Protein AF-A0A811SPR9-F1 (afdb_monomer_lite)

pLDDT: mean 70.54, std 22.75, range [21.22, 95.69]

Secondary structure (DSSP, 8-state):
---------PPPP-------------STTHHHHHTTTT-HHHHHHHHHHHTTSSHHHHHHHHHHHHHHHHHHHTTS---------TTSHHHHHHHHHHHHHHHHHHHHHHHHHHHHHHHHHHHHHHHHHHHHHHHHHHH----HHHHHHHHHHHHHHHHSGGGGTSPP-PPPHHHHHHH-S--S---SHHHHHHHHHHHHHHHHHHHHHHHHHHHHHHHHHHHTSTT---HHHHHHHHHHHHHHHHHHHHHHHHHHHTT----HHHHHHHHHHHHHHHHHHT-----SSSHHHHTHHHHHHHHHHHHHHHHHHHHHHHHHHHHHHHHHTTSS-TT----S----SHHHHHHHHHHHHHHHHHHHHHHHHHHHHHHTTSS--HHHHHHHHHHHHHHHHHHHHHHHHHHHHHHHHHHHHHHHHHHHHHTS------PPP------

InterPro domains:
  IPR012926 TMEM120A/B [PF07851] (104-412)
  IPR012926 TMEM120A/B [PTHR21433] (94-419)

Sequence (443 aa):
MKMDAVGVLTMPWGSYKRRSSFRSGDAAWREIELGFHGNSRLKKVLGVAFSSNSVELDSVDEVQHDRAAARSTEGGNASRGGEERDGGGGEDGAAEQARDLQDAAAALLTRARAEEEALRRRAAAVQGELRRLCEAAAAHADSDKVEEDLDRATCLIADGDVAALLPSKTQGAFLKMFLGPVNLRATRKEVQLKVKEEYNSYRDRTALLFLGFPVILLFLRKWLWNGCFPALPVQLYQAWLLFLYTSLALRENILRVNGSDIRPWWILHHYCAMLMSLISLTWEIKGQPNCARKQRGVELFLCWAIMQGFVMMLQNRYQRQRLYTRIALGKAKRMDVVWGETAGVEGQLLLLCPLLFLLQGFEGYVGVLLLRTAHIGVVPEWQVVVCGILLIAMAIGNFANTVDTLMAKSRFKAKMKKSKGKRDLDTCPSPTGSSPADSTTKA

Radius of gyration: 31.93 Å; chains: 1; bounding box: 81×111×87 Å

Foldseek 3Di:
DDDDDDDDDDDDDDDDDDDDDDDDPPPPVVVVVVVPPPPPPVVVVVCVVPVPVVVVVVVLVVVVVVVVVVVVVVVPDDDDDDDDDPDPPPVVVVVVVVVVVVVVVVVVVVVVVVVLVVLLVVLVVVVVVLVVQQVVCVVPVPDPPSNVVSVVVVCCCCVNPVVVSYDPDQDDPVVCLLQNRADLPPPDPVSLLVLQVSLLVLLLVVLVVLQPLLVVQVVCCVPPVVQAGDLVSLLVVLVVQLSSLVSNLVSVVSLVVVPADADPLVNVLSVLSNVLSVLVSPDDQDDDDPRNVLCVLVNLVSVLSNLVSVLSNLLSVVQVVVQVVCVSVVNHDSSYDSYLADDDDPPSCVVSLVSLLVSLVSLLVSLVVLCVCCVVVVPVDVSSPSSSVSSNVSSVSSVVSSVVRVVVVVVVVVVVVVVVVVVVVVPDPDPPDDDDDDDDDDD

Structure (mmCIF, N/CA/C/O backbone):
data_AF-A0A811SPR9-F1
#
_entry.id   AF-A0A811SPR9-F1
#
loop_
_atom_site.group_PDB
_atom_site.id
_atom_site.type_symbol
_atom_site.label_atom_id
_atom_site.label_alt_id
_atom_site.label_comp_id
_atom_site.label_asym_id
_atom_site.label_entity_id
_atom_site.label_seq_id
_atom_site.pdbx_PDB_ins_code
_atom_site.Cartn_x
_atom_site.Cartn_y
_atom_site.Cartn_z
_atom_site.occupancy
_atom_site.B_iso_or_equiv
_atom_site.auth_seq_id
_atom_site.auth_comp_id
_atom_site.auth_asym_id
_atom_site.auth_atom_id
_atom_site.pdbx_PDB_model_num
ATOM 1 N N . MET A 1 1 ? -42.507 -13.915 -5.220 1.00 28.02 1 MET A N 1
ATOM 2 C CA . MET A 1 1 ? -42.117 -14.727 -6.393 1.00 28.02 1 MET A CA 1
ATOM 3 C C . MET A 1 1 ? -41.599 -13.797 -7.476 1.00 28.02 1 MET A C 1
ATOM 5 O O . MET A 1 1 ? -42.277 -12.829 -7.772 1.00 28.02 1 MET A O 1
ATOM 9 N N . LYS A 1 2 ? -40.442 -14.176 -8.028 1.00 24.48 2 LYS A N 1
ATOM 10 C CA . LYS A 1 2 ? -39.819 -13.802 -9.309 1.00 24.48 2 LYS A CA 1
ATOM 11 C C . LYS A 1 2 ? -39.222 -12.399 -9.524 1.00 24.48 2 LYS A C 1
ATOM 13 O O . LYS A 1 2 ? -39.892 -11.377 -9.482 1.00 24.48 2 LYS A O 1
ATOM 18 N N . MET A 1 3 ? -37.913 -12.486 -9.773 1.00 21.92 3 MET A N 1
ATOM 19 C CA . MET A 1 3 ? -36.969 -11.559 -10.389 1.00 21.92 3 MET A CA 1
ATOM 20 C C . MET A 1 3 ? -37.255 -11.351 -11.885 1.00 21.92 3 MET A C 1
ATOM 22 O O . MET A 1 3 ? -38.038 -12.107 -12.460 1.00 21.92 3 MET A O 1
ATOM 26 N N . ASP A 1 4 ? -36.539 -10.366 -12.449 1.00 25.59 4 ASP A N 1
ATOM 27 C CA . ASP A 1 4 ? -35.889 -10.302 -13.781 1.00 25.59 4 ASP A CA 1
ATOM 28 C C . ASP A 1 4 ? -36.182 -8.947 -14.460 1.00 25.59 4 ASP A C 1
ATOM 30 O O . ASP A 1 4 ? -37.295 -8.448 -14.376 1.00 25.59 4 ASP A O 1
ATOM 34 N N . ALA A 1 5 ? -35.291 -8.257 -15.176 1.00 26.61 5 ALA A N 1
ATOM 35 C CA . ALA A 1 5 ? -33.853 -8.337 -15.414 1.00 26.61 5 ALA A CA 1
ATOM 36 C C . ALA A 1 5 ? -33.459 -7.085 -16.245 1.00 26.61 5 ALA A C 1
ATOM 38 O O . ALA A 1 5 ? -34.244 -6.615 -17.059 1.00 26.61 5 ALA A O 1
ATOM 39 N N . VAL A 1 6 ? -32.231 -6.592 -16.042 1.00 25.05 6 VAL A N 1
ATOM 40 C CA . VAL A 1 6 ? -31.289 -6.071 -17.061 1.00 25.05 6 VAL A CA 1
ATOM 41 C C . VAL A 1 6 ? -31.783 -5.003 -18.063 1.00 25.05 6 VAL A C 1
ATOM 43 O O . VAL A 1 6 ? -32.402 -5.298 -19.078 1.00 25.05 6 VAL A O 1
ATOM 46 N N . GLY A 1 7 ? -31.332 -3.759 -17.852 1.00 24.67 7 GLY A N 1
ATOM 47 C CA . GLY A 1 7 ? -31.296 -2.692 -18.857 1.00 24.67 7 GLY A CA 1
ATOM 48 C C . GLY A 1 7 ? -29.860 -2.219 -19.087 1.00 24.67 7 GLY A C 1
ATOM 49 O O . GLY A 1 7 ? -29.330 -1.416 -18.324 1.00 24.67 7 GLY A O 1
ATOM 50 N N . VAL A 1 8 ? -29.225 -2.766 -20.122 1.00 24.27 8 VAL A N 1
ATOM 51 C CA . VAL A 1 8 ? -27.919 -2.367 -20.664 1.00 24.27 8 VAL A CA 1
ATOM 52 C C . VAL A 1 8 ? -28.059 -0.987 -21.313 1.00 24.27 8 VAL A C 1
ATOM 54 O O . VAL A 1 8 ? -28.815 -0.847 -22.269 1.00 24.27 8 VAL A O 1
ATOM 57 N N . LEU A 1 9 ? -27.336 0.029 -20.823 1.00 24.81 9 LEU A N 1
ATOM 58 C CA . LEU A 1 9 ? -27.247 1.329 -21.495 1.00 24.81 9 LEU A CA 1
ATOM 59 C C . LEU A 1 9 ? -25.954 1.399 -22.318 1.00 24.81 9 LEU A C 1
ATOM 61 O O . LEU A 1 9 ? -24.850 1.558 -21.799 1.00 24.81 9 LEU A O 1
ATOM 65 N N . THR A 1 10 ? -26.124 1.251 -23.624 1.00 25.75 10 THR A N 1
ATOM 66 C CA . THR A 1 10 ? -25.139 1.489 -24.679 1.00 25.75 10 THR A CA 1
ATOM 67 C C . THR A 1 10 ? -24.767 2.976 -24.753 1.00 25.75 10 THR A C 1
ATOM 69 O O . THR A 1 10 ? -25.653 3.824 -24.845 1.00 25.75 10 THR A O 1
ATOM 72 N N . MET A 1 11 ? -23.470 3.303 -24.752 1.00 21.22 11 MET A N 1
ATOM 73 C CA . MET A 1 11 ? -22.973 4.659 -25.034 1.00 21.22 11 MET A CA 1
ATOM 74 C C . MET A 1 11 ? -22.858 4.909 -26.548 1.00 21.22 11 MET A C 1
ATOM 76 O O . MET A 1 11 ? -22.270 4.073 -27.238 1.00 21.22 11 MET A O 1
ATOM 80 N N . PRO A 1 12 ? -23.320 6.058 -27.078 1.00 24.78 12 PRO A N 1
ATOM 81 C CA . PRO A 1 12 ? -23.004 6.474 -28.435 1.00 24.78 12 PRO A CA 1
ATOM 82 C C . PRO A 1 12 ? -21.716 7.309 -28.465 1.00 24.78 12 PRO A C 1
ATOM 84 O O . PRO A 1 12 ? -21.546 8.277 -27.722 1.00 24.78 12 PRO A O 1
ATOM 87 N N . TRP A 1 13 ? -20.809 6.923 -29.360 1.00 25.23 13 TRP A N 1
ATOM 88 C CA . TRP A 1 13 ? -19.603 7.664 -29.711 1.00 25.23 13 TRP A CA 1
ATOM 89 C C . TRP A 1 13 ? -19.975 8.921 -30.505 1.00 25.23 13 TRP A C 1
ATOM 91 O O . TRP A 1 13 ? -20.530 8.827 -31.597 1.00 25.23 13 TRP A O 1
ATOM 101 N N . GLY A 1 14 ? -19.654 10.096 -29.963 1.00 23.92 14 GLY A N 1
ATOM 102 C CA . GLY A 1 14 ? -19.767 11.382 -30.648 1.00 23.92 14 GLY A CA 1
ATOM 103 C C . GLY A 1 14 ? -18.388 11.990 -30.893 1.00 23.92 14 GLY A C 1
ATOM 104 O O . GLY A 1 14 ? -17.679 12.324 -29.947 1.00 23.92 14 GLY A O 1
ATOM 105 N N . SER A 1 15 ? -18.019 12.145 -32.166 1.00 26.05 15 SER A N 1
ATOM 106 C CA . SER A 1 15 ? -16.875 12.943 -32.623 1.00 26.05 15 SER A CA 1
ATOM 107 C C . SER A 1 15 ? -16.964 14.374 -32.101 1.00 26.05 15 SER A C 1
ATOM 109 O O . SER A 1 15 ? -17.923 15.071 -32.423 1.00 26.05 15 SER A O 1
ATOM 111 N N . TYR A 1 16 ? -15.934 14.856 -31.396 1.00 24.67 16 TYR A N 1
ATOM 112 C CA . TYR A 1 16 ? -15.737 16.293 -31.218 1.00 24.67 16 TYR A CA 1
ATOM 113 C C . TYR A 1 16 ? -14.293 16.738 -31.449 1.00 24.67 16 TYR A C 1
ATOM 115 O O . TYR A 1 16 ? -13.310 16.132 -31.030 1.00 24.67 16 TYR A O 1
ATOM 123 N N . LYS A 1 17 ? -14.244 17.828 -32.206 1.00 23.72 17 LYS A N 1
ATOM 124 C CA . LYS A 1 17 ? -13.133 18.473 -32.891 1.00 23.72 17 LYS A CA 1
ATOM 125 C C . LYS A 1 17 ? -12.197 19.162 -31.894 1.00 23.72 17 LYS A C 1
ATOM 127 O O . LYS A 1 17 ? -12.642 19.850 -30.980 1.00 23.72 17 LYS A O 1
ATOM 132 N N . ARG A 1 18 ? -10.891 19.022 -32.125 1.00 26.14 18 ARG A N 1
ATOM 133 C CA . ARG A 1 18 ? -9.808 19.721 -31.421 1.00 26.14 18 ARG A CA 1
ATOM 134 C C . ARG A 1 18 ? -9.969 21.243 -31.594 1.00 26.14 18 ARG A C 1
ATOM 136 O O . ARG A 1 18 ? -9.984 21.728 -32.724 1.00 26.14 18 ARG A O 1
ATOM 143 N N . ARG A 1 19 ? -10.042 22.001 -30.495 1.00 22.36 19 ARG A N 1
ATOM 144 C CA . ARG A 1 19 ? -9.745 23.443 -30.481 1.00 22.36 19 ARG A CA 1
ATOM 145 C C . ARG A 1 19 ? -9.028 23.802 -29.177 1.00 22.36 19 ARG A C 1
ATOM 147 O O . ARG A 1 19 ? -9.451 23.430 -28.090 1.00 22.36 19 ARG A O 1
ATOM 154 N N . SER A 1 20 ? -7.883 24.444 -29.346 1.00 25.27 20 SER A N 1
ATOM 155 C CA . SER A 1 20 ? -6.917 24.872 -28.339 1.00 25.27 20 SER A CA 1
ATOM 156 C C . SER A 1 20 ? -7.339 26.138 -27.586 1.00 25.27 20 SER A C 1
ATOM 158 O O . SER A 1 20 ? -8.049 26.970 -28.146 1.00 25.27 20 SER A O 1
ATOM 160 N N . SER A 1 21 ? -6.723 26.316 -26.406 1.00 23.09 21 SER A N 1
ATOM 161 C CA . SER A 1 21 ? -6.501 27.562 -25.640 1.00 23.09 21 SER A CA 1
ATOM 162 C C . SER A 1 21 ? -7.396 27.796 -24.414 1.00 23.09 21 SER A C 1
ATOM 164 O O . SER A 1 21 ? -8.538 28.208 -24.564 1.00 23.09 21 SER A O 1
ATOM 166 N N . PHE A 1 22 ? -6.836 27.602 -23.206 1.00 22.72 22 PHE A N 1
ATOM 167 C CA . PHE A 1 22 ? -6.667 28.641 -22.162 1.00 22.72 22 PHE A CA 1
ATOM 168 C C . PHE A 1 22 ? -5.886 28.063 -20.954 1.00 22.72 22 PHE A C 1
ATOM 170 O O . PHE A 1 22 ? -6.271 27.050 -20.385 1.00 22.72 22 PHE A O 1
ATOM 177 N N . ARG A 1 23 ? -4.648 28.527 -20.734 1.00 24.72 23 ARG A N 1
ATOM 178 C CA . ARG A 1 23 ? -4.150 29.346 -19.601 1.00 24.72 23 ARG A CA 1
ATOM 179 C C . ARG A 1 23 ? -4.260 28.765 -18.175 1.00 24.72 23 ARG A C 1
ATOM 181 O O . ARG A 1 23 ? -5.322 28.733 -17.577 1.00 24.72 23 ARG A O 1
ATOM 188 N N . SER A 1 24 ? -3.059 28.538 -17.626 1.00 32.12 24 SER A N 1
ATOM 189 C CA . SER A 1 24 ? -2.605 28.753 -16.240 1.00 32.12 24 SER A CA 1
ATOM 190 C C . SER A 1 24 ? -3.278 27.961 -15.109 1.00 32.12 24 SER A C 1
ATOM 192 O O . SER A 1 24 ? -4.161 28.457 -14.418 1.00 32.12 24 SER A O 1
ATOM 194 N N . GLY A 1 25 ? -2.750 26.758 -14.854 1.00 26.33 25 GLY A N 1
ATOM 195 C CA . GLY A 1 25 ? -2.930 25.993 -13.609 1.00 26.33 25 GLY A CA 1
ATOM 196 C C . GLY A 1 25 ? -1.691 25.990 -12.695 1.00 26.33 25 GLY A C 1
ATOM 197 O O . GLY A 1 25 ? -1.644 25.228 -11.733 1.00 26.33 25 GLY A O 1
ATOM 198 N N . ASP A 1 26 ? -0.691 26.836 -12.974 1.00 29.06 26 ASP A N 1
ATOM 199 C CA . ASP A 1 26 ? 0.645 26.778 -12.347 1.00 29.06 26 ASP A CA 1
ATOM 200 C C . ASP A 1 26 ? 0.837 27.742 -11.158 1.00 29.06 26 ASP A C 1
ATOM 202 O O . ASP A 1 26 ? 1.961 27.932 -10.680 1.00 29.06 26 ASP A O 1
ATOM 206 N N . ALA A 1 27 ? -0.233 28.389 -10.687 1.00 28.73 27 ALA A N 1
ATOM 207 C CA .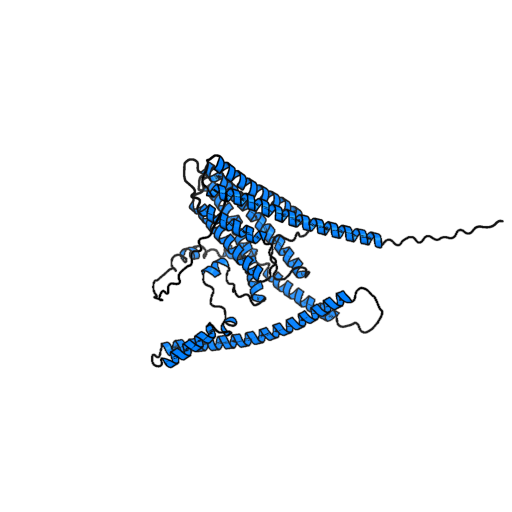 ALA A 1 27 ? -0.164 29.341 -9.573 1.00 28.73 27 ALA A CA 1
ATOM 208 C C . ALA A 1 27 ? -0.454 28.691 -8.207 1.00 28.73 27 ALA A C 1
ATOM 210 O O . ALA A 1 27 ? 0.217 29.009 -7.231 1.00 28.73 27 ALA A O 1
ATOM 211 N N . ALA A 1 28 ? -1.374 27.721 -8.133 1.00 28.91 28 ALA A N 1
ATOM 212 C CA . ALA A 1 28 ? -1.806 27.138 -6.856 1.00 28.91 28 ALA A CA 1
ATOM 213 C C . ALA A 1 28 ? -0.786 26.163 -6.230 1.00 28.91 28 ALA A C 1
ATOM 215 O O . ALA A 1 28 ? -0.760 25.982 -5.017 1.00 28.91 28 ALA A O 1
ATOM 216 N N . TRP A 1 29 ? 0.082 25.550 -7.042 1.00 30.69 29 TRP A N 1
ATOM 217 C CA . TRP A 1 29 ? 1.059 24.562 -6.563 1.00 30.69 29 TRP A CA 1
ATOM 218 C C . TRP A 1 29 ? 2.378 25.173 -6.068 1.00 30.69 29 TRP A C 1
ATOM 220 O O . TRP A 1 29 ? 3.077 24.546 -5.272 1.00 30.69 29 TRP A O 1
ATOM 230 N N . ARG A 1 30 ? 2.695 26.418 -6.456 1.00 28.25 30 ARG A N 1
ATOM 231 C CA . ARG A 1 30 ? 3.927 27.099 -6.022 1.00 28.25 30 ARG A CA 1
ATOM 232 C C . ARG A 1 30 ? 3.889 27.574 -4.568 1.00 28.25 30 ARG A C 1
ATOM 234 O O . ARG A 1 30 ? 4.936 27.599 -3.928 1.00 28.25 30 ARG A O 1
ATOM 241 N N . GLU A 1 31 ? 2.717 27.869 -4.007 1.00 28.06 31 GLU A N 1
ATOM 242 C CA . GLU A 1 31 ? 2.612 28.277 -2.595 1.00 28.06 31 GLU A CA 1
ATOM 243 C C . GLU A 1 31 ? 2.852 27.122 -1.608 1.00 28.06 31 GLU A C 1
ATOM 245 O O . GLU A 1 31 ? 3.352 27.345 -0.507 1.00 28.06 31 GLU A O 1
ATOM 250 N N . ILE A 1 32 ? 2.592 25.872 -2.009 1.00 31.94 32 ILE A N 1
ATOM 251 C CA . ILE A 1 32 ? 2.823 24.693 -1.157 1.00 31.94 32 ILE A CA 1
ATOM 252 C C . ILE A 1 32 ? 4.304 24.264 -1.186 1.00 31.94 32 ILE A C 1
ATOM 254 O O . ILE A 1 32 ? 4.849 23.858 -0.158 1.00 31.94 32 ILE A O 1
ATOM 258 N N . GLU A 1 33 ? 4.994 24.407 -2.325 1.00 30.42 33 GLU A N 1
ATOM 259 C CA . GLU A 1 33 ? 6.430 24.091 -2.442 1.00 30.42 33 GLU A CA 1
ATOM 260 C C . GLU A 1 33 ? 7.346 25.102 -1.731 1.00 30.42 33 GLU A C 1
ATOM 262 O O . GLU A 1 33 ? 8.419 24.727 -1.239 1.00 30.42 33 GLU A O 1
ATOM 267 N N . LEU A 1 34 ? 6.923 26.364 -1.607 1.00 33.03 34 LEU A N 1
ATOM 268 C CA . LEU A 1 34 ? 7.707 27.409 -0.939 1.00 33.03 34 LEU A CA 1
ATOM 269 C C . LEU A 1 34 ? 7.712 27.283 0.596 1.00 33.03 34 LEU A C 1
ATOM 271 O O . LEU A 1 34 ? 8.650 27.752 1.238 1.00 33.03 34 LEU A O 1
ATOM 275 N N . GLY A 1 35 ? 6.753 26.564 1.193 1.00 29.12 35 GLY A N 1
ATOM 276 C CA . GLY A 1 35 ? 6.708 26.314 2.643 1.00 29.12 35 GLY A CA 1
ATOM 277 C C . GLY A 1 35 ? 7.746 25.307 3.166 1.00 29.12 35 GLY A C 1
ATOM 278 O O . GLY A 1 35 ? 7.988 25.243 4.370 1.00 29.12 35 GLY A O 1
ATOM 279 N N . PHE A 1 36 ? 8.391 24.530 2.285 1.00 33.84 36 PHE A N 1
ATOM 280 C CA . PHE A 1 36 ? 9.319 23.452 2.669 1.00 33.84 36 PHE A CA 1
ATOM 281 C C . PHE A 1 36 ? 10.796 23.712 2.329 1.00 33.84 36 PHE A C 1
ATOM 283 O O . PHE A 1 36 ? 11.661 22.899 2.669 1.00 33.84 36 PHE A O 1
ATOM 290 N N . HIS A 1 37 ? 11.127 24.850 1.715 1.00 34.75 37 HIS A N 1
ATOM 291 C CA . HIS A 1 37 ? 12.490 25.146 1.252 1.00 34.75 37 HIS A CA 1
ATOM 292 C C . HIS A 1 37 ? 13.443 25.732 2.312 1.00 34.75 37 HIS A C 1
ATOM 294 O O . HIS A 1 37 ? 14.539 26.171 1.976 1.00 34.75 37 HIS A O 1
ATOM 300 N N . GLY A 1 38 ? 13.078 25.698 3.598 1.00 34.38 38 GLY A N 1
ATOM 301 C CA . GLY A 1 38 ? 13.821 26.402 4.652 1.00 34.38 38 GLY A CA 1
ATOM 302 C C . GLY A 1 38 ? 14.622 25.564 5.652 1.00 34.38 38 GLY A C 1
ATOM 303 O O . GLY A 1 38 ? 15.261 26.156 6.515 1.00 34.38 38 GLY A O 1
ATOM 304 N N . ASN A 1 39 ? 14.604 24.223 5.621 1.00 42.06 39 ASN A N 1
ATOM 305 C CA . ASN A 1 39 ? 15.171 23.451 6.740 1.00 42.06 39 ASN A CA 1
ATOM 306 C C . ASN A 1 39 ? 16.202 22.387 6.328 1.00 42.06 39 ASN A C 1
ATOM 308 O O . ASN A 1 39 ? 15.933 21.184 6.268 1.00 42.06 39 ASN A O 1
ATOM 312 N N . SER A 1 40 ? 17.436 22.842 6.093 1.00 40.31 40 SER A N 1
ATOM 313 C CA . SER A 1 40 ? 18.618 22.001 5.841 1.00 40.31 40 SER A CA 1
ATOM 314 C C . SER A 1 40 ? 18.954 21.052 7.005 1.00 40.31 40 SER A C 1
ATOM 316 O O . SER A 1 40 ? 19.604 20.027 6.790 1.00 40.31 40 SER A O 1
ATOM 318 N N . ARG A 1 41 ? 18.456 21.324 8.223 1.00 36.84 41 ARG A N 1
ATOM 319 C CA . ARG A 1 41 ? 18.572 20.414 9.374 1.00 36.84 41 ARG A CA 1
ATOM 320 C C . ARG A 1 41 ? 17.615 19.229 9.278 1.00 36.84 41 ARG A C 1
ATOM 322 O O . ARG A 1 41 ? 18.022 18.126 9.622 1.00 36.84 41 ARG A O 1
ATOM 329 N N . LEU A 1 42 ? 16.408 19.403 8.733 1.00 38.72 42 LEU A N 1
ATOM 330 C CA . LEU A 1 42 ? 15.461 18.295 8.542 1.00 38.72 42 LEU A CA 1
ATOM 331 C C . LEU A 1 42 ? 15.960 17.310 7.471 1.00 38.72 42 LEU A C 1
ATOM 333 O O . LEU A 1 42 ? 15.878 16.103 7.670 1.00 38.72 42 LEU A O 1
ATOM 337 N N . LYS A 1 43 ? 16.576 17.814 6.387 1.00 35.94 43 LYS A N 1
ATOM 338 C CA . LYS A 1 43 ? 17.261 16.983 5.375 1.00 35.94 43 LYS A CA 1
ATOM 339 C C . LYS A 1 43 ? 18.467 16.230 5.946 1.00 35.94 43 LYS A C 1
ATOM 341 O O . LYS A 1 43 ? 18.687 15.093 5.552 1.00 35.94 43 LYS A O 1
ATOM 346 N N . LYS A 1 44 ? 19.217 16.814 6.891 1.00 36.28 44 LYS A N 1
ATOM 347 C CA . LYS A 1 44 ? 20.319 16.120 7.587 1.00 36.28 44 LYS A CA 1
ATOM 348 C C . LYS A 1 44 ? 19.821 15.082 8.594 1.00 36.28 44 LYS A C 1
ATOM 350 O O . LYS A 1 44 ? 20.372 13.993 8.633 1.00 36.28 44 LYS A O 1
ATOM 355 N N . VAL A 1 45 ? 18.761 15.367 9.350 1.00 35.59 45 VAL A N 1
ATOM 356 C CA . VAL A 1 45 ? 18.164 14.400 10.293 1.00 35.59 45 VAL A CA 1
ATOM 357 C C . VAL A 1 45 ? 17.509 13.230 9.544 1.00 35.59 45 VAL A C 1
ATOM 359 O O . VAL A 1 45 ? 17.690 12.082 9.937 1.00 35.59 45 VAL A O 1
ATOM 362 N N . LEU A 1 46 ? 16.838 13.490 8.415 1.00 36.22 46 LEU A N 1
ATOM 363 C CA . LEU A 1 46 ? 16.351 12.444 7.507 1.00 36.22 46 LEU A CA 1
ATOM 364 C C . LEU A 1 46 ? 17.502 11.735 6.773 1.00 36.22 46 LEU A C 1
ATOM 366 O O . LEU A 1 46 ? 17.451 10.526 6.616 1.00 36.22 46 LEU A O 1
ATOM 370 N N . GLY A 1 47 ? 18.571 12.430 6.381 1.00 28.34 47 GLY A N 1
ATOM 371 C CA . GLY A 1 47 ? 19.740 11.815 5.741 1.00 28.34 47 GLY A CA 1
ATOM 372 C C . GLY A 1 47 ? 20.502 10.860 6.665 1.00 28.34 47 GLY A C 1
ATOM 373 O O . GLY A 1 47 ? 20.850 9.758 6.256 1.00 28.34 47 GLY A O 1
ATOM 374 N N . VAL A 1 48 ? 20.683 11.227 7.936 1.00 32.81 48 VAL A N 1
ATOM 375 C CA . VAL A 1 48 ? 21.337 10.376 8.946 1.00 32.81 48 VAL A CA 1
ATOM 376 C C . VAL A 1 48 ? 20.445 9.191 9.347 1.00 32.81 48 VAL A C 1
ATOM 378 O O . VAL A 1 48 ? 20.960 8.111 9.612 1.00 32.81 48 VAL A O 1
ATOM 381 N N . ALA A 1 49 ? 19.115 9.335 9.299 1.00 31.53 49 ALA A N 1
ATOM 382 C CA . ALA A 1 49 ? 18.180 8.227 9.527 1.00 31.53 49 ALA A CA 1
ATOM 383 C C . ALA A 1 49 ? 18.059 7.241 8.341 1.00 31.53 49 ALA A C 1
ATOM 385 O O . ALA A 1 49 ? 17.504 6.156 8.515 1.00 31.53 49 ALA A O 1
ATOM 386 N N . PHE A 1 50 ? 18.560 7.598 7.150 1.00 37.00 50 PHE A N 1
ATOM 387 C CA . PHE A 1 50 ? 18.415 6.817 5.911 1.00 37.00 50 PHE A CA 1
ATOM 388 C C . PHE A 1 50 ? 19.748 6.392 5.257 1.00 37.00 50 PHE A C 1
ATOM 390 O O . PHE A 1 50 ? 19.730 5.803 4.179 1.00 37.00 50 PHE A O 1
ATOM 397 N N . SER A 1 51 ? 20.898 6.607 5.905 1.00 27.61 51 SER A N 1
ATOM 398 C CA . SER A 1 51 ? 22.218 6.320 5.312 1.00 27.61 51 SER A CA 1
ATOM 399 C C . SER A 1 51 ? 22.723 4.868 5.441 1.00 27.61 51 SER A C 1
ATOM 401 O O . SER A 1 51 ? 23.877 4.617 5.105 1.00 27.61 51 SER A O 1
ATOM 403 N N . SER A 1 52 ? 21.915 3.896 5.882 1.00 32.34 52 SER A N 1
ATOM 404 C CA . SER A 1 52 ? 22.399 2.506 6.056 1.00 32.34 52 SER A CA 1
ATOM 405 C C . SER A 1 52 ? 21.907 1.476 5.038 1.00 32.34 52 SER A C 1
ATOM 407 O O . SER A 1 52 ? 22.382 0.352 5.087 1.00 32.34 52 SER A O 1
ATOM 409 N N . ASN A 1 53 ? 21.036 1.816 4.080 1.00 34.28 53 ASN A N 1
ATOM 410 C CA . ASN A 1 53 ? 20.459 0.789 3.194 1.00 34.28 53 ASN A CA 1
ATOM 411 C C . ASN A 1 53 ? 21.078 0.698 1.791 1.00 34.28 53 ASN A C 1
ATOM 413 O O . ASN A 1 53 ? 20.865 -0.309 1.124 1.00 34.28 53 ASN A O 1
ATOM 417 N N . SER A 1 54 ? 21.828 1.703 1.328 1.00 29.81 54 SER A N 1
ATOM 418 C CA . SER A 1 54 ? 22.479 1.626 0.007 1.00 29.81 54 SER A CA 1
ATOM 419 C C . SER A 1 54 ? 23.728 0.738 0.027 1.00 29.81 54 SER A C 1
ATOM 421 O O . SER A 1 54 ? 23.981 0.034 -0.939 1.00 29.81 54 SER A O 1
ATOM 423 N N . VAL A 1 55 ? 24.450 0.696 1.153 1.00 30.38 55 VAL A N 1
ATOM 424 C CA . VAL A 1 55 ? 25.654 -0.144 1.327 1.00 30.38 55 VAL A CA 1
ATOM 425 C C . VAL A 1 55 ? 25.299 -1.635 1.465 1.00 30.38 55 VAL A C 1
ATOM 427 O O . VAL A 1 55 ? 26.103 -2.507 1.158 1.00 30.38 55 VAL A O 1
ATOM 430 N N . GLU A 1 56 ? 24.072 -1.947 1.892 1.00 34.00 56 GLU A N 1
ATOM 431 C CA . GLU A 1 56 ? 23.585 -3.327 2.044 1.00 34.00 56 GLU A CA 1
ATOM 432 C C . GLU A 1 56 ? 23.056 -3.929 0.727 1.00 34.00 56 GLU A C 1
ATOM 434 O O . GLU A 1 56 ? 22.864 -5.136 0.635 1.00 34.00 56 GLU A O 1
ATOM 439 N N . LEU A 1 57 ? 22.805 -3.101 -0.295 1.00 34.44 57 LEU A N 1
ATOM 440 C CA . LEU A 1 57 ? 22.385 -3.544 -1.630 1.00 34.44 57 LEU A CA 1
ATOM 441 C C . LEU A 1 57 ? 23.588 -3.915 -2.500 1.00 34.44 57 LEU A C 1
ATOM 443 O O . LEU A 1 57 ? 23.577 -4.995 -3.086 1.00 34.44 57 LEU A O 1
ATOM 447 N N . ASP A 1 58 ? 24.641 -3.091 -2.487 1.00 31.45 58 ASP A N 1
ATOM 448 C CA . ASP A 1 58 ? 25.897 -3.415 -3.176 1.00 31.45 58 ASP A CA 1
ATOM 449 C C . ASP A 1 58 ? 26.528 -4.691 -2.597 1.00 31.45 58 ASP A C 1
ATOM 451 O O . ASP A 1 58 ? 26.956 -5.557 -3.352 1.00 31.45 58 ASP A O 1
ATOM 455 N N . SER A 1 59 ? 26.468 -4.893 -1.273 1.00 31.00 59 SER A N 1
ATOM 456 C CA . SER A 1 59 ? 27.003 -6.110 -0.647 1.00 31.00 59 SER A CA 1
ATOM 457 C C . SER A 1 59 ? 26.183 -7.373 -0.933 1.00 31.00 59 SER A C 1
ATOM 459 O O . SER A 1 59 ? 26.726 -8.473 -0.898 1.00 31.00 59 SER A O 1
ATOM 461 N N . VAL A 1 60 ? 24.885 -7.266 -1.242 1.00 40.50 60 VAL A N 1
ATOM 462 C CA . VAL A 1 60 ? 24.053 -8.427 -1.615 1.00 40.50 60 VAL A CA 1
ATOM 463 C C . VAL A 1 60 ? 24.251 -8.809 -3.083 1.00 40.50 60 VAL A C 1
ATOM 465 O O . VAL A 1 60 ? 24.275 -10.007 -3.383 1.00 40.50 60 VAL A O 1
ATOM 468 N N . ASP A 1 61 ? 24.427 -7.829 -3.973 1.00 40.31 61 ASP A N 1
ATOM 469 C CA . ASP A 1 61 ? 24.792 -8.072 -5.374 1.00 40.31 61 ASP A CA 1
ATOM 470 C C . ASP A 1 61 ? 26.226 -8.641 -5.473 1.00 40.31 61 ASP A C 1
ATOM 472 O O . ASP A 1 61 ? 26.443 -9.610 -6.204 1.00 40.31 61 ASP A O 1
ATOM 476 N N . GLU A 1 62 ? 27.166 -8.154 -4.653 1.00 35.72 62 GLU A N 1
ATOM 477 C CA . GLU A 1 62 ? 28.541 -8.671 -4.538 1.00 35.72 62 GLU A CA 1
ATOM 478 C C . GLU A 1 62 ? 28.565 -10.094 -3.949 1.00 35.72 62 GLU A C 1
ATOM 480 O O . GLU A 1 62 ? 29.156 -10.994 -4.538 1.00 35.72 62 GLU A O 1
ATOM 485 N N . VAL A 1 63 ? 27.799 -10.379 -2.885 1.00 39.56 63 VAL A N 1
ATOM 486 C CA . VAL A 1 63 ? 27.705 -11.732 -2.295 1.00 39.56 63 VAL A CA 1
ATOM 487 C C . VAL A 1 63 ? 27.028 -12.745 -3.231 1.00 39.56 63 VAL A C 1
ATOM 489 O O . VAL A 1 63 ? 27.369 -13.930 -3.193 1.00 39.56 63 VAL A O 1
ATOM 492 N N . GLN A 1 64 ? 26.064 -12.346 -4.072 1.00 44.41 64 GLN A N 1
ATOM 493 C CA . GLN A 1 64 ? 25.470 -13.258 -5.065 1.00 44.41 64 GLN A CA 1
ATOM 494 C C . GLN A 1 64 ? 26.396 -13.499 -6.261 1.00 44.41 64 GLN A C 1
ATOM 496 O O . GLN A 1 64 ? 26.457 -14.636 -6.739 1.00 44.41 64 GLN A O 1
ATOM 501 N N . HIS A 1 65 ? 27.139 -12.481 -6.700 1.00 39.66 65 HIS A N 1
ATOM 502 C CA . HIS A 1 65 ? 28.138 -12.606 -7.758 1.00 39.66 65 HIS A CA 1
ATOM 503 C C . HIS A 1 65 ? 29.344 -13.446 -7.298 1.00 39.66 65 HIS A C 1
ATOM 505 O O . HIS A 1 65 ? 29.737 -14.383 -7.993 1.00 39.66 65 HIS A O 1
ATOM 511 N N . ASP A 1 66 ? 29.838 -13.228 -6.078 1.00 37.31 66 ASP A N 1
ATOM 512 C CA . ASP A 1 66 ? 30.928 -14.003 -5.472 1.00 37.31 66 ASP A CA 1
ATOM 513 C C . ASP A 1 66 ? 30.525 -15.443 -5.173 1.00 37.31 66 ASP A C 1
ATOM 515 O O . ASP A 1 66 ? 31.334 -16.356 -5.302 1.00 37.31 66 ASP A O 1
ATOM 519 N N . ARG A 1 67 ? 29.259 -15.703 -4.827 1.00 43.97 67 ARG A N 1
ATOM 520 C CA . ARG A 1 67 ? 28.778 -17.0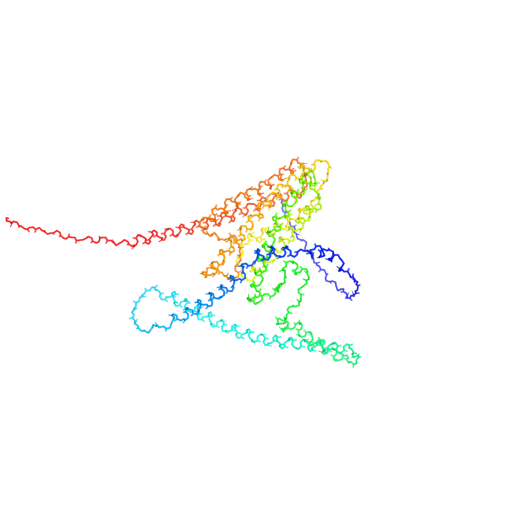75 -4.615 1.00 43.97 67 ARG A CA 1
ATOM 521 C C . ARG A 1 67 ? 28.522 -17.819 -5.926 1.00 43.97 67 ARG A C 1
ATOM 523 O O . ARG A 1 67 ? 28.614 -19.046 -5.930 1.00 43.97 67 ARG A O 1
ATOM 530 N N . ALA A 1 68 ? 28.215 -17.113 -7.014 1.00 41.62 68 ALA A N 1
ATOM 531 C CA . ALA A 1 68 ? 28.201 -17.683 -8.360 1.00 41.62 68 ALA A CA 1
ATOM 532 C C . ALA A 1 68 ? 29.634 -17.992 -8.833 1.00 41.62 68 ALA A C 1
ATOM 534 O O . ALA A 1 68 ? 29.890 -19.093 -9.318 1.00 41.62 68 ALA A O 1
ATOM 535 N N . ALA A 1 69 ? 30.585 -17.089 -8.572 1.00 41.06 69 ALA A N 1
ATOM 536 C CA . ALA A 1 69 ? 32.000 -17.278 -8.882 1.00 41.06 69 ALA A CA 1
ATOM 537 C C . ALA A 1 69 ? 32.650 -18.404 -8.049 1.00 41.06 69 ALA A C 1
ATOM 539 O O . ALA A 1 69 ? 33.299 -19.282 -8.617 1.00 41.06 69 ALA A O 1
ATOM 540 N N . ALA A 1 70 ? 32.405 -18.464 -6.736 1.00 37.97 70 ALA A N 1
ATOM 541 C CA . ALA A 1 70 ? 32.930 -19.501 -5.841 1.00 37.97 70 ALA A CA 1
ATOM 542 C C . ALA A 1 70 ? 32.350 -20.897 -6.141 1.00 37.97 70 ALA A C 1
ATOM 544 O O . ALA A 1 70 ? 33.061 -21.895 -6.077 1.00 37.97 70 ALA A O 1
ATOM 545 N N . ARG A 1 71 ? 31.076 -20.983 -6.556 1.00 42.44 71 ARG A N 1
ATOM 546 C CA . ARG A 1 71 ? 30.477 -22.256 -7.008 1.00 42.44 71 ARG A CA 1
ATOM 547 C C . ARG A 1 71 ? 30.960 -22.694 -8.389 1.00 42.44 71 ARG A C 1
ATOM 549 O O . ARG A 1 71 ? 30.954 -23.888 -8.662 1.00 42.44 71 ARG A O 1
ATOM 556 N N . SER A 1 72 ? 31.385 -21.759 -9.241 1.00 40.31 72 SER A N 1
ATOM 557 C CA . SER A 1 72 ? 32.003 -22.081 -10.535 1.00 40.31 72 SER A CA 1
ATOM 558 C C . SER A 1 72 ? 33.451 -22.573 -10.404 1.00 40.31 72 SER A C 1
ATOM 560 O O . SER A 1 72 ? 33.916 -23.328 -11.251 1.00 40.31 72 SER A O 1
ATOM 562 N N . THR A 1 73 ? 34.150 -22.212 -9.319 1.00 41.09 73 THR A N 1
ATOM 563 C CA . THR A 1 73 ? 35.532 -22.651 -9.048 1.00 41.09 73 THR A CA 1
ATOM 564 C C . THR A 1 73 ? 35.612 -23.976 -8.282 1.00 41.09 73 THR A C 1
ATOM 566 O O . THR A 1 73 ? 36.555 -24.731 -8.500 1.00 41.09 73 THR A O 1
ATOM 569 N N . GLU A 1 74 ? 34.610 -24.332 -7.470 1.00 39.16 74 GLU A N 1
ATOM 570 C CA . GLU A 1 74 ? 34.537 -25.657 -6.817 1.00 39.16 74 GLU A CA 1
ATOM 571 C C . GLU A 1 74 ? 34.099 -26.802 -7.759 1.00 39.16 74 GLU A C 1
ATOM 573 O O . GLU A 1 74 ? 34.297 -27.968 -7.430 1.00 39.16 74 GLU A O 1
ATOM 578 N N . GLY A 1 75 ? 33.566 -26.506 -8.953 1.00 39.03 75 GLY A N 1
ATOM 579 C CA . GLY A 1 75 ? 33.198 -27.514 -9.966 1.00 39.03 75 GLY A CA 1
ATOM 580 C C . GLY A 1 75 ? 34.361 -28.020 -10.833 1.00 39.03 75 GLY A C 1
ATOM 581 O O . GLY A 1 75 ? 34.155 -28.822 -11.740 1.00 39.03 75 GLY A O 1
ATOM 582 N N . GLY A 1 76 ? 35.582 -27.542 -10.583 1.00 38.56 76 GLY A N 1
ATOM 583 C CA . GLY A 1 76 ? 36.733 -27.718 -11.464 1.00 38.56 76 GLY A CA 1
ATOM 584 C C . GLY A 1 76 ? 37.829 -28.649 -10.951 1.00 38.56 76 GLY A C 1
ATOM 585 O O . GLY A 1 76 ? 38.982 -28.382 -11.259 1.00 38.56 76 GLY A O 1
ATOM 586 N N . ASN A 1 77 ? 37.545 -29.690 -10.155 1.00 41.16 77 ASN A N 1
ATOM 587 C CA . ASN A 1 77 ? 38.509 -30.790 -9.976 1.00 41.16 77 ASN A CA 1
ATOM 588 C C . ASN A 1 77 ? 37.891 -32.047 -9.332 1.00 41.16 77 ASN A C 1
ATOM 590 O O . ASN A 1 77 ? 37.968 -32.246 -8.124 1.00 41.16 77 ASN A O 1
ATOM 594 N N . ALA A 1 78 ? 37.310 -32.936 -10.137 1.00 34.25 78 ALA A N 1
ATOM 595 C CA . ALA A 1 78 ? 37.079 -34.322 -9.726 1.00 34.25 78 ALA A CA 1
ATOM 596 C C . ALA A 1 78 ? 37.128 -35.235 -10.955 1.00 34.25 78 ALA A C 1
ATOM 598 O O . ALA A 1 78 ? 36.116 -35.566 -11.569 1.00 34.25 78 ALA A O 1
ATOM 599 N N . SER A 1 79 ? 38.343 -35.620 -11.347 1.00 37.31 79 SER A N 1
ATOM 600 C CA . SER A 1 79 ? 38.533 -36.702 -12.304 1.00 37.31 79 SER A CA 1
ATOM 601 C C . SER A 1 79 ? 38.410 -38.046 -11.581 1.00 37.31 79 SER A C 1
ATOM 603 O O . SER A 1 79 ? 39.192 -38.340 -10.684 1.00 37.31 79 SER A O 1
ATOM 605 N N . ARG A 1 80 ? 37.461 -38.855 -12.067 1.00 42.78 80 ARG A N 1
ATOM 606 C CA . ARG A 1 80 ? 37.507 -40.323 -12.168 1.00 42.78 80 ARG A CA 1
ATOM 607 C C . ARG A 1 80 ? 37.530 -41.152 -10.869 1.00 42.78 80 ARG A C 1
ATOM 609 O O . ARG A 1 80 ? 38.559 -41.352 -10.239 1.00 42.78 80 ARG A O 1
ATOM 616 N N . GLY A 1 81 ? 36.402 -41.809 -10.616 1.00 29.27 81 GLY A N 1
ATOM 617 C CA . GLY A 1 81 ? 36.287 -42.991 -9.761 1.00 29.27 81 GLY A CA 1
ATOM 618 C C . GLY A 1 81 ? 34.839 -43.461 -9.766 1.00 29.27 81 GLY A C 1
ATOM 619 O O . GLY A 1 81 ? 34.007 -42.859 -9.101 1.00 29.27 81 GLY A O 1
ATOM 620 N N . GLY A 1 82 ? 34.520 -44.448 -10.604 1.00 40.81 82 GLY A N 1
ATOM 621 C CA . GLY A 1 82 ? 33.177 -45.011 -10.670 1.00 40.81 82 GLY A CA 1
ATOM 622 C C . GLY A 1 82 ? 32.891 -45.869 -9.446 1.00 40.81 82 GLY A C 1
ATOM 623 O O . GLY A 1 82 ? 33.723 -46.692 -9.090 1.00 40.81 82 GLY A O 1
ATOM 624 N N . GLU A 1 83 ? 31.715 -45.689 -8.852 1.00 34.34 83 GLU A N 1
ATOM 625 C CA . GLU A 1 83 ? 30.984 -46.741 -8.148 1.00 34.34 83 GLU A CA 1
ATOM 626 C C . GLU A 1 83 ? 29.533 -46.295 -7.939 1.00 34.34 83 GLU A C 1
ATOM 628 O O . GLU A 1 83 ? 29.243 -45.149 -7.593 1.00 34.34 83 GLU A O 1
ATOM 633 N N . GLU A 1 84 ? 28.622 -47.217 -8.225 1.00 42.59 84 GLU A N 1
ATOM 634 C CA . GLU A 1 84 ? 27.177 -47.068 -8.138 1.00 42.59 84 GLU A CA 1
ATOM 635 C C . GLU A 1 84 ? 26.730 -46.664 -6.725 1.00 42.59 84 GLU A C 1
ATOM 637 O O . GLU A 1 84 ? 27.032 -47.341 -5.742 1.00 42.59 84 GLU A O 1
ATOM 642 N N . ARG A 1 85 ? 25.912 -45.608 -6.624 1.00 37.38 85 ARG A N 1
ATOM 643 C CA . ARG A 1 85 ? 24.918 -45.480 -5.550 1.00 37.38 85 ARG A CA 1
ATOM 644 C C . ARG A 1 85 ? 23.587 -44.994 -6.103 1.00 37.38 85 ARG A C 1
ATOM 646 O O . ARG A 1 85 ? 23.403 -43.835 -6.470 1.00 37.38 85 ARG A O 1
ATOM 653 N N . ASP A 1 86 ? 22.681 -45.955 -6.131 1.00 43.84 86 ASP A N 1
ATOM 654 C CA . ASP A 1 86 ? 21.263 -45.860 -6.415 1.00 43.84 86 ASP A CA 1
ATOM 655 C C . ASP A 1 86 ? 20.558 -44.875 -5.453 1.00 43.84 86 ASP A C 1
ATOM 657 O O . ASP A 1 86 ? 20.842 -44.838 -4.252 1.00 43.84 86 ASP A O 1
ATOM 661 N N . GLY A 1 87 ? 19.655 -44.052 -5.997 1.00 40.66 87 GLY A N 1
ATOM 662 C CA . GLY A 1 87 ? 18.715 -43.209 -5.240 1.00 40.66 87 GLY A CA 1
ATOM 663 C C . GLY A 1 87 ? 18.934 -41.684 -5.212 1.00 40.66 87 GLY A C 1
ATOM 664 O O . GLY A 1 87 ? 18.015 -40.981 -4.802 1.00 40.66 87 GLY A O 1
ATOM 665 N N . GLY A 1 88 ? 20.082 -41.146 -5.654 1.00 41.28 88 GLY A N 1
ATOM 666 C CA . GLY A 1 88 ? 20.383 -39.694 -5.587 1.00 41.28 88 GLY A CA 1
ATOM 667 C C . GLY A 1 88 ? 20.553 -38.955 -6.926 1.00 41.28 88 GLY A C 1
ATOM 668 O O . GLY A 1 88 ? 20.463 -37.731 -6.967 1.00 41.28 88 GLY A O 1
ATOM 669 N N . GLY A 1 89 ? 20.772 -39.673 -8.033 1.00 46.59 89 GLY A N 1
ATOM 670 C CA . GLY A 1 89 ? 21.207 -39.071 -9.307 1.00 46.59 89 GLY A CA 1
ATOM 671 C C . GLY A 1 89 ? 20.135 -38.308 -10.096 1.00 46.59 89 GLY A C 1
ATOM 672 O O . GLY A 1 89 ? 20.465 -37.456 -10.915 1.00 46.59 89 GLY A O 1
ATOM 673 N N . GLY A 1 90 ? 18.848 -38.575 -9.851 1.00 54.16 90 GLY A N 1
ATOM 674 C CA . GLY A 1 90 ? 17.755 -37.927 -10.588 1.00 54.16 90 GLY A CA 1
ATOM 675 C C . GLY A 1 90 ? 17.502 -36.473 -10.172 1.00 54.16 90 GLY A C 1
ATOM 676 O O . GLY A 1 90 ? 17.200 -35.634 -11.018 1.00 54.16 90 GLY A O 1
ATOM 677 N N . GLU A 1 91 ? 17.640 -36.161 -8.880 1.00 56.78 91 GLU A N 1
ATOM 678 C CA . GLU A 1 91 ? 17.423 -34.805 -8.355 1.00 56.78 91 GLU A CA 1
ATOM 679 C C . GLU A 1 91 ? 18.610 -33.883 -8.655 1.00 56.78 91 GLU A C 1
ATOM 681 O O . GLU A 1 91 ? 18.404 -32.725 -9.025 1.00 56.78 91 GLU A O 1
ATOM 686 N N . ASP A 1 92 ? 19.838 -34.404 -8.560 1.00 63.09 92 ASP A N 1
ATOM 687 C CA . ASP A 1 92 ? 21.056 -33.644 -8.864 1.00 63.09 92 ASP A CA 1
ATOM 688 C C . ASP A 1 92 ? 21.179 -33.375 -10.373 1.00 63.09 92 ASP A C 1
ATOM 690 O O . ASP A 1 92 ? 21.446 -32.244 -10.777 1.00 63.09 92 ASP A O 1
ATOM 694 N N . GLY A 1 93 ? 20.825 -34.354 -11.219 1.00 77.44 93 GLY A N 1
ATOM 695 C CA . GLY A 1 93 ? 20.768 -34.172 -12.673 1.00 77.44 93 GLY A CA 1
ATOM 696 C C . GLY A 1 93 ? 19.688 -33.181 -13.124 1.00 77.44 93 GLY A C 1
ATOM 697 O O . GLY A 1 93 ? 19.917 -32.382 -14.030 1.00 77.44 93 GLY A O 1
ATOM 698 N N . ALA A 1 94 ? 18.521 -33.161 -12.471 1.00 77.19 94 ALA A N 1
ATOM 699 C CA . ALA A 1 94 ? 17.487 -32.162 -12.755 1.00 77.19 94 ALA A CA 1
ATOM 700 C C . ALA A 1 94 ? 17.908 -30.747 -12.314 1.00 77.19 94 ALA A C 1
ATOM 702 O O . ALA A 1 94 ? 17.593 -29.761 -12.985 1.00 77.19 94 ALA A O 1
ATOM 703 N N . ALA A 1 95 ? 18.623 -30.634 -11.191 1.00 80.50 95 ALA A N 1
ATOM 704 C CA . ALA A 1 95 ? 19.162 -29.364 -10.717 1.00 80.50 95 ALA A CA 1
ATOM 705 C C . ALA A 1 95 ? 20.275 -28.832 -11.634 1.00 80.50 95 ALA A C 1
ATOM 707 O O . ALA A 1 95 ? 20.333 -27.624 -11.866 1.00 80.50 95 ALA A O 1
ATOM 708 N N . GLU A 1 96 ? 21.124 -29.711 -12.165 1.00 85.75 96 GLU A N 1
ATOM 709 C CA . GLU A 1 96 ? 22.166 -29.380 -13.140 1.00 85.75 96 GLU A CA 1
ATOM 710 C C . GLU A 1 96 ? 21.560 -28.920 -14.472 1.00 85.75 96 GLU A C 1
ATOM 712 O O . GLU A 1 96 ? 21.829 -27.804 -14.909 1.00 85.75 96 GLU A O 1
ATOM 717 N N . GLN A 1 97 ? 20.600 -29.666 -15.027 1.00 88.00 97 GLN A N 1
ATOM 718 C CA . GLN A 1 97 ? 19.872 -29.262 -16.241 1.00 88.00 97 GLN A CA 1
ATOM 719 C C . GLN A 1 97 ? 19.169 -27.905 -16.094 1.00 88.00 97 GLN A C 1
ATOM 721 O O . GLN A 1 97 ? 19.126 -27.105 -17.031 1.00 88.00 97 GLN A O 1
ATOM 726 N N . ALA A 1 98 ? 18.610 -27.618 -14.914 1.00 86.12 98 ALA A N 1
ATOM 727 C CA . ALA A 1 98 ? 17.996 -26.325 -14.639 1.00 86.12 98 ALA A CA 1
ATOM 728 C C . ALA A 1 98 ? 19.024 -25.181 -14.611 1.00 86.12 98 ALA A C 1
ATOM 730 O O . ALA A 1 98 ? 18.688 -24.064 -15.012 1.00 86.12 98 ALA A O 1
ATOM 731 N N . ARG A 1 99 ? 20.258 -25.438 -14.151 1.00 86.44 99 ARG A N 1
ATOM 732 C CA . ARG A 1 99 ? 21.358 -24.460 -14.182 1.00 86.44 99 ARG A CA 1
ATOM 733 C C . ARG A 1 99 ? 21.827 -24.213 -15.608 1.00 86.44 99 ARG A C 1
ATOM 735 O O . ARG A 1 99 ? 21.848 -23.058 -16.018 1.00 86.44 99 ARG A O 1
ATOM 742 N N . ASP A 1 100 ? 22.061 -25.267 -16.382 1.00 90.19 100 ASP A N 1
ATOM 743 C CA . ASP A 1 100 ? 22.478 -25.145 -17.783 1.00 90.19 100 ASP A CA 1
ATOM 744 C C . ASP A 1 100 ? 21.457 -24.350 -18.605 1.00 90.19 100 ASP A C 1
ATOM 746 O O . ASP A 1 100 ? 21.805 -23.447 -19.371 1.00 90.19 100 ASP A O 1
ATOM 750 N N . LEU A 1 101 ? 20.165 -24.623 -18.396 1.00 91.00 101 LEU A N 1
ATOM 751 C CA . LEU A 1 101 ? 19.087 -23.878 -19.040 1.00 91.00 101 LEU A CA 1
ATOM 752 C C . LEU A 1 101 ? 19.052 -22.409 -18.594 1.00 91.00 101 LEU A C 1
ATOM 754 O O . LEU A 1 101 ? 18.808 -21.518 -19.410 1.00 91.00 101 LEU A O 1
ATOM 758 N N . GLN A 1 102 ? 19.281 -22.143 -17.307 1.00 87.88 102 GLN A N 1
ATOM 759 C CA . GLN A 1 102 ? 19.336 -20.792 -16.751 1.00 87.88 102 GLN A CA 1
ATOM 760 C C . GLN A 1 102 ? 20.512 -19.993 -17.333 1.00 87.88 102 GLN A C 1
ATOM 762 O O . GLN A 1 102 ? 20.325 -18.819 -17.665 1.00 87.88 102 GLN A O 1
ATOM 767 N N . ASP A 1 103 ? 21.674 -20.620 -17.507 1.00 89.00 103 ASP A N 1
ATOM 768 C CA . ASP A 1 103 ? 22.875 -20.002 -18.073 1.00 89.00 103 ASP A CA 1
ATOM 769 C C . ASP A 1 103 ? 22.716 -19.750 -19.576 1.00 89.00 103 ASP A C 1
ATOM 771 O O . ASP A 1 103 ? 22.972 -18.638 -20.052 1.00 89.00 103 ASP A O 1
ATOM 775 N N . ALA A 1 104 ? 22.165 -20.714 -20.320 1.00 90.06 104 ALA A N 1
ATOM 776 C CA . ALA A 1 104 ? 21.815 -20.534 -21.729 1.00 90.06 104 ALA A CA 1
ATOM 777 C C . ALA A 1 104 ? 20.792 -19.397 -21.921 1.00 90.06 104 ALA A C 1
ATOM 779 O O . ALA A 1 104 ? 20.950 -18.540 -22.797 1.00 90.06 104 ALA A O 1
ATOM 780 N N . ALA A 1 105 ? 19.765 -19.336 -21.066 1.00 86.62 105 ALA A N 1
ATOM 781 C CA . ALA A 1 105 ? 18.784 -18.255 -21.079 1.00 86.62 105 ALA A CA 1
ATOM 782 C C . ALA A 1 105 ? 19.416 -16.901 -20.715 1.00 86.62 105 ALA A C 1
ATOM 784 O O . ALA A 1 105 ? 19.083 -15.886 -21.330 1.00 86.62 105 ALA A O 1
ATOM 785 N N . ALA A 1 106 ? 20.330 -16.857 -19.743 1.00 82.06 106 ALA A N 1
ATOM 786 C CA . ALA A 1 106 ? 21.043 -15.640 -19.361 1.00 82.06 106 ALA A CA 1
ATOM 787 C C . ALA A 1 106 ? 21.938 -15.120 -20.498 1.00 82.06 106 ALA A C 1
ATOM 789 O O . ALA A 1 106 ? 21.927 -13.916 -20.780 1.00 82.06 106 ALA A O 1
ATOM 790 N N . ALA A 1 107 ? 22.641 -16.011 -21.200 1.00 87.31 107 ALA A N 1
ATOM 791 C CA . ALA A 1 107 ? 23.449 -15.668 -22.367 1.00 87.31 107 ALA A CA 1
ATOM 792 C C . ALA A 1 107 ? 22.585 -15.102 -23.507 1.00 87.31 107 ALA A C 1
ATOM 794 O O . ALA A 1 107 ? 22.879 -14.026 -24.038 1.00 87.31 107 ALA A O 1
ATOM 795 N N . LEU A 1 108 ? 21.465 -15.764 -23.829 1.00 90.19 108 LEU A N 1
ATOM 796 C CA . LEU A 1 108 ? 20.524 -15.297 -24.852 1.00 90.19 108 LEU A CA 1
ATOM 797 C C . LEU A 1 108 ? 19.923 -13.934 -24.494 1.00 90.19 108 LEU A C 1
ATOM 799 O O . LEU A 1 108 ? 19.880 -13.037 -25.335 1.00 90.19 108 LEU A O 1
ATOM 803 N N . LEU A 1 109 ? 19.494 -13.748 -23.243 1.00 84.19 109 LEU A N 1
ATOM 804 C CA . LEU A 1 109 ? 18.934 -12.478 -22.781 1.00 84.19 109 LEU A CA 1
ATOM 805 C C . LEU A 1 109 ? 19.968 -11.350 -22.816 1.00 84.19 109 LEU A C 1
ATOM 807 O O . LEU A 1 109 ? 19.612 -10.225 -23.158 1.00 84.19 109 LEU A O 1
ATOM 811 N N . THR A 1 110 ? 21.230 -11.628 -22.490 1.00 82.81 110 THR A N 1
ATOM 812 C CA . THR A 1 110 ? 22.318 -10.641 -22.575 1.00 82.81 110 THR A CA 1
ATOM 813 C C . THR A 1 110 ? 22.537 -10.189 -24.016 1.00 82.81 110 THR A C 1
ATOM 815 O O . THR A 1 110 ? 22.578 -8.987 -24.282 1.00 82.81 110 THR A O 1
ATOM 818 N N . ARG A 1 111 ? 22.582 -11.131 -24.966 1.00 87.62 111 ARG A N 1
ATOM 819 C CA . ARG A 1 111 ? 22.691 -10.810 -26.395 1.00 87.62 111 ARG A CA 1
ATOM 820 C C . ARG A 1 111 ? 21.490 -10.004 -26.891 1.00 87.62 111 ARG A C 1
ATOM 822 O O . ARG A 1 111 ? 21.672 -8.955 -27.503 1.00 87.62 111 ARG A O 1
ATOM 829 N N . ALA A 1 112 ? 20.277 -10.453 -26.574 1.00 82.75 112 ALA A N 1
ATOM 830 C CA . ALA A 1 112 ? 19.052 -9.758 -26.960 1.00 82.75 112 ALA A CA 1
ATOM 831 C C . ALA A 1 112 ? 19.006 -8.325 -26.401 1.00 82.75 112 ALA A C 1
ATOM 833 O O . ALA A 1 112 ? 18.608 -7.403 -27.108 1.00 82.75 112 ALA A O 1
ATOM 834 N N . ARG A 1 113 ? 19.469 -8.104 -25.160 1.00 80.00 113 ARG A N 1
ATOM 835 C CA . ARG A 1 113 ? 19.577 -6.757 -24.570 1.00 80.00 113 ARG A CA 1
ATOM 836 C C . ARG A 1 113 ? 20.545 -5.864 -25.337 1.00 80.00 113 ARG A C 1
ATOM 838 O O . ARG A 1 113 ? 20.210 -4.707 -25.572 1.00 80.00 113 ARG A O 1
ATOM 845 N N . ALA A 1 114 ? 21.707 -6.384 -25.732 1.00 85.00 114 ALA A N 1
ATOM 846 C CA . ALA A 1 114 ? 22.689 -5.620 -26.499 1.00 85.00 114 ALA A CA 1
ATOM 847 C C . ALA A 1 114 ? 22.138 -5.204 -27.875 1.00 85.00 114 ALA A C 1
ATOM 849 O O . ALA A 1 114 ? 22.266 -4.042 -28.270 1.00 85.00 114 ALA A O 1
ATOM 850 N N . GLU A 1 115 ? 21.468 -6.123 -28.576 1.00 87.81 115 GLU A N 1
ATOM 851 C CA . GLU A 1 115 ? 20.802 -5.846 -29.857 1.00 87.81 115 GLU A CA 1
ATOM 852 C C . GLU A 1 115 ? 19.665 -4.819 -29.689 1.00 87.81 115 GLU A C 1
ATOM 854 O O . GLU A 1 115 ? 19.572 -3.852 -30.452 1.00 87.81 115 GLU A O 1
ATOM 859 N N . GLU A 1 116 ? 18.850 -4.957 -28.638 1.00 82.31 116 GLU A N 1
ATOM 860 C CA . GLU A 1 116 ? 17.774 -4.015 -28.316 1.00 82.31 116 GLU A CA 1
ATOM 861 C C . GLU A 1 116 ? 18.313 -2.611 -27.981 1.00 82.31 116 GLU A C 1
ATOM 863 O O . GLU A 1 116 ? 17.750 -1.601 -28.406 1.00 82.31 116 GLU A O 1
ATOM 868 N N . GLU A 1 117 ? 19.414 -2.511 -27.234 1.00 83.62 117 GLU A N 1
ATOM 869 C CA . GLU A 1 117 ? 20.070 -1.237 -26.927 1.00 83.62 117 GLU A CA 1
ATOM 870 C C . GLU A 1 117 ? 20.659 -0.562 -28.162 1.00 83.62 117 GLU A C 1
ATOM 872 O O . GLU A 1 117 ? 20.520 0.655 -28.313 1.00 83.62 117 GLU A O 1
ATOM 877 N N . ALA A 1 118 ? 21.283 -1.329 -29.056 1.00 87.69 118 ALA A N 1
ATOM 878 C CA . ALA A 1 118 ? 21.777 -0.809 -30.325 1.00 87.69 118 ALA A CA 1
ATOM 879 C C . ALA A 1 118 ? 20.625 -0.236 -31.165 1.00 87.69 118 ALA A C 1
ATOM 881 O O . ALA A 1 118 ? 20.724 0.882 -31.680 1.00 87.69 118 ALA A O 1
ATOM 882 N N . LEU A 1 119 ? 19.499 -0.954 -31.238 1.00 86.81 119 LEU A N 1
ATOM 883 C CA . LEU A 1 119 ? 18.308 -0.497 -31.950 1.00 86.81 119 LEU A CA 1
ATOM 884 C C . LEU A 1 119 ? 17.677 0.737 -31.286 1.00 86.81 119 LEU A C 1
ATOM 886 O O . LEU A 1 119 ? 17.288 1.670 -31.985 1.00 86.81 119 LEU A O 1
ATOM 890 N N . ARG A 1 120 ? 17.672 0.816 -29.949 1.00 82.88 120 ARG A N 1
ATOM 891 C CA . ARG A 1 120 ? 17.228 2.002 -29.196 1.00 82.88 120 ARG A CA 1
ATOM 892 C C . ARG A 1 120 ? 18.082 3.234 -29.486 1.00 82.88 120 ARG A C 1
ATOM 894 O O . ARG A 1 120 ? 17.524 4.309 -29.690 1.00 82.88 120 ARG A O 1
ATOM 901 N N . ARG A 1 121 ? 19.415 3.107 -29.507 1.00 85.94 121 ARG A N 1
ATOM 902 C CA . ARG A 1 121 ? 20.316 4.232 -29.830 1.00 85.94 121 ARG A CA 1
ATOM 903 C C . ARG A 1 121 ? 20.052 4.752 -31.240 1.00 85.94 121 ARG A C 1
ATOM 905 O O . ARG A 1 121 ? 19.958 5.960 -31.429 1.00 85.94 121 ARG A O 1
ATOM 912 N N . ARG A 1 122 ? 19.861 3.843 -32.202 1.00 88.56 122 ARG A N 1
ATOM 913 C CA . ARG A 1 122 ? 19.490 4.190 -33.581 1.00 88.56 122 ARG A CA 1
ATOM 914 C C . ARG A 1 122 ? 18.137 4.895 -33.640 1.00 88.56 122 ARG A C 1
ATOM 916 O O . ARG A 1 122 ? 18.044 5.959 -34.235 1.00 88.56 122 ARG A O 1
ATOM 923 N N . ALA A 1 123 ? 17.117 4.352 -32.978 1.00 85.50 123 ALA A N 1
ATOM 924 C CA . ALA A 1 123 ? 15.790 4.958 -32.930 1.00 85.50 123 ALA A CA 1
ATOM 925 C C . ALA A 1 123 ? 15.815 6.368 -32.314 1.00 85.50 123 ALA A C 1
ATOM 927 O O . ALA A 1 123 ? 15.193 7.280 -32.850 1.00 85.50 123 ALA A O 1
ATOM 928 N N . ALA A 1 124 ? 16.570 6.571 -31.228 1.00 84.50 124 ALA A N 1
ATOM 929 C CA . ALA A 1 124 ? 16.721 7.878 -30.590 1.00 84.50 124 ALA A CA 1
ATOM 930 C C . ALA A 1 124 ? 17.468 8.888 -31.479 1.00 84.50 124 ALA A C 1
ATOM 932 O O . ALA A 1 124 ? 17.091 10.058 -31.517 1.00 84.50 124 ALA A O 1
ATOM 933 N N . ALA A 1 125 ? 18.497 8.443 -32.210 1.00 89.00 125 ALA A N 1
ATOM 934 C CA . ALA A 1 125 ? 19.212 9.283 -33.169 1.00 89.00 125 ALA A CA 1
ATOM 935 C C . ALA A 1 125 ? 18.284 9.753 -34.299 1.00 89.00 125 ALA A C 1
ATOM 937 O O . ALA A 1 125 ? 18.184 10.954 -34.537 1.00 89.00 125 ALA A O 1
ATOM 938 N N . VAL A 1 126 ? 17.532 8.826 -34.907 1.00 88.75 126 VAL A N 1
ATOM 939 C CA . VAL A 1 126 ? 16.563 9.143 -35.968 1.00 88.75 126 VAL A CA 1
ATOM 940 C C . VAL A 1 126 ? 15.446 10.047 -35.441 1.00 88.75 126 VAL A C 1
ATOM 942 O O . VAL A 1 126 ? 15.067 10.999 -36.109 1.00 88.75 126 VAL A O 1
ATOM 945 N N . GLN A 1 127 ? 14.951 9.825 -34.219 1.00 85.75 127 GLN A N 1
ATOM 946 C CA . GLN A 1 127 ? 13.948 10.702 -33.607 1.00 85.75 127 GLN A CA 1
ATOM 947 C C . GLN A 1 127 ? 14.479 12.130 -33.382 1.00 85.75 127 GLN A C 1
ATOM 949 O O . GLN A 1 127 ? 13.749 13.101 -33.581 1.00 85.75 127 GLN A O 1
ATOM 954 N N . GLY A 1 128 ? 15.740 12.269 -32.959 1.00 86.00 128 GLY A N 1
ATOM 955 C CA . GLY A 1 128 ? 16.389 13.570 -32.786 1.00 86.00 128 GLY A CA 1
ATOM 956 C C . GLY A 1 128 ? 16.618 14.299 -34.111 1.00 86.00 128 GLY A C 1
ATOM 957 O O . GLY A 1 128 ? 16.414 15.510 -34.187 1.00 86.00 128 GLY A O 1
ATOM 958 N N . GLU A 1 129 ? 17.001 13.565 -35.154 1.00 89.88 129 GLU A N 1
ATOM 959 C CA . GLU A 1 129 ? 17.153 14.085 -36.515 1.00 89.88 129 GLU A CA 1
ATOM 960 C C . GLU A 1 129 ? 15.810 14.531 -37.097 1.00 89.88 129 GLU A C 1
ATOM 962 O O . GLU A 1 129 ? 15.684 15.666 -37.550 1.00 89.88 129 GLU A O 1
ATOM 967 N N . LEU A 1 130 ? 14.779 13.696 -36.972 1.00 87.31 130 LEU A N 1
ATOM 968 C CA . LEU A 1 130 ? 13.431 13.996 -37.437 1.00 87.31 130 LEU A CA 1
ATOM 969 C C . LEU A 1 130 ? 12.872 15.256 -36.775 1.00 87.31 130 LEU A C 1
ATOM 971 O O . LEU A 1 130 ? 12.356 16.133 -37.455 1.00 87.31 130 LEU A O 1
ATOM 975 N N . ARG A 1 131 ? 13.064 15.404 -35.459 1.00 86.00 131 ARG A N 1
ATOM 976 C CA . ARG A 1 131 ? 12.657 16.609 -34.729 1.00 86.00 131 ARG A CA 1
ATOM 977 C C . ARG A 1 131 ? 13.360 17.868 -35.243 1.00 86.00 131 ARG A C 1
ATOM 979 O O . ARG A 1 131 ? 12.710 18.896 -35.393 1.00 86.00 131 ARG A O 1
ATOM 986 N N . ARG A 1 132 ? 14.665 17.790 -35.521 1.00 88.31 132 ARG A N 1
ATOM 987 C CA . ARG A 1 132 ? 15.427 18.911 -36.097 1.00 88.31 132 ARG A CA 1
ATOM 988 C C . ARG A 1 132 ? 14.928 19.280 -37.488 1.00 88.31 132 ARG A C 1
ATOM 990 O O . ARG A 1 132 ? 14.786 20.462 -37.778 1.00 88.31 132 ARG A O 1
ATOM 997 N N . LEU A 1 133 ? 14.645 18.281 -38.323 1.00 87.12 133 LEU A N 1
ATOM 998 C CA . LEU A 1 133 ? 14.073 18.495 -39.648 1.00 87.12 133 LEU A CA 1
ATOM 999 C C . LEU A 1 133 ? 12.665 19.098 -39.556 1.00 87.12 133 LEU A C 1
ATOM 1001 O O . LEU A 1 133 ? 12.362 19.988 -40.338 1.00 87.12 133 LEU A O 1
ATOM 1005 N N . CYS A 1 134 ? 11.842 18.696 -38.579 1.00 83.19 134 CYS A N 1
ATOM 1006 C CA . CYS A 1 134 ? 10.506 19.269 -38.372 1.00 83.19 134 CYS A CA 1
ATOM 1007 C C . CYS A 1 134 ? 10.601 20.741 -37.967 1.00 83.19 134 CYS A C 1
ATOM 1009 O O . CYS A 1 134 ? 9.877 21.579 -38.493 1.00 83.19 134 CYS A O 1
ATOM 1011 N N . GLU A 1 135 ? 11.510 21.064 -37.044 1.00 84.62 135 GLU A N 1
ATOM 1012 C CA . GLU A 1 135 ? 11.758 22.440 -36.600 1.00 84.62 135 GLU A CA 1
ATOM 1013 C C . GLU A 1 135 ? 12.302 23.314 -37.750 1.00 84.62 135 GLU A C 1
ATOM 1015 O O . GLU A 1 135 ? 11.905 24.471 -37.875 1.00 84.62 135 GLU A O 1
ATOM 1020 N N . ALA A 1 136 ? 13.151 22.759 -38.624 1.00 83.81 136 ALA A N 1
ATOM 1021 C CA . ALA A 1 136 ? 13.670 23.450 -39.807 1.00 83.81 136 ALA A CA 1
ATOM 1022 C C . ALA A 1 136 ? 12.614 23.625 -40.916 1.00 83.81 136 ALA A C 1
ATOM 1024 O O . ALA A 1 136 ? 12.534 24.695 -41.514 1.00 83.81 136 ALA A O 1
ATOM 1025 N N . ALA A 1 137 ? 11.783 22.610 -41.167 1.00 80.50 137 ALA A N 1
ATOM 1026 C CA . ALA A 1 137 ? 10.685 22.673 -42.132 1.00 80.50 137 ALA A CA 1
ATOM 1027 C C . ALA A 1 137 ? 9.602 23.668 -41.686 1.00 80.50 137 ALA A C 1
ATOM 1029 O O . ALA A 1 137 ? 9.151 24.478 -42.484 1.00 80.50 137 ALA A O 1
ATOM 1030 N N . ALA A 1 138 ? 9.275 23.721 -40.390 1.00 78.25 138 ALA A N 1
ATOM 1031 C CA . ALA A 1 138 ? 8.355 24.723 -39.844 1.00 78.25 138 ALA A CA 1
ATOM 1032 C C . ALA A 1 138 ? 8.862 26.173 -40.003 1.00 78.25 138 ALA A C 1
ATOM 1034 O O . ALA A 1 138 ? 8.065 27.111 -39.993 1.00 78.25 138 ALA A O 1
ATOM 1035 N N . ALA A 1 139 ? 10.178 26.370 -40.143 1.00 77.44 139 ALA A N 1
ATOM 1036 C CA . ALA A 1 139 ? 10.788 27.673 -40.407 1.00 77.44 139 ALA A CA 1
ATOM 1037 C C . ALA A 1 139 ? 10.827 28.041 -41.906 1.00 77.44 139 ALA A C 1
ATOM 1039 O O . ALA A 1 139 ? 10.999 29.215 -42.241 1.00 77.44 139 ALA A O 1
ATOM 1040 N N . HIS A 1 140 ? 10.652 27.068 -42.804 1.00 70.19 140 HIS A N 1
ATOM 1041 C CA . HIS A 1 140 ? 10.710 27.236 -44.255 1.00 70.19 140 HIS A CA 1
ATOM 1042 C C . HIS A 1 140 ? 9.399 26.759 -44.896 1.00 70.19 140 HIS A C 1
ATOM 1044 O O . HIS A 1 140 ? 9.221 25.581 -45.177 1.00 70.19 140 HIS A O 1
ATOM 1050 N N . ALA A 1 141 ? 8.484 27.697 -45.149 1.00 58.59 141 ALA A N 1
ATOM 1051 C CA . ALA A 1 141 ? 7.097 27.453 -45.563 1.00 58.59 141 ALA A CA 1
ATOM 1052 C C . ALA A 1 141 ? 6.890 26.936 -47.011 1.00 58.59 141 ALA A C 1
ATOM 1054 O O . ALA A 1 141 ? 5.881 27.280 -47.618 1.00 58.59 141 ALA A O 1
ATOM 1055 N N . ASP A 1 142 ? 7.823 26.174 -47.596 1.00 61.41 142 ASP A N 1
ATOM 1056 C CA . ASP A 1 142 ? 7.844 25.948 -49.057 1.00 61.41 142 ASP A CA 1
ATOM 1057 C C . ASP A 1 142 ? 7.916 24.480 -49.524 1.00 61.41 142 ASP A C 1
ATOM 1059 O O . ASP A 1 142 ? 8.376 24.195 -50.629 1.00 61.41 142 ASP A O 1
ATOM 1063 N N . SER A 1 143 ? 7.451 23.500 -48.737 1.00 65.69 143 SER A N 1
ATOM 1064 C CA . SER A 1 143 ? 7.205 22.162 -49.306 1.00 65.69 143 SER A CA 1
ATOM 1065 C C . SER A 1 143 ? 6.240 21.295 -48.491 1.00 65.69 143 SER A C 1
ATOM 1067 O O . SER A 1 143 ? 6.664 20.509 -47.643 1.00 65.69 143 SER A O 1
ATOM 1069 N N . ASP A 1 144 ? 4.947 21.352 -48.831 1.00 74.94 144 ASP A N 1
ATOM 1070 C CA . ASP A 1 144 ? 3.886 20.495 -48.264 1.00 74.94 144 ASP A CA 1
ATOM 1071 C C . ASP A 1 144 ? 4.235 18.995 -48.324 1.00 74.94 144 ASP A C 1
ATOM 1073 O O . ASP A 1 144 ? 3.884 18.213 -47.443 1.00 74.94 144 ASP A O 1
ATOM 1077 N N . LYS A 1 145 ? 4.977 18.581 -49.359 1.00 78.25 145 LYS A N 1
ATOM 1078 C CA . LYS A 1 145 ? 5.405 17.190 -49.549 1.00 78.25 145 LYS A CA 1
ATOM 1079 C C . LYS A 1 145 ? 6.473 16.756 -48.542 1.00 78.25 145 LYS A C 1
ATOM 1081 O O . LYS A 1 145 ? 6.438 15.626 -48.067 1.00 78.25 145 LYS A O 1
ATOM 1086 N N . VAL A 1 146 ? 7.416 17.645 -48.218 1.00 79.00 146 VAL A N 1
ATOM 1087 C CA . VAL A 1 146 ? 8.448 17.364 -47.208 1.00 79.00 146 VAL A CA 1
ATOM 1088 C C . VAL A 1 146 ? 7.808 17.281 -45.828 1.00 79.00 146 VAL A C 1
ATOM 1090 O O . VAL A 1 146 ? 8.171 16.396 -45.063 1.00 79.00 146 VAL A O 1
ATOM 1093 N N . GLU A 1 147 ? 6.835 18.144 -45.530 1.00 79.25 147 GLU A N 1
ATOM 1094 C CA . GLU A 1 147 ? 6.077 18.098 -44.277 1.00 79.25 147 GLU A CA 1
ATOM 1095 C C . GLU A 1 147 ? 5.275 16.789 -44.144 1.00 79.25 147 GLU A C 1
ATOM 1097 O O . GLU A 1 147 ? 5.364 16.124 -43.110 1.00 79.25 147 GLU A O 1
ATOM 1102 N N . GLU A 1 148 ? 4.597 16.339 -45.209 1.00 83.94 148 GLU A N 1
ATOM 1103 C CA . GLU A 1 148 ? 3.859 15.064 -45.218 1.00 83.94 148 GLU A CA 1
ATOM 1104 C C . GLU A 1 148 ? 4.777 13.841 -45.015 1.00 83.94 148 GLU A C 1
ATOM 1106 O O . GLU A 1 148 ? 4.458 12.933 -44.238 1.00 83.94 148 GLU A O 1
ATOM 1111 N N . ASP A 1 149 ? 5.935 13.806 -45.684 1.00 85.00 149 ASP A N 1
ATOM 1112 C CA . ASP A 1 149 ? 6.908 12.714 -45.547 1.00 85.00 149 ASP A CA 1
ATOM 1113 C C . ASP A 1 149 ? 7.500 12.657 -44.125 1.00 85.00 149 ASP A C 1
ATOM 1115 O O . ASP A 1 149 ? 7.723 11.572 -43.570 1.00 85.00 149 ASP A O 1
ATOM 1119 N N . LEU A 1 150 ? 7.695 13.819 -43.497 1.00 84.31 150 LEU A N 1
ATOM 1120 C CA . LEU A 1 150 ? 8.201 13.947 -42.132 1.00 84.31 150 LEU A CA 1
ATOM 1121 C C . LEU A 1 150 ? 7.165 13.533 -41.082 1.00 84.31 150 LEU A C 1
ATOM 1123 O O . LEU A 1 150 ? 7.504 12.846 -40.111 1.00 84.31 150 LEU A O 1
ATOM 1127 N N . ASP A 1 151 ? 5.898 13.883 -41.294 1.00 82.06 151 ASP A N 1
ATOM 1128 C CA . ASP A 1 151 ? 4.779 13.439 -40.463 1.00 82.06 151 ASP A CA 1
ATOM 1129 C C . ASP A 1 151 ? 4.594 11.920 -40.555 1.00 82.06 151 ASP A C 1
ATOM 1131 O O . ASP A 1 151 ? 4.462 11.238 -39.533 1.00 82.06 151 ASP A O 1
ATOM 1135 N N . ARG A 1 152 ? 4.692 11.349 -41.761 1.00 86.31 152 ARG A N 1
ATOM 1136 C CA . ARG A 1 152 ? 4.644 9.896 -41.979 1.00 86.31 152 ARG A CA 1
ATOM 1137 C C . ARG A 1 152 ? 5.784 9.178 -41.256 1.00 86.31 152 ARG A C 1
ATOM 1139 O O . ARG A 1 152 ? 5.539 8.184 -40.566 1.00 86.31 152 ARG A O 1
ATOM 1146 N N . ALA A 1 153 ? 7.014 9.681 -41.366 1.00 84.44 153 ALA A N 1
ATOM 1147 C CA . ALA A 1 153 ? 8.164 9.147 -40.637 1.00 84.44 153 ALA A CA 1
ATOM 1148 C C . ALA A 1 153 ? 7.983 9.270 -39.112 1.00 84.44 153 ALA A C 1
ATOM 1150 O O . ALA A 1 153 ? 8.323 8.346 -38.366 1.00 84.44 153 ALA A O 1
ATOM 1151 N N . THR A 1 154 ? 7.377 10.365 -38.644 1.00 81.81 154 THR A N 1
ATOM 1152 C CA . THR A 1 154 ? 7.088 10.594 -37.221 1.00 81.81 154 THR A CA 1
ATOM 1153 C C . THR A 1 154 ? 6.063 9.592 -36.706 1.00 81.81 154 THR A C 1
ATOM 1155 O O . THR A 1 154 ? 6.281 8.990 -35.653 1.00 81.81 154 THR A O 1
ATOM 1158 N N . CYS A 1 155 ? 4.990 9.343 -37.458 1.00 81.75 155 CYS A N 1
ATOM 1159 C CA . CYS A 1 155 ? 3.986 8.329 -37.139 1.00 81.75 155 CYS A CA 1
ATOM 1160 C C . CYS A 1 155 ? 4.578 6.915 -37.098 1.00 81.75 155 CYS A C 1
ATOM 1162 O O . CYS A 1 155 ? 4.306 6.173 -36.156 1.00 81.75 155 CYS A O 1
ATOM 1164 N N . LEU A 1 156 ? 5.439 6.546 -38.052 1.00 85.00 156 LEU A N 1
ATOM 1165 C CA . LEU A 1 156 ? 6.090 5.229 -38.067 1.00 85.00 156 LEU A CA 1
ATOM 1166 C C . LEU A 1 156 ? 6.957 4.986 -36.822 1.00 85.00 156 LEU A C 1
ATOM 1168 O O . LEU A 1 156 ? 6.968 3.881 -36.281 1.00 85.00 156 LEU A O 1
ATOM 1172 N N . ILE A 1 157 ? 7.657 6.013 -36.337 1.00 82.00 157 ILE A N 1
ATOM 1173 C CA . ILE A 1 157 ? 8.480 5.917 -35.123 1.00 82.00 157 ILE A CA 1
ATOM 1174 C C . ILE A 1 157 ? 7.625 5.983 -33.848 1.00 82.00 157 ILE A C 1
ATOM 1176 O O . ILE A 1 157 ? 7.945 5.316 -32.861 1.00 82.00 157 ILE A O 1
ATOM 1180 N N . ALA A 1 158 ? 6.557 6.784 -33.847 1.00 73.88 158 ALA A N 1
ATOM 1181 C CA . ALA A 1 158 ? 5.713 7.011 -32.676 1.00 73.88 158 ALA A CA 1
ATOM 1182 C C . ALA A 1 158 ? 4.710 5.880 -32.404 1.00 73.88 158 ALA A C 1
ATOM 1184 O O . ALA A 1 158 ? 4.447 5.604 -31.231 1.00 73.88 158 ALA A O 1
ATOM 1185 N N . ASP A 1 159 ? 4.182 5.244 -33.453 1.00 73.62 159 ASP A N 1
ATOM 1186 C CA . ASP A 1 159 ? 3.103 4.251 -33.368 1.00 73.62 159 ASP A CA 1
ATOM 1187 C C . ASP A 1 159 ? 3.495 2.868 -33.934 1.00 73.62 159 ASP A C 1
ATOM 1189 O O . ASP A 1 159 ? 2.749 1.905 -33.758 1.00 73.62 159 ASP A O 1
ATOM 1193 N N . GLY A 1 160 ? 4.664 2.731 -34.574 1.00 77.69 160 GLY A N 1
ATOM 1194 C CA . GLY A 1 160 ? 5.203 1.440 -35.024 1.00 77.69 160 GLY A CA 1
ATOM 1195 C C . GLY A 1 160 ? 5.929 0.649 -33.925 1.00 77.69 160 GLY A C 1
ATOM 1196 O O . GLY A 1 160 ? 6.056 1.092 -32.783 1.00 77.69 160 GLY A O 1
ATOM 1197 N N . ASP A 1 161 ? 6.483 -0.519 -34.270 1.00 77.56 161 ASP A N 1
ATOM 1198 C CA . ASP A 1 161 ? 7.158 -1.421 -33.312 1.00 77.56 161 ASP A CA 1
ATOM 1199 C C . ASP A 1 161 ? 8.365 -0.778 -32.604 1.00 77.56 161 ASP A C 1
ATOM 1201 O O . ASP A 1 161 ? 8.697 -1.109 -31.461 1.00 77.56 161 ASP A O 1
ATOM 1205 N N . VAL A 1 162 ? 8.986 0.211 -33.253 1.00 78.06 162 VAL A N 1
ATOM 1206 C CA . VAL A 1 162 ? 10.094 1.007 -32.706 1.00 78.06 162 VAL A CA 1
ATOM 1207 C C . VAL A 1 162 ? 9.664 1.810 -31.470 1.00 78.06 162 VAL A C 1
ATOM 1209 O O . VAL A 1 162 ? 10.476 2.037 -30.568 1.00 78.06 162 VAL A O 1
ATOM 1212 N N . ALA A 1 163 ? 8.382 2.168 -31.353 1.00 72.12 163 ALA A N 1
ATOM 1213 C CA . ALA A 1 163 ? 7.842 2.898 -30.208 1.00 72.12 163 ALA A CA 1
ATOM 1214 C C . ALA A 1 163 ? 7.982 2.126 -28.886 1.00 72.12 163 ALA A C 1
ATOM 1216 O O . ALA A 1 163 ? 8.072 2.731 -27.817 1.00 72.12 163 ALA A O 1
ATOM 1217 N N . ALA A 1 164 ? 8.035 0.789 -28.935 1.00 68.75 164 ALA A N 1
ATOM 1218 C CA . ALA A 1 164 ? 8.270 -0.044 -27.755 1.00 68.75 164 ALA A CA 1
ATOM 1219 C C . ALA A 1 164 ? 9.722 0.033 -27.243 1.00 68.75 164 ALA A C 1
ATOM 1221 O O . ALA A 1 164 ? 9.978 -0.275 -26.077 1.00 68.75 164 ALA A O 1
ATOM 1222 N N . LEU A 1 165 ? 10.660 0.441 -28.103 1.00 69.06 165 LEU A N 1
ATOM 1223 C CA . LEU A 1 165 ? 12.089 0.555 -27.802 1.00 69.06 165 LEU A CA 1
ATOM 1224 C C . LEU A 1 165 ? 12.464 1.950 -27.308 1.00 69.06 165 LEU A C 1
ATOM 1226 O O . LEU A 1 165 ? 13.409 2.095 -26.525 1.00 69.06 165 LEU A O 1
ATOM 1230 N N . LEU A 1 166 ? 11.727 2.963 -27.756 1.00 66.75 166 LEU A N 1
ATOM 1231 C CA . LEU A 1 166 ? 11.895 4.340 -27.324 1.00 66.75 166 LEU A CA 1
ATOM 1232 C C . LEU A 1 166 ? 11.424 4.533 -25.874 1.00 66.75 166 LEU A C 1
ATOM 1234 O O . LEU A 1 166 ? 10.580 3.778 -25.380 1.00 66.75 166 LEU A O 1
ATOM 1238 N N . PRO A 1 167 ? 11.966 5.538 -25.156 1.00 59.16 167 PRO A N 1
ATOM 1239 C CA . PRO A 1 167 ? 11.457 5.904 -23.843 1.00 59.16 167 PRO A CA 1
ATOM 1240 C C . PRO A 1 167 ? 9.947 6.118 -23.939 1.00 59.16 167 PRO A C 1
ATOM 1242 O O . PRO A 1 167 ? 9.482 6.921 -24.748 1.00 59.16 167 PRO A O 1
ATOM 1245 N N . SER A 1 168 ? 9.173 5.383 -23.137 1.00 59.62 168 SER A N 1
ATOM 1246 C CA . SER A 1 168 ? 7.718 5.521 -23.138 1.00 59.62 168 SER A CA 1
ATOM 1247 C C . SER A 1 168 ? 7.344 6.988 -22.941 1.00 59.62 168 SER A C 1
ATOM 1249 O O . SER A 1 168 ? 7.909 7.631 -22.049 1.00 59.62 168 SER A O 1
ATOM 1251 N N . LYS A 1 169 ? 6.393 7.498 -23.743 1.00 58.66 169 LYS A N 1
ATOM 1252 C CA . LYS A 1 169 ? 5.821 8.845 -23.576 1.00 58.66 169 LYS A CA 1
ATOM 1253 C C . LYS A 1 169 ? 5.620 9.120 -22.088 1.00 58.66 169 LYS A C 1
ATOM 1255 O O . LYS A 1 169 ? 5.083 8.279 -21.362 1.00 58.66 169 LYS A O 1
ATOM 1260 N N . THR A 1 170 ? 6.106 10.277 -21.643 1.00 55.16 170 THR A N 1
ATOM 1261 C CA . THR A 1 170 ? 6.079 10.701 -20.246 1.00 55.16 170 THR A CA 1
ATOM 1262 C C . THR A 1 170 ? 4.685 10.461 -19.691 1.00 55.16 170 THR A C 1
ATOM 1264 O O . THR A 1 170 ? 3.713 11.031 -20.180 1.00 55.16 170 THR A O 1
ATOM 1267 N N . GLN A 1 171 ? 4.584 9.590 -18.687 1.00 63.34 171 GLN A N 1
ATOM 1268 C CA . GLN A 1 171 ? 3.298 9.293 -18.071 1.00 63.34 171 GLN A CA 1
ATOM 1269 C C . GLN A 1 171 ? 2.610 10.586 -17.632 1.00 63.34 171 GLN A C 1
ATOM 1271 O O . GLN A 1 171 ? 3.270 11.489 -17.100 1.00 63.34 171 GLN A O 1
ATOM 1276 N N . GLY A 1 172 ? 1.296 10.662 -17.860 1.00 71.31 172 GLY A N 1
ATOM 1277 C CA . GLY A 1 172 ? 0.489 11.793 -17.418 1.00 71.31 172 GLY A CA 1
ATOM 1278 C C . GLY A 1 172 ? 0.679 12.045 -15.921 1.00 71.31 172 GLY A C 1
ATOM 1279 O O . GLY A 1 172 ? 0.879 11.105 -15.147 1.00 71.31 172 GLY A O 1
ATOM 1280 N N . ALA A 1 173 ? 0.626 13.313 -15.510 1.00 79.88 173 ALA A N 1
ATOM 1281 C CA . ALA A 1 173 ? 0.867 13.725 -14.124 1.00 79.88 173 ALA A CA 1
ATOM 1282 C C . ALA A 1 173 ? -0.002 12.952 -13.113 1.00 79.88 173 ALA A C 1
ATOM 1284 O O . ALA A 1 173 ? 0.488 12.558 -12.058 1.00 79.88 173 ALA A O 1
ATOM 1285 N N . PHE A 1 174 ? -1.251 12.646 -13.485 1.00 82.25 174 PHE A N 1
ATOM 1286 C CA . PHE A 1 174 ? -2.168 11.826 -12.692 1.00 82.25 174 PHE A CA 1
ATOM 1287 C C . PHE A 1 174 ? -1.576 10.457 -12.341 1.00 82.25 174 PHE A C 1
ATOM 1289 O O . PHE A 1 174 ? -1.544 10.061 -11.182 1.00 82.25 174 PHE A O 1
ATOM 1296 N N . LEU A 1 175 ? -1.050 9.741 -13.331 1.00 80.75 175 LEU A N 1
ATOM 1297 C CA . LEU A 1 175 ? -0.525 8.399 -13.121 1.00 80.75 175 LEU A CA 1
ATOM 1298 C C . LEU A 1 175 ? 0.760 8.417 -12.282 1.00 80.75 175 LEU A C 1
ATOM 1300 O O . LEU A 1 175 ? 0.924 7.592 -11.383 1.00 80.75 175 LEU A O 1
ATOM 1304 N N . LYS A 1 176 ? 1.624 9.414 -12.515 1.00 82.75 176 LYS A N 1
ATOM 1305 C CA . LYS A 1 176 ? 2.824 9.654 -11.699 1.00 82.75 176 LYS A CA 1
ATOM 1306 C C . LYS A 1 176 ? 2.486 9.950 -10.239 1.00 82.75 176 LYS A C 1
ATOM 1308 O O . LYS A 1 176 ? 3.249 9.561 -9.361 1.00 82.75 176 LYS A O 1
ATOM 1313 N N . MET A 1 177 ? 1.353 10.595 -9.971 1.00 83.88 177 MET A N 1
ATOM 1314 C CA . MET A 1 177 ? 0.896 10.873 -8.609 1.00 83.88 177 MET A CA 1
ATOM 1315 C C . MET A 1 177 ? 0.647 9.576 -7.819 1.00 83.88 177 MET A C 1
ATOM 1317 O O . MET A 1 177 ? 1.108 9.456 -6.687 1.00 83.88 177 MET A O 1
ATOM 1321 N N . PHE A 1 178 ? -0.014 8.580 -8.421 1.00 85.06 178 PHE A N 1
ATOM 1322 C CA . PHE A 1 178 ? -0.316 7.302 -7.756 1.00 85.06 178 PHE A CA 1
ATOM 1323 C C . PHE A 1 178 ? 0.862 6.316 -7.789 1.00 85.06 178 PHE A C 1
ATOM 1325 O O . PHE A 1 178 ? 1.168 5.665 -6.785 1.00 85.06 178 PHE A O 1
ATOM 1332 N N . LEU A 1 179 ? 1.554 6.208 -8.926 1.00 82.81 179 LEU A N 1
ATOM 1333 C CA . LEU A 1 179 ? 2.562 5.169 -9.177 1.00 82.81 179 LEU A CA 1
ATOM 1334 C C . LEU A 1 179 ? 4.010 5.625 -8.985 1.00 82.81 179 LEU A C 1
ATOM 1336 O O . LEU A 1 179 ? 4.899 4.786 -8.851 1.00 82.81 179 LEU A O 1
ATOM 1340 N N . GLY A 1 180 ? 4.258 6.930 -8.894 1.00 80.12 180 GLY A N 1
ATOM 1341 C CA . GLY A 1 180 ? 5.607 7.484 -8.852 1.00 80.12 180 GLY A CA 1
ATOM 1342 C C . GLY A 1 180 ? 6.278 7.519 -10.234 1.00 80.12 180 GLY A C 1
ATOM 1343 O O . GLY A 1 180 ? 5.613 7.368 -11.262 1.00 80.12 180 GLY A O 1
ATOM 1344 N N . PRO A 1 181 ? 7.601 7.745 -10.288 1.00 75.25 181 PRO A N 1
ATOM 1345 C CA . PRO A 1 181 ? 8.357 7.908 -11.530 1.00 75.25 181 PRO A CA 1
ATOM 1346 C C . PRO A 1 181 ? 8.687 6.555 -12.191 1.00 75.25 181 PRO A C 1
ATOM 1348 O O . PRO A 1 181 ? 9.851 6.248 -12.455 1.00 75.25 181 PRO A O 1
ATOM 1351 N N . VAL A 1 182 ? 7.672 5.721 -12.441 1.00 67.00 182 VAL A N 1
ATOM 1352 C CA . VAL A 1 182 ? 7.861 4.343 -12.915 1.00 67.00 182 VAL A CA 1
ATOM 1353 C C . VAL A 1 182 ? 7.137 4.082 -14.227 1.00 67.00 182 VAL A C 1
ATOM 1355 O O . VAL A 1 182 ? 5.980 4.448 -14.403 1.00 67.00 182 VAL A O 1
ATOM 1358 N N . ASN A 1 183 ? 7.811 3.396 -15.150 1.00 66.62 183 ASN A N 1
ATOM 1359 C CA . ASN A 1 183 ? 7.214 2.996 -16.417 1.00 66.62 183 ASN A CA 1
ATOM 1360 C C . ASN A 1 183 ? 6.262 1.809 -16.201 1.00 66.62 183 ASN A C 1
ATOM 1362 O O . ASN A 1 183 ? 6.678 0.738 -15.768 1.00 66.62 183 ASN A O 1
ATOM 1366 N N . LEU A 1 184 ? 4.986 1.996 -16.548 1.00 61.53 184 LEU A N 1
ATOM 1367 C CA . LEU A 1 184 ? 3.933 0.972 -16.464 1.00 61.53 184 LEU A CA 1
ATOM 1368 C C . LEU A 1 184 ? 4.201 -0.230 -17.369 1.00 61.53 184 LEU A C 1
ATOM 1370 O O . LEU A 1 184 ? 3.805 -1.349 -17.055 1.00 61.53 184 LEU A O 1
ATOM 1374 N N . ARG A 1 185 ? 4.878 -0.002 -18.499 1.00 61.00 185 ARG A N 1
ATOM 1375 C CA . ARG A 1 185 ? 5.286 -1.058 -19.422 1.00 61.00 185 ARG A CA 1
ATOM 1376 C C . ARG A 1 185 ? 6.573 -1.698 -18.899 1.00 61.00 185 ARG A C 1
ATOM 1378 O O . ARG A 1 185 ? 7.655 -1.506 -19.444 1.00 61.00 185 ARG A O 1
ATOM 1385 N N . ALA A 1 186 ? 6.452 -2.424 -17.793 1.00 58.31 186 ALA A N 1
ATOM 1386 C CA . ALA A 1 186 ? 7.553 -3.125 -17.145 1.00 58.31 186 ALA A CA 1
ATOM 1387 C C . ALA A 1 186 ? 7.816 -4.481 -17.827 1.00 58.31 186 ALA A C 1
ATOM 1389 O O . ALA A 1 186 ? 7.750 -5.533 -17.201 1.00 58.31 186 ALA A O 1
ATOM 1390 N N . THR A 1 187 ? 8.101 -4.476 -19.133 1.00 61.47 187 THR A N 1
ATOM 1391 C CA . THR A 1 187 ? 8.493 -5.700 -19.863 1.00 61.47 187 THR A CA 1
ATOM 1392 C C . THR A 1 187 ? 9.881 -6.188 -19.442 1.00 61.47 187 THR A C 1
ATOM 1394 O O . THR A 1 187 ? 10.186 -7.374 -19.516 1.00 61.47 187 THR A O 1
ATOM 1397 N N . ARG A 1 188 ? 10.723 -5.272 -18.951 1.00 66.62 188 ARG A N 1
ATOM 1398 C CA . ARG A 1 188 ? 12.094 -5.532 -18.502 1.00 66.62 188 ARG A CA 1
ATOM 1399 C C . ARG A 1 188 ? 12.131 -5.868 -17.012 1.00 66.62 188 ARG A C 1
ATOM 1401 O O . ARG A 1 188 ? 11.596 -5.111 -16.202 1.00 66.62 188 ARG A O 1
ATOM 1408 N N . LYS A 1 189 ? 12.858 -6.931 -16.640 1.00 71.88 189 LYS A N 1
ATOM 1409 C CA . LYS A 1 189 ? 13.056 -7.349 -15.234 1.00 71.88 189 LYS A CA 1
ATOM 1410 C C . LYS A 1 189 ? 13.591 -6.213 -14.348 1.00 71.88 189 LYS A C 1
ATOM 1412 O O . LYS A 1 189 ? 13.133 -6.048 -13.227 1.00 71.88 189 LYS A O 1
ATOM 1417 N N . GLU A 1 190 ? 14.500 -5.390 -14.864 1.00 72.50 190 GLU A N 1
ATOM 1418 C CA . GLU A 1 190 ? 15.049 -4.224 -14.149 1.00 72.50 190 GLU A CA 1
ATOM 1419 C C . GLU A 1 190 ? 13.975 -3.175 -13.826 1.00 72.50 190 GLU A C 1
ATOM 1421 O O . GLU A 1 190 ? 13.907 -2.660 -12.712 1.00 72.50 190 GLU A O 1
ATOM 1426 N N . VAL A 1 191 ? 13.067 -2.906 -14.770 1.00 74.38 191 VAL A N 1
ATOM 1427 C CA . VAL A 1 191 ? 11.952 -1.970 -14.562 1.00 74.38 191 VAL A CA 1
ATOM 1428 C C . VAL A 1 191 ? 10.956 -2.542 -13.554 1.00 74.38 191 VAL A C 1
ATOM 1430 O O . VAL A 1 191 ? 10.472 -1.805 -12.700 1.00 74.38 191 VAL A O 1
ATOM 1433 N N . GLN A 1 192 ? 10.685 -3.849 -13.597 1.00 80.31 192 GLN A N 1
ATOM 1434 C CA . GLN A 1 192 ? 9.819 -4.522 -12.620 1.00 80.31 192 GLN A CA 1
ATOM 1435 C C . GLN A 1 192 ? 10.373 -4.412 -11.192 1.00 80.31 192 GLN A C 1
ATOM 1437 O O . GLN A 1 192 ? 9.624 -4.142 -10.253 1.00 80.31 192 GLN A O 1
ATOM 1442 N N . LEU A 1 193 ? 11.688 -4.559 -11.022 1.00 80.06 193 LEU A N 1
ATOM 1443 C CA . LEU A 1 193 ? 12.341 -4.401 -9.722 1.00 80.06 193 LEU A CA 1
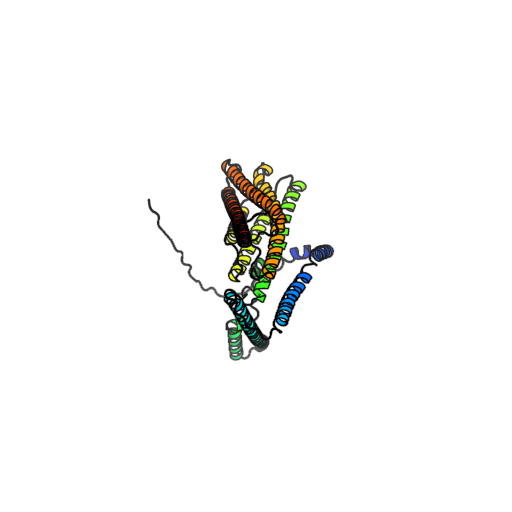ATOM 1444 C C . LEU A 1 193 ? 12.291 -2.955 -9.234 1.00 80.06 193 LEU A C 1
ATOM 1446 O O . LEU A 1 193 ? 11.959 -2.723 -8.073 1.00 80.06 193 LEU A O 1
ATOM 1450 N N . LYS A 1 194 ? 12.464 -1.986 -10.138 1.00 82.12 194 LYS A N 1
ATOM 1451 C CA . LYS A 1 194 ? 12.268 -0.568 -9.820 1.00 82.12 194 LYS A CA 1
ATOM 1452 C C . LYS A 1 194 ? 10.831 -0.260 -9.374 1.00 82.12 194 LYS A C 1
ATOM 1454 O O . LYS A 1 194 ? 10.643 0.482 -8.416 1.00 82.12 194 LYS A O 1
ATOM 1459 N N . VAL A 1 195 ? 9.807 -0.862 -10.001 1.00 83.19 195 VAL A N 1
ATOM 1460 C CA . VAL A 1 195 ? 8.403 -0.763 -9.530 1.00 83.19 195 VAL A CA 1
ATOM 1461 C C . VAL A 1 195 ? 8.286 -1.253 -8.084 1.00 83.19 195 VAL A C 1
ATOM 1463 O O . VAL A 1 195 ? 7.635 -0.612 -7.258 1.00 83.19 195 VAL A O 1
ATOM 1466 N N . LYS A 1 196 ? 8.919 -2.387 -7.769 1.00 85.12 196 LYS A N 1
ATOM 1467 C CA . LYS A 1 196 ? 8.911 -2.979 -6.426 1.00 85.12 196 LYS A CA 1
ATOM 1468 C C . LYS A 1 196 ? 9.633 -2.103 -5.397 1.00 85.12 196 LYS A C 1
ATOM 1470 O O . LYS A 1 196 ? 9.130 -1.940 -4.285 1.00 85.12 196 LYS A O 1
ATOM 1475 N N . GLU A 1 197 ? 10.781 -1.536 -5.740 1.00 84.94 197 GLU A N 1
ATOM 1476 C CA . GLU A 1 197 ? 11.520 -0.609 -4.873 1.00 84.94 197 GLU A CA 1
ATOM 1477 C C . GLU A 1 197 ? 10.703 0.646 -4.570 1.00 84.94 197 GLU A C 1
ATOM 1479 O O . GLU A 1 197 ? 10.542 1.024 -3.408 1.00 84.94 197 GLU A O 1
ATOM 1484 N N . GLU A 1 198 ? 10.098 1.234 -5.600 1.00 86.50 198 GLU A N 1
ATOM 1485 C CA . GLU A 1 198 ? 9.224 2.399 -5.467 1.00 86.50 198 GLU A CA 1
ATOM 1486 C C . GLU A 1 198 ? 7.982 2.088 -4.629 1.00 86.50 198 GLU A C 1
ATOM 1488 O O . GLU A 1 198 ? 7.567 2.910 -3.814 1.00 86.50 198 GLU A O 1
ATOM 1493 N N . TYR A 1 199 ? 7.402 0.891 -4.759 1.00 88.06 199 TYR A N 1
ATOM 1494 C CA . TYR A 1 199 ? 6.341 0.421 -3.866 1.00 88.06 199 TYR A CA 1
ATOM 1495 C C . TYR A 1 199 ? 6.804 0.345 -2.404 1.00 88.06 199 TYR A C 1
ATOM 1497 O O . TYR A 1 199 ? 6.130 0.869 -1.517 1.00 88.06 199 TYR A O 1
ATOM 1505 N N . ASN A 1 200 ? 7.961 -0.263 -2.139 1.00 86.69 200 ASN A N 1
ATOM 1506 C CA . ASN A 1 200 ? 8.481 -0.430 -0.781 1.00 86.69 200 ASN A CA 1
ATOM 1507 C C . ASN A 1 200 ? 8.820 0.913 -0.115 1.00 86.69 200 ASN A C 1
ATOM 1509 O O . ASN A 1 200 ? 8.519 1.102 1.067 1.00 86.69 200 ASN A O 1
ATOM 1513 N N . SER A 1 201 ? 9.417 1.833 -0.878 1.00 87.31 201 SER A N 1
ATOM 1514 C CA . SER A 1 201 ? 9.720 3.208 -0.461 1.00 87.31 201 SER A CA 1
ATOM 1515 C C . SER A 1 201 ? 8.442 4.002 -0.187 1.00 87.31 201 SER A C 1
ATOM 1517 O O . SER A 1 201 ? 8.312 4.641 0.862 1.00 87.31 201 SER A O 1
ATOM 1519 N N . TYR A 1 202 ? 7.457 3.904 -1.089 1.00 88.69 202 TYR A N 1
ATOM 1520 C CA . TYR A 1 202 ? 6.140 4.511 -0.913 1.00 88.69 202 TYR A CA 1
ATOM 1521 C C . TYR A 1 202 ? 5.484 4.024 0.381 1.00 88.69 202 TYR A C 1
ATOM 1523 O O . TYR A 1 202 ? 5.109 4.846 1.213 1.00 88.69 202 TYR A O 1
ATOM 1531 N N . ARG A 1 203 ? 5.443 2.704 0.598 1.00 88.75 203 ARG A N 1
ATOM 1532 C CA . ARG A 1 203 ? 4.810 2.071 1.760 1.00 88.75 203 ARG A CA 1
ATOM 1533 C C . ARG A 1 203 ? 5.426 2.504 3.096 1.00 88.75 203 ARG A C 1
ATOM 1535 O O . ARG A 1 203 ? 4.690 2.694 4.064 1.00 88.75 203 ARG A O 1
ATOM 1542 N N . ASP A 1 204 ? 6.744 2.697 3.166 1.00 87.62 204 ASP A N 1
ATOM 1543 C CA . ASP A 1 204 ? 7.402 3.207 4.381 1.00 87.62 204 ASP A CA 1
ATOM 1544 C C . ASP A 1 204 ? 7.062 4.674 4.646 1.00 87.62 204 ASP A C 1
ATOM 1546 O O . ASP A 1 204 ? 6.690 5.036 5.766 1.00 87.62 204 ASP A O 1
ATOM 1550 N N . ARG A 1 205 ? 7.142 5.517 3.609 1.00 89.44 205 ARG A N 1
ATOM 1551 C CA . ARG A 1 205 ? 6.804 6.942 3.714 1.00 89.44 205 ARG A CA 1
ATOM 1552 C C . ARG A 1 205 ? 5.353 7.126 4.143 1.00 89.44 205 ARG A C 1
ATOM 1554 O O . ARG A 1 205 ? 5.065 7.933 5.025 1.00 89.44 205 ARG A O 1
ATOM 1561 N N . THR A 1 206 ? 4.440 6.363 3.552 1.00 90.19 206 THR A N 1
ATOM 1562 C CA . THR A 1 206 ? 3.021 6.438 3.889 1.00 90.19 206 THR A CA 1
ATOM 1563 C C . THR A 1 206 ? 2.709 5.845 5.250 1.00 90.19 206 THR A C 1
ATOM 1565 O O . THR A 1 206 ? 1.800 6.345 5.895 1.00 90.19 206 THR A O 1
ATOM 1568 N N . ALA A 1 207 ? 3.453 4.844 5.734 1.00 90.31 207 ALA A N 1
ATOM 1569 C CA . ALA A 1 207 ? 3.276 4.334 7.095 1.00 90.31 207 ALA A CA 1
ATOM 1570 C C . ALA A 1 207 ? 3.619 5.381 8.158 1.00 90.31 207 ALA A C 1
ATOM 1572 O O . ALA A 1 207 ? 2.882 5.523 9.134 1.00 90.31 207 ALA A O 1
ATOM 1573 N N . LEU A 1 208 ? 4.672 6.172 7.932 1.00 91.88 208 LEU A N 1
ATOM 1574 C CA . LEU A 1 208 ? 5.001 7.296 8.807 1.00 91.88 208 LEU A CA 1
ATOM 1575 C C . LEU A 1 208 ? 3.888 8.353 8.809 1.00 91.88 208 LEU A C 1
ATOM 1577 O O . LEU A 1 208 ? 3.484 8.816 9.872 1.00 91.88 208 LEU A O 1
ATOM 1581 N N . LEU A 1 209 ? 3.368 8.712 7.632 1.00 92.19 209 LEU A N 1
ATOM 1582 C CA . LEU A 1 209 ? 2.256 9.660 7.518 1.00 92.19 209 LEU A CA 1
ATOM 1583 C C . LEU A 1 209 ? 0.965 9.112 8.145 1.00 92.19 209 LEU A C 1
ATOM 1585 O O . LEU A 1 209 ? 0.275 9.850 8.844 1.00 92.19 209 LEU A O 1
ATOM 1589 N N . PHE A 1 210 ? 0.678 7.819 7.967 1.00 93.00 210 PHE A N 1
ATOM 1590 C CA . PHE A 1 210 ? -0.492 7.143 8.537 1.00 93.00 210 PHE A CA 1
ATOM 1591 C C . PHE A 1 210 ? -0.484 7.195 10.063 1.00 93.00 210 PHE A C 1
ATOM 1593 O O . PHE A 1 210 ? -1.537 7.343 10.672 1.00 93.00 210 PHE A O 1
ATOM 1600 N N . LEU A 1 211 ? 0.701 7.103 10.674 1.00 94.12 211 LEU A N 1
ATOM 1601 C CA . LEU A 1 211 ? 0.886 7.257 12.113 1.00 94.12 211 LEU A CA 1
ATOM 1602 C C . LEU A 1 211 ? 0.850 8.731 12.546 1.00 94.12 211 LEU A C 1
ATOM 1604 O O . LEU A 1 211 ? 0.190 9.076 13.523 1.00 94.12 211 LEU A O 1
ATOM 1608 N N . GLY A 1 212 ? 1.560 9.607 11.832 1.00 94.12 212 GLY A N 1
ATOM 1609 C CA . GLY A 1 212 ? 1.723 11.009 12.213 1.00 94.12 212 GLY A CA 1
ATOM 1610 C C . GLY A 1 212 ? 0.431 11.820 12.128 1.00 94.12 212 GLY A C 1
ATOM 1611 O O . GLY A 1 212 ? 0.147 12.609 13.027 1.00 94.12 212 GLY A O 1
ATOM 1612 N N . PHE A 1 213 ? -0.379 11.614 11.087 1.00 94.06 213 PHE A N 1
ATOM 1613 C CA . PHE A 1 213 ? -1.577 12.425 10.848 1.00 94.06 213 PHE A CA 1
ATOM 1614 C C . PHE A 1 213 ? -2.622 12.290 11.976 1.00 94.06 213 PHE A C 1
ATOM 1616 O O . PHE A 1 213 ? -3.028 13.319 12.523 1.00 94.06 213 PHE A O 1
ATOM 1623 N N . PRO A 1 214 ? -3.010 11.075 12.422 1.00 94.75 214 PRO A N 1
ATOM 1624 C CA . PRO A 1 214 ? -3.914 10.906 13.561 1.00 94.75 214 PRO A CA 1
ATOM 1625 C C . PRO A 1 214 ? -3.352 11.436 14.882 1.00 94.75 214 PRO A C 1
ATOM 1627 O O . PRO A 1 214 ? -4.102 12.024 15.662 1.00 94.75 214 PRO A O 1
ATOM 1630 N N . VAL A 1 215 ? -2.044 11.272 15.128 1.00 95.50 215 VAL A N 1
ATOM 1631 C CA . VAL A 1 215 ? -1.376 11.820 16.324 1.00 95.50 215 VAL A CA 1
ATOM 1632 C C . VAL A 1 215 ? -1.510 13.340 16.355 1.00 95.50 215 VAL A C 1
ATOM 1634 O O . VAL A 1 215 ? -1.916 13.898 17.374 1.00 95.50 215 VAL A O 1
ATOM 1637 N N . ILE A 1 216 ? -1.231 14.006 15.232 1.00 94.75 216 ILE A N 1
ATOM 1638 C CA . ILE A 1 216 ? -1.365 15.460 15.103 1.00 94.75 216 ILE A CA 1
ATOM 1639 C C . ILE A 1 216 ? -2.824 15.880 15.304 1.00 94.75 216 ILE A C 1
ATOM 1641 O O . ILE A 1 216 ? -3.084 16.792 16.083 1.00 94.75 216 ILE A O 1
ATOM 1645 N N . LEU A 1 217 ? -3.789 15.201 14.676 1.00 93.19 217 LEU A N 1
ATOM 1646 C CA . LEU A 1 217 ? -5.211 15.521 14.844 1.00 93.19 217 LEU A CA 1
ATOM 1647 C C . LEU A 1 217 ? -5.670 15.405 16.303 1.00 93.19 217 LEU A C 1
ATOM 1649 O O . LEU A 1 217 ? -6.357 16.299 16.801 1.00 93.19 217 LEU A O 1
ATOM 1653 N N . LEU A 1 218 ? -5.288 14.333 17.000 1.00 92.56 218 LEU A N 1
ATOM 1654 C CA . LEU A 1 218 ? -5.637 14.132 18.409 1.00 92.56 218 LEU A CA 1
ATOM 1655 C C . LEU A 1 218 ? -4.954 15.159 19.321 1.00 92.56 218 LEU A C 1
ATOM 1657 O O . LEU A 1 218 ? -5.583 15.662 20.256 1.00 92.56 218 LEU A O 1
ATOM 1661 N N . PHE A 1 219 ? -3.707 15.526 19.021 1.00 93.19 219 PHE A N 1
ATOM 1662 C CA . PHE A 1 219 ? -2.999 16.596 19.719 1.00 93.19 219 PHE A CA 1
ATOM 1663 C C . PHE A 1 219 ? -3.695 17.954 19.535 1.00 93.19 219 PHE A C 1
ATOM 1665 O O . PHE A 1 219 ? -4.020 18.618 20.521 1.00 93.19 219 PHE A O 1
ATOM 1672 N N . LEU A 1 220 ? -4.008 18.337 18.292 1.00 92.12 220 LEU A N 1
ATOM 1673 C CA . LEU A 1 220 ? -4.697 19.592 17.971 1.00 92.12 220 LEU A CA 1
ATOM 1674 C C . LEU A 1 220 ? -6.104 19.652 18.584 1.00 92.12 220 LEU A C 1
ATOM 1676 O O . LEU A 1 220 ? -6.512 20.702 19.077 1.00 92.12 220 LEU A O 1
ATOM 1680 N N . ARG A 1 221 ? -6.827 18.526 18.648 1.00 88.62 221 ARG A N 1
ATOM 1681 C CA . ARG A 1 221 ? -8.115 18.441 19.358 1.00 88.62 221 ARG A CA 1
ATOM 1682 C C . ARG A 1 221 ? -7.993 18.816 20.829 1.00 88.62 221 ARG A C 1
ATOM 1684 O O . ARG A 1 221 ? -8.857 19.528 21.339 1.00 88.62 221 ARG A O 1
ATOM 1691 N N . LYS A 1 222 ? -6.964 18.307 21.510 1.00 88.38 222 LYS A N 1
ATOM 1692 C CA . LYS A 1 222 ? -6.750 18.564 22.938 1.00 88.38 222 LYS A CA 1
ATOM 1693 C C . LYS A 1 222 ? -6.254 19.988 23.189 1.00 88.38 222 LYS A C 1
ATOM 1695 O O . LYS A 1 222 ? -6.646 20.576 24.190 1.00 88.38 222 LYS A O 1
ATOM 1700 N N . TRP A 1 223 ? -5.396 20.513 22.312 1.00 89.94 223 TRP A N 1
ATOM 1701 C CA . TRP A 1 223 ? -4.686 21.769 22.556 1.00 89.94 223 TRP A CA 1
ATOM 1702 C C . TRP A 1 223 ? -5.347 23.008 21.927 1.00 89.94 223 TRP A C 1
ATOM 1704 O O . TRP A 1 223 ? -5.371 24.050 22.569 1.00 89.94 223 TRP A O 1
ATOM 1714 N N . LEU A 1 224 ? -5.917 22.916 20.716 1.00 89.31 224 LEU A N 1
ATOM 1715 C CA . LEU A 1 224 ? -6.513 24.068 20.010 1.00 89.31 224 LEU A CA 1
ATOM 1716 C C . LEU A 1 224 ? -8.039 24.058 20.010 1.00 89.31 224 LEU A C 1
ATOM 1718 O O . LEU A 1 224 ? -8.658 25.116 20.070 1.00 89.31 224 LEU A O 1
ATOM 1722 N N . TRP A 1 225 ? -8.661 22.886 19.870 1.00 85.12 225 TRP A N 1
ATOM 1723 C CA . TRP A 1 225 ? -10.083 22.815 19.514 1.00 85.12 225 TRP A CA 1
ATOM 1724 C C . TRP A 1 225 ? -11.014 22.416 20.661 1.00 85.12 225 TRP A C 1
ATOM 1726 O O . TRP A 1 225 ? -12.127 21.952 20.415 1.00 85.12 225 TRP A O 1
ATOM 1736 N N . ASN A 1 226 ? -10.577 22.593 21.913 1.00 83.06 226 ASN A N 1
ATOM 1737 C CA . ASN A 1 226 ? -11.389 22.373 23.118 1.00 83.06 226 ASN A CA 1
ATOM 1738 C C . ASN A 1 226 ? -12.146 21.024 23.117 1.00 83.06 226 ASN A C 1
ATOM 1740 O O . ASN A 1 226 ? -13.274 20.927 23.598 1.00 83.06 226 ASN A O 1
ATOM 1744 N N . GLY A 1 227 ? -11.547 19.976 22.539 1.00 81.06 227 GLY A N 1
ATOM 1745 C CA . GLY A 1 227 ? -12.140 18.639 22.468 1.00 81.06 227 GLY A CA 1
ATOM 1746 C C . GLY A 1 227 ? -13.071 18.364 21.278 1.00 81.06 227 GLY A C 1
ATOM 1747 O O . GLY A 1 227 ? -13.603 17.257 21.204 1.00 81.06 227 GLY A O 1
ATOM 1748 N N . CYS A 1 228 ? -13.248 19.286 20.328 1.00 86.50 228 CYS A N 1
ATOM 1749 C CA . CYS A 1 228 ? -14.036 19.052 19.111 1.00 86.50 228 CYS A CA 1
ATOM 1750 C C . CYS A 1 228 ? -13.167 19.090 17.850 1.00 86.50 228 CYS A C 1
ATOM 1752 O O . CYS A 1 228 ? -12.275 19.911 17.715 1.00 86.50 228 CYS A O 1
ATOM 1754 N N . PHE A 1 229 ? -13.404 18.186 16.906 1.00 85.94 229 PHE A N 1
ATOM 1755 C CA . PHE A 1 229 ? -12.706 18.184 15.624 1.00 85.94 229 PHE A CA 1
ATOM 1756 C C . PHE A 1 229 ? -13.400 19.125 14.635 1.00 85.94 229 PHE A C 1
ATOM 1758 O O . PHE A 1 229 ? -14.608 18.971 14.420 1.00 85.94 229 PHE A O 1
ATOM 1765 N N . PRO A 1 230 ? -12.674 20.051 13.989 1.00 86.94 230 PRO A N 1
ATOM 1766 C CA . PRO A 1 230 ? -13.191 20.756 12.827 1.00 86.94 230 PRO A CA 1
ATOM 1767 C C . PRO A 1 230 ? -13.369 19.787 11.650 1.00 86.94 230 PRO A C 1
ATOM 1769 O O . PRO A 1 230 ? -12.668 18.777 11.554 1.00 86.94 230 PRO A O 1
ATOM 1772 N N . ALA A 1 231 ? -14.287 20.104 10.736 1.00 84.62 231 ALA A N 1
ATOM 1773 C CA . ALA A 1 231 ? -14.575 19.250 9.583 1.00 84.62 231 ALA A CA 1
ATOM 1774 C C . ALA A 1 231 ? -13.374 19.127 8.628 1.00 84.62 231 ALA A C 1
ATOM 1776 O O . ALA A 1 231 ? -12.997 18.014 8.264 1.00 84.62 231 ALA A O 1
ATOM 1777 N N . LEU A 1 232 ? -12.727 20.250 8.288 1.00 88.00 232 LEU A N 1
ATOM 1778 C CA . LEU A 1 232 ? -11.652 20.287 7.287 1.00 88.00 232 LEU A CA 1
ATOM 1779 C C . LEU A 1 232 ? -10.459 19.367 7.617 1.00 88.00 232 LEU A C 1
ATOM 1781 O O . LEU A 1 232 ? -10.100 18.565 6.758 1.00 88.00 232 LEU A O 1
ATOM 1785 N N . PRO A 1 233 ? -9.850 19.387 8.823 1.00 90.50 233 PRO A N 1
ATOM 1786 C CA . PRO A 1 233 ? -8.715 18.512 9.131 1.00 90.50 233 PRO A CA 1
ATOM 1787 C C . PRO A 1 233 ? -9.058 17.019 9.064 1.00 90.50 233 PRO A C 1
ATOM 1789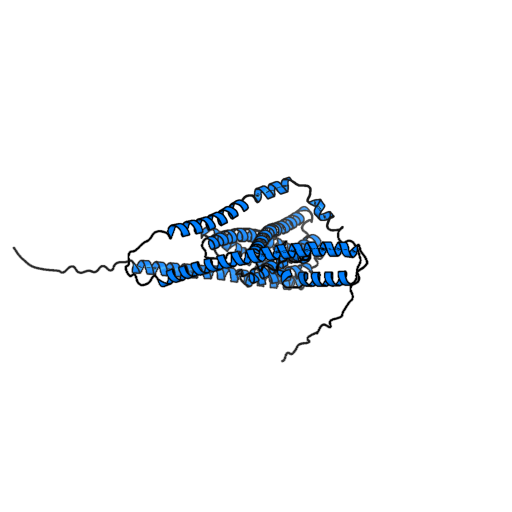 O O . PRO A 1 233 ? -8.242 16.217 8.608 1.00 90.50 233 PRO A O 1
ATOM 1792 N N . VAL A 1 234 ? -10.268 16.636 9.488 1.00 89.38 234 VAL A N 1
ATOM 1793 C CA . VAL A 1 234 ? -10.720 15.239 9.420 1.00 89.38 234 VAL A CA 1
ATOM 1794 C C . VAL A 1 234 ? -10.993 14.834 7.972 1.00 89.38 234 VAL A C 1
ATOM 1796 O O . VAL A 1 234 ? -10.568 13.761 7.558 1.00 89.38 234 VAL A O 1
ATOM 1799 N N . GLN A 1 235 ? -11.630 15.695 7.177 1.00 91.19 235 GLN A N 1
ATOM 1800 C CA . GLN A 1 235 ? -11.858 15.443 5.752 1.00 91.19 235 GLN A CA 1
ATOM 1801 C C . GLN A 1 235 ? -10.547 15.353 4.965 1.00 91.19 235 GLN A C 1
ATOM 1803 O O . GLN A 1 235 ? -10.414 14.469 4.125 1.00 91.19 235 GLN A O 1
ATOM 1808 N N . LEU A 1 236 ? -9.551 16.190 5.272 1.00 92.38 236 LEU A N 1
ATOM 1809 C CA . LEU A 1 236 ? -8.212 16.093 4.681 1.00 92.38 236 LEU A CA 1
ATOM 1810 C C . LEU A 1 236 ? -7.555 14.745 4.993 1.00 92.38 236 LEU A C 1
ATOM 1812 O O . LEU A 1 236 ? -6.965 14.139 4.100 1.00 92.38 236 LEU A O 1
ATOM 1816 N N . TYR A 1 237 ? -7.698 14.240 6.223 1.00 92.88 237 TYR A N 1
ATOM 1817 C CA . TYR A 1 237 ? -7.224 12.899 6.564 1.00 92.88 237 TYR A CA 1
ATOM 1818 C C . TYR A 1 237 ? -7.948 11.815 5.763 1.00 92.88 237 TYR A C 1
ATOM 1820 O O . TYR A 1 237 ? -7.300 10.930 5.213 1.00 92.88 237 TYR A O 1
ATOM 1828 N N . GLN A 1 238 ? -9.276 11.896 5.654 1.00 93.44 238 GLN A N 1
ATOM 1829 C CA . GLN A 1 238 ? -10.069 10.924 4.894 1.00 93.44 238 GLN A CA 1
ATOM 1830 C C . GLN A 1 238 ? -9.732 10.949 3.398 1.00 93.44 238 GLN A C 1
ATOM 1832 O O . GLN A 1 238 ? -9.547 9.898 2.789 1.00 93.44 238 GLN A O 1
ATOM 1837 N N . ALA A 1 239 ? -9.568 12.136 2.811 1.00 94.75 239 ALA A N 1
ATOM 1838 C CA . ALA A 1 239 ? -9.123 12.299 1.430 1.00 94.75 239 ALA A CA 1
ATOM 1839 C C . ALA A 1 239 ? -7.713 11.723 1.220 1.00 94.75 239 ALA A C 1
ATOM 1841 O O . ALA A 1 239 ? -7.447 11.061 0.215 1.00 94.75 239 ALA A O 1
ATOM 1842 N N . TRP A 1 240 ? -6.817 11.916 2.191 1.00 95.56 240 TRP A N 1
ATOM 1843 C CA . TRP A 1 240 ? -5.487 11.320 2.162 1.00 95.56 240 TRP A CA 1
ATOM 1844 C C . TRP A 1 240 ? -5.524 9.788 2.281 1.00 95.56 240 TRP A C 1
ATOM 1846 O O . TRP A 1 240 ? -4.801 9.114 1.550 1.00 95.56 240 TRP A O 1
ATOM 1856 N N . LEU A 1 241 ? -6.390 9.219 3.129 1.00 94.81 241 LEU A N 1
ATOM 1857 C CA . LEU A 1 241 ? -6.606 7.768 3.210 1.00 94.81 241 LEU A CA 1
ATOM 1858 C C . LEU A 1 241 ? -7.136 7.201 1.890 1.00 94.81 241 LEU A C 1
ATOM 1860 O O . LEU A 1 241 ? -6.636 6.178 1.422 1.00 94.81 241 LEU A O 1
ATOM 1864 N N . LEU A 1 242 ? -8.087 7.887 1.252 1.00 95.50 242 LEU A N 1
ATOM 1865 C CA . LEU A 1 242 ? -8.591 7.503 -0.066 1.00 95.50 242 LEU A CA 1
ATOM 1866 C C . LEU A 1 242 ? -7.462 7.473 -1.098 1.00 95.50 242 LEU A C 1
ATOM 1868 O O . LEU A 1 242 ? -7.302 6.486 -1.820 1.00 95.50 242 LEU A O 1
ATOM 1872 N N . PHE A 1 243 ? -6.635 8.519 -1.130 1.00 94.62 243 PHE A N 1
ATOM 1873 C CA . PHE A 1 243 ? -5.458 8.573 -1.993 1.00 94.62 243 PHE A CA 1
ATOM 1874 C C . PHE A 1 243 ? -4.464 7.437 -1.699 1.00 94.62 243 PHE A C 1
ATOM 1876 O O . PHE A 1 243 ? -3.978 6.785 -2.630 1.00 94.62 243 PHE A O 1
ATOM 1883 N N . LEU A 1 244 ? -4.186 7.171 -0.421 1.00 93.94 244 LEU A N 1
ATOM 1884 C CA . LEU A 1 244 ? -3.283 6.115 0.031 1.00 93.94 244 LEU A CA 1
ATOM 1885 C C . LEU A 1 244 ? -3.744 4.737 -0.449 1.00 93.94 244 LEU A C 1
ATOM 1887 O O . LEU A 1 244 ? -2.987 4.040 -1.125 1.00 93.94 244 LEU A O 1
ATOM 1891 N N . TYR A 1 245 ? -4.971 4.340 -0.113 1.00 95.00 245 TYR A N 1
ATOM 1892 C CA . TYR A 1 245 ? -5.462 3.001 -0.432 1.00 95.00 245 TYR A CA 1
ATOM 1893 C C . TYR A 1 245 ? -5.672 2.812 -1.936 1.00 95.00 245 TYR A C 1
ATOM 1895 O O . TYR A 1 245 ? -5.391 1.732 -2.452 1.00 95.00 245 TYR A O 1
ATOM 1903 N N . THR A 1 246 ? -6.031 3.875 -2.665 1.00 94.50 246 THR A N 1
ATOM 1904 C CA . THR A 1 246 ? -6.055 3.854 -4.138 1.00 94.50 246 THR A CA 1
ATOM 1905 C C . THR A 1 246 ? -4.661 3.604 -4.709 1.00 94.50 246 THR A C 1
ATOM 1907 O O . THR A 1 246 ? -4.483 2.750 -5.578 1.00 94.50 246 THR A O 1
ATOM 1910 N N . SER A 1 247 ? -3.647 4.306 -4.199 1.00 93.19 247 SER A N 1
ATOM 1911 C CA . SER A 1 247 ? -2.259 4.133 -4.640 1.00 93.19 247 SER A CA 1
ATOM 1912 C C . SER A 1 247 ? -1.724 2.733 -4.332 1.00 93.19 247 SER A C 1
ATOM 1914 O O . SER A 1 247 ? -1.067 2.134 -5.184 1.00 93.19 247 SER A O 1
ATOM 1916 N N . LEU A 1 248 ? -2.008 2.193 -3.139 1.00 92.38 248 LEU A N 1
ATOM 1917 C CA . LEU A 1 248 ? -1.611 0.836 -2.748 1.00 92.38 248 LEU A CA 1
ATOM 1918 C C . LEU A 1 248 ? -2.272 -0.213 -3.642 1.00 92.38 248 LEU A C 1
ATOM 1920 O O . LEU A 1 248 ? -1.569 -1.047 -4.213 1.00 92.38 248 LEU A O 1
ATOM 1924 N N . ALA A 1 249 ? -3.588 -0.113 -3.849 1.00 92.00 249 ALA A N 1
ATOM 1925 C CA . ALA A 1 249 ? -4.318 -1.020 -4.724 1.00 92.00 249 ALA A CA 1
ATOM 1926 C C . ALA A 1 249 ? -3.756 -1.001 -6.154 1.00 92.00 249 ALA A C 1
ATOM 1928 O O . ALA A 1 249 ? -3.511 -2.059 -6.732 1.00 92.00 249 ALA A O 1
ATOM 1929 N N . LEU A 1 250 ? -3.491 0.180 -6.721 1.00 91.00 250 LEU A N 1
ATOM 1930 C CA . LEU A 1 250 ? -2.905 0.297 -8.059 1.00 91.00 250 LEU A CA 1
ATOM 1931 C C . LEU A 1 250 ? -1.509 -0.334 -8.137 1.00 91.00 250 LEU A C 1
ATOM 1933 O O . LEU A 1 250 ? -1.258 -1.168 -9.011 1.00 91.00 250 LEU A O 1
ATOM 1937 N N . ARG A 1 251 ? -0.604 0.024 -7.217 1.00 91.44 251 ARG A N 1
ATOM 1938 C CA . ARG A 1 251 ? 0.777 -0.489 -7.205 1.00 91.44 251 ARG A CA 1
ATOM 1939 C C . ARG A 1 251 ? 0.824 -2.005 -7.046 1.00 91.44 251 ARG A C 1
ATOM 1941 O O . ARG A 1 251 ? 1.618 -2.666 -7.709 1.00 91.44 251 ARG A O 1
ATOM 1948 N N . GLU A 1 252 ? -0.031 -2.570 -6.207 1.00 90.00 252 GLU A N 1
ATOM 1949 C CA . GLU A 1 252 ? -0.033 -4.008 -5.936 1.00 90.00 252 GLU A CA 1
ATOM 1950 C C . GLU A 1 252 ? -0.680 -4.827 -7.042 1.00 90.00 252 GLU A C 1
ATOM 1952 O O . GLU A 1 252 ? -0.195 -5.915 -7.342 1.00 90.00 252 GLU A O 1
ATOM 1957 N N . ASN A 1 253 ? -1.702 -4.297 -7.717 1.00 89.06 253 ASN A N 1
ATOM 1958 C CA . ASN A 1 253 ? -2.220 -4.932 -8.927 1.00 89.06 253 ASN A CA 1
ATOM 1959 C C . ASN A 1 253 ? -1.153 -4.981 -10.030 1.00 89.06 253 ASN A C 1
ATOM 1961 O O . ASN A 1 253 ? -0.987 -6.017 -10.672 1.00 89.06 253 ASN A O 1
ATOM 1965 N N . ILE A 1 254 ? -0.364 -3.914 -10.196 1.00 87.69 254 ILE A N 1
ATOM 1966 C CA . ILE A 1 254 ? 0.767 -3.906 -11.138 1.00 87.69 254 ILE A CA 1
ATOM 1967 C C . ILE A 1 254 ? 1.825 -4.937 -10.728 1.00 87.69 254 ILE A C 1
ATOM 1969 O O . ILE A 1 254 ? 2.307 -5.692 -11.569 1.00 87.69 254 ILE A O 1
ATOM 1973 N N . LEU A 1 255 ? 2.171 -5.015 -9.441 1.00 88.06 255 LEU A N 1
ATOM 1974 C CA . LEU A 1 255 ? 3.122 -6.011 -8.940 1.00 88.06 255 LEU A CA 1
ATOM 1975 C C . LEU A 1 255 ? 2.625 -7.445 -9.147 1.00 88.06 255 LEU A C 1
ATOM 1977 O O . LEU A 1 255 ? 3.417 -8.305 -9.530 1.00 88.06 255 LEU A O 1
ATOM 1981 N N . ARG A 1 256 ? 1.327 -7.696 -8.954 1.00 86.56 256 ARG A N 1
ATOM 1982 C CA . ARG A 1 256 ? 0.699 -8.999 -9.198 1.00 86.56 256 ARG A CA 1
ATOM 1983 C C . ARG A 1 256 ? 0.789 -9.399 -10.671 1.00 86.56 256 ARG A C 1
ATOM 1985 O O . ARG A 1 256 ? 1.173 -10.526 -10.965 1.00 86.56 256 ARG A O 1
ATOM 1992 N N . VAL A 1 257 ? 0.504 -8.476 -11.593 1.00 85.25 257 VAL A N 1
ATOM 1993 C CA . VAL A 1 257 ? 0.665 -8.708 -13.043 1.00 85.25 257 VAL A CA 1
ATOM 1994 C C . VAL A 1 257 ? 2.136 -8.931 -13.416 1.00 85.25 257 VAL A C 1
ATOM 1996 O O . VAL A 1 257 ? 2.432 -9.763 -14.268 1.00 85.25 257 VAL A O 1
ATOM 1999 N N . ASN A 1 258 ? 3.070 -8.276 -12.722 1.00 82.75 258 ASN A N 1
ATOM 2000 C CA . ASN A 1 258 ? 4.516 -8.470 -12.891 1.00 82.75 258 ASN A CA 1
ATOM 2001 C C . ASN A 1 258 ? 5.065 -9.738 -12.197 1.00 82.75 258 ASN A C 1
ATOM 2003 O O . ASN A 1 258 ? 6.280 -9.902 -12.084 1.00 82.75 258 ASN A O 1
ATOM 2007 N N . GLY A 1 259 ? 4.195 -10.638 -11.725 1.00 81.25 259 GLY A N 1
ATOM 2008 C CA . GLY A 1 259 ? 4.577 -11.948 -11.191 1.00 81.25 259 GLY A CA 1
ATOM 2009 C C . GLY A 1 259 ? 4.867 -11.993 -9.690 1.00 81.25 259 GLY A C 1
ATOM 2010 O O . GLY A 1 259 ? 5.417 -12.989 -9.222 1.00 81.25 259 GLY A O 1
ATOM 2011 N N . SER A 1 260 ? 4.517 -10.946 -8.937 1.00 83.25 260 SER A N 1
ATOM 2012 C CA . SER A 1 260 ? 4.581 -10.961 -7.474 1.00 83.25 260 SER A CA 1
ATOM 2013 C C . SER A 1 260 ? 3.437 -11.783 -6.879 1.00 83.25 260 SER A C 1
ATOM 2015 O O . SER A 1 260 ? 2.273 -11.570 -7.232 1.00 83.25 260 SER A O 1
ATOM 2017 N N . ASP A 1 261 ? 3.746 -12.693 -5.953 1.00 82.50 261 ASP A N 1
ATOM 2018 C CA . ASP A 1 261 ? 2.721 -13.465 -5.249 1.00 82.50 261 ASP A CA 1
ATOM 2019 C C . ASP A 1 261 ? 2.115 -12.658 -4.088 1.00 82.50 261 ASP A C 1
ATOM 2021 O O . ASP A 1 261 ? 2.687 -12.528 -3.004 1.00 82.50 261 ASP A O 1
ATOM 2025 N N . ILE A 1 262 ? 0.951 -12.059 -4.347 1.00 83.06 262 ILE A N 1
ATOM 2026 C CA . ILE A 1 262 ? 0.202 -11.240 -3.390 1.00 83.06 262 ILE A CA 1
ATOM 2027 C C . ILE A 1 262 ? -1.110 -11.943 -3.057 1.00 83.06 262 ILE A C 1
ATOM 2029 O O . ILE A 1 262 ? -1.933 -12.202 -3.944 1.00 83.06 262 ILE A O 1
ATOM 2033 N N . ARG A 1 263 ? -1.363 -12.199 -1.767 1.00 82.38 263 ARG A N 1
ATOM 2034 C CA . ARG A 1 263 ? -2.621 -12.833 -1.352 1.00 82.38 263 ARG A CA 1
ATOM 2035 C C . ARG A 1 263 ? -3.831 -11.965 -1.745 1.00 82.38 263 ARG A C 1
ATOM 2037 O O . ARG A 1 263 ? -3.841 -10.774 -1.430 1.00 82.38 263 ARG A O 1
ATOM 2044 N N . PRO A 1 264 ? -4.884 -12.548 -2.353 1.00 86.56 264 PRO A N 1
ATOM 2045 C CA . PRO A 1 264 ? -6.056 -11.800 -2.821 1.00 86.56 264 PRO A CA 1
ATOM 2046 C C . PRO A 1 264 ? -6.766 -10.976 -1.742 1.00 86.56 264 PRO A C 1
ATOM 2048 O O . PRO A 1 264 ? -7.238 -9.880 -2.035 1.00 86.56 264 PRO A O 1
ATOM 2051 N N . TRP A 1 265 ? -6.806 -11.474 -0.496 1.00 89.62 265 TRP A N 1
ATOM 2052 C CA . TRP A 1 265 ? -7.440 -10.772 0.627 1.00 89.62 265 TRP A CA 1
ATOM 2053 C C . TRP A 1 265 ? -6.931 -9.342 0.785 1.00 89.62 265 TRP A C 1
ATOM 2055 O O . TRP A 1 265 ? -7.713 -8.440 1.040 1.00 89.62 265 TRP A O 1
ATOM 2065 N N . TRP A 1 266 ? -5.631 -9.121 0.620 1.00 88.94 266 TRP A N 1
ATOM 2066 C CA . TRP A 1 266 ? -5.041 -7.815 0.867 1.00 88.94 266 TRP A CA 1
ATOM 2067 C C . TRP A 1 266 ? -5.393 -6.780 -0.199 1.00 88.94 266 TRP A C 1
ATOM 2069 O O . TRP A 1 266 ? -5.621 -5.619 0.124 1.00 88.94 266 TRP A O 1
ATOM 2079 N N . ILE A 1 267 ? -5.541 -7.220 -1.449 1.00 89.62 267 ILE A N 1
ATOM 2080 C CA . ILE A 1 267 ? -6.056 -6.370 -2.525 1.00 89.62 267 ILE A CA 1
ATOM 2081 C C . ILE A 1 267 ? -7.522 -6.014 -2.240 1.00 89.62 267 ILE A C 1
ATOM 2083 O O . ILE A 1 267 ? -7.902 -4.848 -2.333 1.00 89.62 267 ILE A O 1
ATOM 2087 N N . LEU A 1 268 ? -8.329 -6.998 -1.824 1.00 92.25 268 LEU A N 1
ATOM 2088 C CA . LEU A 1 268 ? -9.717 -6.764 -1.417 1.00 92.25 268 LEU A CA 1
ATOM 2089 C C . LEU A 1 268 ? -9.811 -5.818 -0.209 1.00 92.25 268 LEU A C 1
ATOM 2091 O O . LEU A 1 268 ? -10.642 -4.915 -0.211 1.00 92.25 268 LEU A O 1
ATOM 2095 N N . HIS A 1 269 ? -8.939 -5.980 0.789 1.00 91.69 269 HIS A N 1
ATOM 2096 C CA . HIS A 1 269 ? -8.851 -5.108 1.959 1.00 91.69 269 HIS A CA 1
ATOM 2097 C C . HIS A 1 269 ? -8.622 -3.651 1.539 1.00 91.69 269 HIS A C 1
ATOM 2099 O O . HIS A 1 269 ? -9.327 -2.767 2.022 1.00 91.69 269 HIS A O 1
ATOM 2105 N N . HIS A 1 270 ? -7.703 -3.389 0.601 1.00 93.69 270 HIS A N 1
ATOM 2106 C CA . HIS A 1 270 ? -7.484 -2.029 0.093 1.00 93.69 270 HIS A CA 1
ATOM 2107 C C . HIS A 1 270 ? -8.720 -1.459 -0.593 1.00 93.69 270 HIS A C 1
ATOM 2109 O O . HIS A 1 270 ? -9.042 -0.297 -0.370 1.00 93.69 270 HIS A O 1
ATOM 2115 N N . TYR A 1 271 ? -9.453 -2.258 -1.372 1.00 94.81 271 TYR A N 1
ATOM 2116 C CA . TYR A 1 271 ? -10.707 -1.804 -1.980 1.00 94.81 271 TYR A CA 1
ATOM 2117 C C . TYR A 1 271 ? -11.786 -1.489 -0.941 1.00 94.81 271 TYR A C 1
ATOM 2119 O O . TYR A 1 271 ? -12.460 -0.464 -1.053 1.00 94.81 271 TYR A O 1
ATOM 2127 N N . CYS A 1 272 ? -11.917 -2.313 0.099 1.00 95.25 272 CYS A N 1
ATOM 2128 C CA . CYS A 1 272 ? -12.816 -2.034 1.217 1.00 95.25 272 CYS A CA 1
ATOM 2129 C C . CYS A 1 272 ? -12.423 -0.740 1.946 1.00 95.25 272 CYS A C 1
ATOM 2131 O O . CYS A 1 272 ? -13.290 0.079 2.249 1.00 95.25 272 CYS A O 1
ATOM 2133 N N . ALA A 1 273 ? -11.127 -0.512 2.172 1.00 94.56 273 ALA A N 1
ATOM 2134 C CA . ALA A 1 273 ? -10.616 0.698 2.811 1.00 94.56 273 ALA A CA 1
ATOM 2135 C C . ALA A 1 273 ? -10.789 1.952 1.930 1.00 94.56 273 ALA A C 1
ATOM 2137 O O . ALA A 1 273 ? -11.174 3.008 2.434 1.00 94.56 273 ALA A O 1
ATOM 2138 N N . MET A 1 274 ? -10.600 1.837 0.608 1.00 94.81 274 MET A N 1
ATOM 2139 C CA . MET A 1 274 ? -10.939 2.891 -0.359 1.00 94.81 274 MET A CA 1
ATOM 2140 C C . MET A 1 274 ? -12.421 3.252 -0.268 1.00 94.81 274 MET A C 1
ATOM 2142 O O . MET A 1 274 ? -12.754 4.420 -0.076 1.00 94.81 274 MET A O 1
ATOM 2146 N N . LEU A 1 275 ? -13.309 2.258 -0.345 1.00 95.00 275 LEU A N 1
ATOM 2147 C CA . LEU A 1 275 ? -14.751 2.472 -0.249 1.00 95.00 275 LEU A CA 1
ATOM 2148 C C . LEU A 1 275 ? -15.131 3.128 1.085 1.00 95.00 275 LEU A C 1
ATOM 2150 O O . LEU A 1 275 ? -15.898 4.087 1.104 1.00 95.00 275 LEU A O 1
ATOM 2154 N N . MET A 1 276 ? -14.546 2.665 2.189 1.00 93.81 276 MET A N 1
ATOM 2155 C CA . MET A 1 276 ? -14.761 3.243 3.513 1.00 93.81 276 MET A CA 1
ATOM 2156 C C . MET A 1 276 ? -14.314 4.704 3.586 1.00 93.81 276 MET A C 1
ATOM 2158 O O . MET A 1 276 ? -15.061 5.536 4.098 1.00 93.81 276 MET A O 1
ATOM 2162 N N . SER A 1 277 ? -13.127 5.034 3.074 1.00 93.38 277 SER A N 1
ATOM 2163 C CA . SER A 1 277 ? -12.624 6.414 3.057 1.00 93.38 277 SER A CA 1
ATOM 2164 C C . SER A 1 277 ? -13.478 7.330 2.174 1.00 93.38 277 SER A C 1
ATOM 2166 O O . SER A 1 277 ? -13.768 8.456 2.570 1.00 93.38 277 SER A O 1
ATOM 2168 N N . LEU A 1 278 ? -13.972 6.828 1.036 1.00 94.69 278 LEU A N 1
ATOM 2169 C CA . LEU A 1 278 ? -14.884 7.553 0.154 1.00 94.69 278 LEU A CA 1
ATOM 2170 C C . LEU A 1 278 ? -16.222 7.846 0.847 1.00 94.69 278 LEU A C 1
ATOM 2172 O O . LEU A 1 278 ? -16.664 8.991 0.865 1.00 94.69 278 LEU A O 1
ATOM 2176 N N . ILE A 1 279 ? -16.844 6.838 1.463 1.00 92.38 279 ILE A N 1
ATOM 2177 C CA . ILE A 1 279 ? -18.105 7.004 2.204 1.00 92.38 279 ILE A CA 1
ATOM 2178 C C . ILE A 1 279 ? -17.899 7.944 3.397 1.00 92.38 279 ILE A C 1
ATOM 2180 O O . ILE A 1 279 ? -18.695 8.858 3.607 1.00 92.38 279 ILE A O 1
ATOM 2184 N N . SER A 1 280 ? -16.800 7.779 4.136 1.00 89.56 280 SER A N 1
ATOM 2185 C CA . SER A 1 280 ? -16.463 8.631 5.283 1.00 89.56 280 SER A CA 1
ATOM 2186 C C . SER A 1 280 ? -16.210 10.085 4.881 1.00 89.56 280 SER A C 1
ATOM 2188 O O . SER A 1 280 ? -16.504 10.983 5.663 1.00 89.56 280 SER A O 1
ATOM 2190 N N . LEU A 1 281 ? -15.713 10.344 3.666 1.00 90.19 281 LEU A N 1
ATOM 2191 C CA . LEU A 1 281 ? -15.523 11.699 3.144 1.00 90.19 281 LEU A CA 1
ATOM 2192 C C . LEU A 1 281 ? -16.856 12.419 2.893 1.00 90.19 281 LEU A C 1
ATOM 2194 O O . LEU A 1 281 ? -16.942 13.628 3.084 1.00 90.19 281 LEU A O 1
ATOM 2198 N N . THR A 1 282 ? -17.903 11.676 2.519 1.00 86.62 282 THR A N 1
ATOM 2199 C CA . THR A 1 282 ? -19.262 12.228 2.347 1.00 86.62 282 THR A CA 1
ATOM 2200 C C . THR A 1 282 ? -19.976 12.507 3.669 1.00 86.62 282 THR A C 1
ATOM 2202 O O . THR A 1 282 ? -21.084 13.045 3.671 1.00 86.62 282 THR A O 1
ATOM 2205 N N . TRP A 1 283 ? -19.379 12.128 4.802 1.00 81.25 283 TRP A N 1
ATOM 2206 C CA . TRP A 1 283 ? -19.970 12.377 6.105 1.00 81.25 283 TRP A CA 1
ATOM 2207 C C . TRP A 1 283 ? -19.665 13.804 6.570 1.00 81.25 283 TRP A C 1
ATOM 2209 O O . TRP A 1 283 ? -18.535 14.153 6.920 1.00 81.25 283 TRP A O 1
ATOM 2219 N N . GLU A 1 284 ? -20.697 14.644 6.594 1.00 69.50 284 GLU A N 1
ATOM 2220 C CA . GLU A 1 284 ? -20.592 15.988 7.149 1.00 69.50 284 GLU A CA 1
ATOM 2221 C C . GLU A 1 284 ? -20.563 15.940 8.677 1.00 69.50 284 GLU A C 1
ATOM 2223 O O . GLU A 1 284 ? -21.510 15.518 9.348 1.00 69.50 284 GLU A O 1
ATOM 2228 N N . ILE A 1 285 ? -19.461 16.424 9.245 1.00 66.75 285 ILE A N 1
ATOM 2229 C CA . ILE A 1 285 ? -19.320 16.583 10.687 1.00 66.75 285 ILE A CA 1
ATOM 2230 C C . ILE A 1 285 ? -20.174 17.782 11.113 1.00 66.75 285 ILE A C 1
ATOM 2232 O O . ILE A 1 285 ? -19.712 18.924 11.116 1.00 66.75 285 ILE A O 1
ATOM 2236 N N . LYS A 1 286 ? -21.437 17.522 11.468 1.00 59.81 286 LYS A N 1
ATOM 2237 C CA . LYS A 1 286 ? -22.352 18.551 11.982 1.00 59.81 286 LYS A CA 1
ATOM 2238 C C . LYS A 1 286 ? -21.782 19.184 13.255 1.00 59.81 286 LYS A C 1
ATOM 2240 O O . LYS A 1 286 ? -21.426 18.486 14.210 1.00 59.81 286 LYS A O 1
ATOM 2245 N N . GLY A 1 287 ? -21.715 20.515 13.253 1.00 60.59 287 GLY A N 1
ATOM 2246 C CA . GLY A 1 287 ? -21.391 21.327 14.425 1.00 60.59 287 GLY A CA 1
ATOM 2247 C C . GLY A 1 287 ? -22.457 21.246 15.527 1.00 60.59 287 GLY A C 1
ATOM 2248 O O . GLY A 1 287 ? -23.451 20.541 15.383 1.00 60.59 287 GLY A O 1
ATOM 2249 N N . GLN A 1 288 ? -22.188 21.943 16.638 1.00 53.31 288 GLN A N 1
ATOM 2250 C CA . GLN A 1 288 ? -22.971 22.076 17.888 1.00 53.31 288 GLN A CA 1
ATOM 2251 C C . GLN A 1 288 ? -24.511 21.887 17.777 1.00 53.31 288 GLN A C 1
ATOM 2253 O O . GLN A 1 288 ? -25.094 22.263 16.763 1.00 53.31 288 GLN A O 1
ATOM 2258 N N . PRO A 1 289 ? -25.210 21.415 18.840 1.00 58.44 289 PRO A N 1
ATOM 2259 C CA . PRO A 1 289 ? -24.718 21.155 20.198 1.00 58.44 289 PRO A CA 1
ATOM 2260 C C . PRO A 1 289 ? -24.233 19.705 20.430 1.00 58.44 289 PRO A C 1
ATOM 2262 O O . PRO A 1 289 ? -24.726 18.756 19.814 1.00 58.44 289 PRO A O 1
ATOM 2265 N N . ASN A 1 290 ? -23.272 19.530 21.351 1.00 68.81 290 ASN A N 1
ATOM 2266 C CA . ASN A 1 290 ? -22.654 18.255 21.784 1.00 68.81 290 ASN A CA 1
ATOM 2267 C C . ASN A 1 290 ? -21.696 17.568 20.780 1.00 68.81 290 ASN A C 1
ATOM 2269 O O . ASN A 1 290 ? -21.740 16.345 20.602 1.00 68.81 290 ASN A O 1
ATOM 2273 N N . CYS A 1 291 ? -20.779 18.332 20.169 1.00 78.38 291 CYS A N 1
ATOM 2274 C CA . CYS A 1 291 ? -19.781 17.813 19.217 1.00 78.38 291 CYS A CA 1
ATOM 2275 C C . CYS A 1 291 ? -18.884 16.705 19.797 1.00 78.38 291 CYS A C 1
ATOM 2277 O O . CYS A 1 291 ? -18.701 15.674 19.152 1.00 78.38 291 CYS A O 1
ATOM 2279 N N . ALA A 1 292 ? -18.401 16.846 21.036 1.00 76.56 292 ALA A N 1
ATOM 2280 C CA . ALA A 1 292 ? -17.499 15.869 21.651 1.00 76.56 292 ALA A CA 1
ATOM 2281 C C . ALA A 1 292 ? -18.114 14.459 21.760 1.00 76.56 292 ALA A C 1
ATOM 2283 O O . ALA A 1 292 ? -17.440 13.467 21.478 1.00 76.56 292 ALA A O 1
ATOM 2284 N N . ARG A 1 293 ? -19.410 14.365 22.104 1.00 76.00 293 ARG A N 1
ATOM 2285 C CA . ARG A 1 293 ? -20.130 13.085 22.221 1.00 76.00 293 ARG A CA 1
ATOM 2286 C C . ARG A 1 293 ? -20.412 12.464 20.853 1.00 76.00 293 ARG A C 1
ATOM 2288 O O . ARG A 1 293 ? -20.214 11.266 20.681 1.00 76.00 293 ARG A O 1
ATOM 2295 N N . LYS A 1 294 ? -20.836 13.274 19.876 1.00 75.25 294 LYS A N 1
ATOM 2296 C CA . LYS A 1 294 ? -21.122 12.808 18.506 1.00 75.25 294 LYS A CA 1
ATOM 2297 C C . LYS A 1 294 ? -19.859 12.354 17.765 1.00 75.25 294 LYS A C 1
ATOM 2299 O O . LYS A 1 294 ? -19.910 11.414 16.983 1.00 75.25 294 LYS A O 1
ATOM 2304 N N . GLN A 1 295 ? -18.709 12.961 18.059 1.00 82.75 295 GLN A N 1
ATOM 2305 C CA . GLN A 1 295 ? -17.421 12.644 17.429 1.00 82.75 295 GLN A CA 1
ATOM 2306 C C . GLN A 1 295 ? -16.620 11.551 18.150 1.00 82.75 295 GLN A C 1
ATOM 2308 O O . GLN A 1 295 ? -15.463 11.306 17.802 1.00 82.75 295 GLN A O 1
ATOM 2313 N N . ARG A 1 296 ? -17.201 10.870 19.146 1.00 84.06 296 ARG A N 1
ATOM 2314 C CA . ARG A 1 296 ? -16.499 9.810 19.883 1.00 84.06 296 ARG A CA 1
ATOM 2315 C C . ARG A 1 296 ? -16.053 8.661 18.974 1.00 84.06 296 ARG A C 1
ATOM 2317 O O . ARG A 1 296 ? -14.971 8.121 19.176 1.00 84.06 296 ARG A O 1
ATOM 2324 N N . GLY A 1 297 ? -16.845 8.329 17.951 1.00 84.44 297 GLY A N 1
ATOM 2325 C CA . GLY A 1 297 ? -16.472 7.333 16.942 1.00 84.44 297 GLY A CA 1
ATOM 2326 C C . GLY A 1 297 ? -15.223 7.730 16.148 1.00 84.44 297 GLY A C 1
ATOM 2327 O O . GLY A 1 297 ? -14.331 6.909 15.968 1.00 84.44 297 GLY A O 1
ATOM 2328 N N . VAL A 1 298 ? -15.114 9.007 15.759 1.00 87.56 298 VAL A N 1
ATOM 2329 C CA . VAL A 1 298 ? -13.938 9.551 15.051 1.00 87.56 298 VAL A CA 1
ATOM 2330 C C . VAL A 1 298 ? -12.696 9.497 15.935 1.00 87.56 298 VAL A C 1
ATOM 2332 O O . VAL A 1 298 ? -11.633 9.094 15.480 1.00 87.56 298 VAL A O 1
ATOM 2335 N N . GLU A 1 299 ? -12.826 9.858 17.213 1.00 89.62 299 GLU A N 1
ATOM 2336 C CA . GLU A 1 299 ? -11.722 9.776 18.174 1.00 89.62 299 GLU A CA 1
ATOM 2337 C C . GLU A 1 299 ? -11.208 8.337 18.325 1.00 89.62 299 GLU A C 1
ATOM 2339 O O . GLU A 1 299 ? -10.007 8.100 18.234 1.00 89.62 299 GLU A O 1
ATOM 2344 N N . LEU A 1 300 ? -12.113 7.369 18.500 1.00 90.75 300 LEU A N 1
ATOM 2345 C CA . LEU A 1 300 ? -11.746 5.958 18.622 1.00 90.75 300 LEU A CA 1
ATOM 2346 C C . LEU A 1 300 ? -11.132 5.405 17.335 1.00 90.75 300 LEU A C 1
ATOM 2348 O O . LEU A 1 300 ? -10.157 4.661 17.410 1.00 90.75 300 LEU A O 1
ATOM 2352 N N . PHE A 1 301 ? -11.646 5.812 16.173 1.00 90.56 301 PHE A N 1
ATOM 2353 C CA . PHE A 1 301 ? -11.057 5.470 14.882 1.00 90.56 301 PHE A CA 1
ATOM 2354 C C . PHE A 1 301 ? -9.635 6.025 14.737 1.00 90.56 301 PHE A C 1
ATOM 2356 O O . PHE A 1 301 ? -8.746 5.300 14.307 1.00 90.56 301 PHE A O 1
ATOM 2363 N N . LEU A 1 302 ? -9.379 7.272 15.146 1.00 92.81 302 LEU A N 1
ATOM 2364 C CA . LEU A 1 302 ? -8.031 7.852 15.117 1.00 92.81 302 LEU A CA 1
ATOM 2365 C C . LEU A 1 302 ? -7.083 7.149 16.097 1.00 92.81 302 LEU A C 1
ATOM 2367 O O . LEU A 1 302 ? -5.938 6.883 15.742 1.00 92.81 302 LEU A O 1
ATOM 2371 N N . CYS A 1 303 ? -7.549 6.789 17.297 1.00 93.44 303 CYS A N 1
ATOM 2372 C CA . CYS A 1 303 ? -6.766 5.980 18.236 1.00 93.44 303 CYS A CA 1
ATOM 2373 C C . CYS A 1 303 ? -6.420 4.606 17.644 1.00 93.44 303 CYS A C 1
ATOM 2375 O O . CYS A 1 303 ? -5.271 4.171 17.721 1.00 93.44 303 CYS A O 1
ATOM 2377 N N . TRP A 1 304 ? -7.393 3.944 17.011 1.00 93.69 304 TRP A N 1
ATOM 2378 C CA . TRP A 1 304 ? -7.161 2.698 16.283 1.00 93.69 304 TRP A CA 1
ATOM 2379 C C . TRP A 1 304 ? -6.158 2.900 15.141 1.00 93.69 304 TRP A C 1
ATOM 2381 O O . TRP A 1 304 ? -5.223 2.114 15.011 1.00 93.69 304 TRP A O 1
ATOM 2391 N N . ALA A 1 305 ? -6.271 3.989 14.378 1.00 93.81 305 ALA A N 1
ATOM 2392 C CA . ALA A 1 305 ? -5.363 4.310 13.282 1.00 93.81 305 ALA A CA 1
ATOM 2393 C C . ALA A 1 305 ? -3.914 4.525 13.758 1.00 93.81 305 ALA A C 1
ATOM 2395 O O . ALA A 1 305 ? -2.981 4.111 13.076 1.00 93.81 305 ALA A O 1
ATOM 2396 N N . ILE A 1 306 ? -3.692 5.088 14.951 1.00 94.00 306 ILE A N 1
ATOM 2397 C CA . ILE A 1 306 ? -2.345 5.168 15.550 1.00 94.00 306 ILE A CA 1
ATOM 2398 C C . ILE A 1 306 ? -1.782 3.767 15.788 1.00 94.00 306 ILE A C 1
ATOM 2400 O O . ILE A 1 306 ? -0.653 3.472 15.390 1.00 94.00 306 ILE A O 1
ATOM 2404 N N . MET A 1 307 ? -2.569 2.893 16.418 1.00 91.50 307 MET A N 1
ATOM 2405 C CA . MET A 1 307 ? -2.152 1.515 16.686 1.00 91.50 307 MET A CA 1
ATOM 2406 C C . MET A 1 307 ? -1.878 0.764 15.380 1.00 91.50 307 MET A C 1
ATOM 2408 O O . MET A 1 307 ? -0.846 0.105 15.252 1.00 91.50 307 MET A O 1
ATOM 2412 N N . GLN A 1 308 ? -2.752 0.933 14.387 1.00 92.06 308 GLN A N 1
ATOM 2413 C CA . GLN A 1 308 ? -2.602 0.390 13.041 1.00 92.06 308 GLN A CA 1
ATOM 2414 C C . GLN A 1 308 ? -1.335 0.913 12.359 1.00 92.06 308 GLN A C 1
ATOM 2416 O O . GLN A 1 308 ? -0.586 0.123 11.793 1.00 92.06 308 GLN A O 1
ATOM 2421 N N . GLY A 1 309 ? -1.038 2.210 12.451 1.00 91.06 309 GLY A N 1
ATOM 2422 C CA . GLY A 1 309 ? 0.174 2.811 11.891 1.00 91.06 309 GLY A CA 1
ATOM 2423 C C . GLY A 1 309 ? 1.449 2.251 12.518 1.00 91.06 309 GLY A C 1
ATOM 2424 O O . GLY A 1 309 ? 2.385 1.889 11.805 1.00 91.06 309 GLY A O 1
ATOM 2425 N N . PHE A 1 310 ? 1.463 2.096 13.843 1.00 90.56 310 PHE A N 1
ATOM 2426 C CA . PHE A 1 310 ? 2.581 1.476 14.556 1.00 90.56 310 PHE A CA 1
ATOM 2427 C C . PHE A 1 310 ? 2.789 0.017 14.127 1.00 90.56 310 PHE A C 1
ATOM 2429 O O . PHE A 1 310 ? 3.905 -0.386 13.787 1.00 90.56 310 PHE A O 1
ATOM 2436 N N . VAL A 1 311 ? 1.708 -0.765 14.068 1.00 88.88 311 VAL A N 1
ATOM 2437 C CA . VAL A 1 311 ? 1.743 -2.153 13.588 1.00 88.88 311 VAL A CA 1
ATOM 2438 C C . VAL A 1 311 ? 2.214 -2.223 12.142 1.00 88.88 311 VAL A C 1
ATOM 2440 O O . VAL A 1 311 ? 3.058 -3.058 11.831 1.00 88.88 311 VAL A O 1
ATOM 2443 N N . MET A 1 312 ? 1.749 -1.324 11.278 1.00 88.56 312 MET A N 1
ATOM 2444 C CA . MET A 1 312 ? 2.151 -1.265 9.877 1.00 88.56 312 MET A CA 1
ATOM 2445 C C . MET A 1 312 ? 3.658 -1.025 9.737 1.00 88.56 312 MET A C 1
ATOM 2447 O O . MET A 1 312 ? 4.313 -1.703 8.950 1.00 88.56 312 MET A O 1
ATOM 2451 N N . MET A 1 313 ? 4.253 -0.146 10.550 1.00 85.88 313 MET A N 1
ATOM 2452 C CA . MET A 1 313 ? 5.710 0.050 10.568 1.00 85.88 313 MET A CA 1
ATOM 2453 C C . MET A 1 313 ? 6.467 -1.211 11.013 1.00 85.88 313 MET A C 1
ATOM 2455 O O . MET A 1 313 ? 7.464 -1.585 10.386 1.00 85.88 313 MET A O 1
ATOM 2459 N N . LEU A 1 314 ? 5.995 -1.887 12.067 1.00 84.12 314 LEU A N 1
ATOM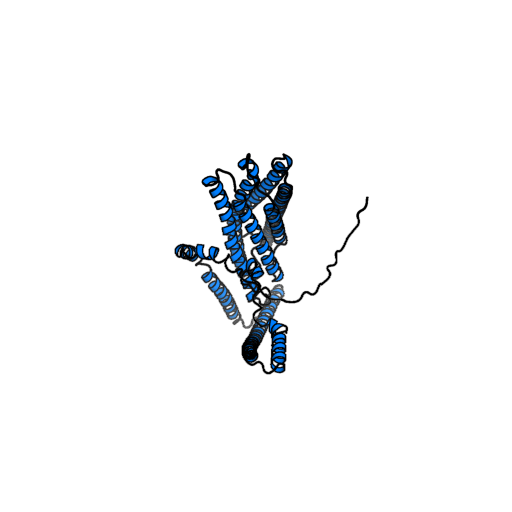 2460 C CA . LEU A 1 314 ? 6.592 -3.141 12.540 1.00 84.12 314 LEU A CA 1
ATOM 2461 C C . LEU A 1 314 ? 6.476 -4.256 11.494 1.00 84.12 314 LEU A C 1
ATOM 2463 O O . LEU A 1 314 ? 7.463 -4.941 11.216 1.00 84.12 314 LEU A O 1
ATOM 2467 N N . GLN A 1 315 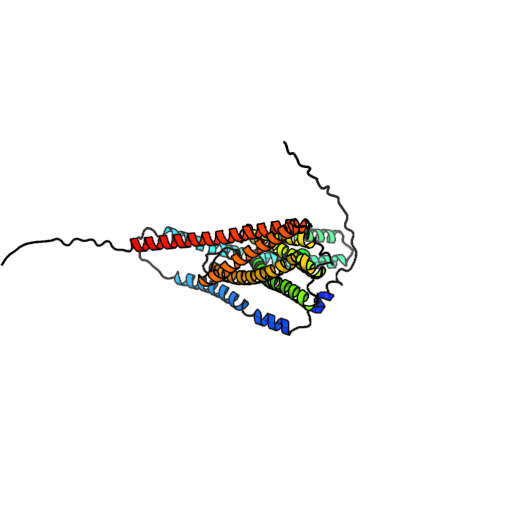? 5.298 -4.411 10.885 1.00 82.69 315 GLN A N 1
ATOM 2468 C CA . GLN A 1 315 ? 5.042 -5.364 9.807 1.00 82.69 315 GLN A CA 1
ATOM 2469 C C . GLN A 1 315 ? 5.964 -5.097 8.617 1.00 82.69 315 GLN A C 1
ATOM 2471 O O . GLN A 1 315 ? 6.629 -6.024 8.158 1.00 82.69 315 GLN A O 1
ATOM 2476 N N . ASN A 1 316 ? 6.075 -3.840 8.174 1.00 83.38 316 ASN A N 1
ATOM 2477 C CA . ASN A 1 316 ? 6.915 -3.455 7.039 1.00 83.38 316 ASN A CA 1
ATOM 2478 C C . ASN A 1 316 ? 8.384 -3.807 7.266 1.00 83.38 316 ASN A C 1
ATOM 2480 O O . ASN A 1 316 ? 9.027 -4.330 6.357 1.00 83.38 316 ASN A O 1
ATOM 2484 N N . ARG A 1 317 ? 8.923 -3.557 8.467 1.00 81.88 317 ARG A N 1
ATOM 2485 C CA . ARG A 1 317 ? 10.308 -3.927 8.789 1.00 81.88 317 ARG A CA 1
ATOM 2486 C C . ARG A 1 317 ? 10.491 -5.436 8.869 1.00 81.88 317 ARG A C 1
ATOM 2488 O O . ARG A 1 317 ? 11.365 -5.982 8.198 1.00 81.88 317 ARG A O 1
ATOM 2495 N N . TYR A 1 318 ? 9.642 -6.107 9.641 1.00 78.44 318 TYR A N 1
ATOM 2496 C CA . TYR A 1 318 ? 9.754 -7.540 9.895 1.00 78.44 318 TYR A CA 1
ATOM 2497 C C . TYR A 1 318 ? 9.618 -8.382 8.627 1.00 78.44 318 TYR A C 1
ATOM 2499 O O . TYR A 1 318 ? 10.448 -9.244 8.332 1.00 78.44 318 TYR A O 1
ATOM 2507 N N . GLN A 1 319 ? 8.558 -8.136 7.862 1.00 75.94 319 GLN A N 1
ATOM 2508 C CA . GLN A 1 319 ? 8.259 -8.926 6.678 1.00 75.94 319 GLN A CA 1
ATOM 2509 C C . GLN A 1 319 ? 9.304 -8.678 5.575 1.00 75.94 319 GLN A C 1
ATOM 2511 O O . GLN A 1 319 ? 9.647 -9.609 4.848 1.00 75.94 319 GLN A O 1
ATOM 2516 N N . ARG A 1 320 ? 9.868 -7.463 5.482 1.00 79.25 320 ARG A N 1
ATOM 2517 C CA . ARG A 1 320 ? 10.908 -7.113 4.500 1.00 79.25 320 ARG A CA 1
ATOM 2518 C C . ARG A 1 320 ? 12.241 -7.781 4.783 1.00 79.25 320 ARG A C 1
ATOM 2520 O O . ARG A 1 320 ? 12.786 -8.413 3.883 1.00 79.25 320 ARG A O 1
ATOM 2527 N N . GLN A 1 321 ? 12.717 -7.713 6.027 1.00 77.19 321 GLN A N 1
ATOM 2528 C CA . GLN A 1 321 ? 13.929 -8.422 6.448 1.00 77.19 321 GLN A CA 1
ATOM 2529 C C . GLN A 1 321 ? 13.833 -9.907 6.098 1.00 77.19 321 GLN A C 1
ATOM 2531 O O . GLN A 1 321 ? 14.734 -10.478 5.487 1.00 77.19 321 GLN A O 1
ATOM 2536 N N . ARG A 1 322 ? 12.684 -10.525 6.395 1.00 77.06 322 ARG A N 1
ATOM 2537 C CA . ARG A 1 322 ? 12.477 -11.935 6.085 1.00 77.06 322 ARG A CA 1
ATOM 2538 C C . ARG A 1 322 ? 12.463 -12.223 4.591 1.00 77.06 322 ARG A C 1
ATOM 2540 O O . ARG A 1 322 ? 13.035 -13.229 4.167 1.00 77.06 322 ARG A O 1
ATOM 2547 N N . LEU A 1 323 ? 11.735 -11.424 3.821 1.00 77.94 323 LEU A N 1
ATOM 2548 C CA . LEU A 1 323 ? 11.644 -11.608 2.382 1.00 77.94 323 LEU A CA 1
ATOM 2549 C C . LEU A 1 323 ? 13.046 -11.594 1.764 1.00 77.94 323 LEU A C 1
ATOM 2551 O O . LEU A 1 323 ? 13.363 -12.499 0.997 1.00 77.94 323 LEU A O 1
ATOM 2555 N N . TYR A 1 324 ? 13.907 -10.660 2.177 1.00 79.19 324 TYR A N 1
ATOM 2556 C CA . TYR A 1 324 ? 15.304 -10.623 1.740 1.00 79.19 324 TYR A CA 1
ATOM 2557 C C . TYR A 1 324 ? 16.074 -11.885 2.131 1.00 79.19 324 TYR A C 1
ATOM 2559 O O . TYR A 1 324 ? 16.700 -12.497 1.268 1.00 79.19 324 TYR A O 1
ATOM 2567 N N . THR A 1 325 ? 15.935 -12.378 3.368 1.00 81.12 325 THR A N 1
ATOM 2568 C CA . THR A 1 325 ? 16.533 -13.667 3.758 1.00 81.12 325 THR A CA 1
ATOM 2569 C C . THR A 1 325 ? 16.023 -14.827 2.896 1.00 81.12 325 THR A C 1
ATOM 2571 O O . THR A 1 325 ? 16.795 -15.693 2.501 1.00 81.12 325 THR A O 1
ATOM 2574 N N . ARG A 1 326 ? 14.723 -14.883 2.580 1.00 75.88 326 ARG A N 1
ATOM 2575 C CA . ARG A 1 326 ? 14.155 -15.959 1.749 1.00 75.88 326 ARG A CA 1
ATOM 2576 C C . ARG A 1 326 ? 14.623 -15.893 0.301 1.00 75.88 326 ARG A C 1
ATOM 2578 O O . ARG A 1 326 ? 14.845 -16.952 -0.277 1.00 75.88 326 ARG A O 1
ATOM 2585 N N . ILE A 1 327 ? 14.782 -14.691 -0.249 1.00 78.75 327 ILE A N 1
ATOM 2586 C CA . ILE A 1 327 ? 15.361 -14.477 -1.579 1.00 78.75 327 ILE A CA 1
ATOM 2587 C C . ILE A 1 327 ? 16.820 -14.952 -1.582 1.00 78.75 327 ILE A C 1
ATOM 2589 O O . ILE A 1 327 ? 17.188 -15.748 -2.440 1.00 78.75 327 ILE A O 1
ATOM 2593 N N . ALA A 1 328 ? 17.616 -14.577 -0.573 1.00 74.44 328 ALA A N 1
ATOM 2594 C CA . ALA A 1 328 ? 19.003 -15.032 -0.435 1.00 74.44 328 ALA A CA 1
ATOM 2595 C C . ALA A 1 328 ? 19.127 -16.562 -0.268 1.00 74.44 328 ALA A C 1
ATOM 2597 O O . ALA A 1 328 ? 20.110 -17.162 -0.694 1.00 74.44 328 ALA A O 1
ATOM 2598 N N . LEU A 1 329 ? 18.114 -17.207 0.322 1.00 78.56 329 LEU A N 1
ATOM 2599 C CA . LEU A 1 329 ? 18.022 -18.664 0.463 1.00 78.56 329 LEU A CA 1
ATOM 2600 C C . LEU A 1 329 ? 17.411 -19.378 -0.761 1.00 78.56 329 LEU A C 1
ATOM 2602 O O . LEU A 1 329 ? 17.239 -20.594 -0.703 1.00 78.56 329 LEU A O 1
ATOM 2606 N N . GLY A 1 330 ? 17.013 -18.658 -1.817 1.00 75.81 330 GLY A N 1
ATOM 2607 C CA . GLY A 1 330 ? 16.351 -19.232 -2.999 1.00 75.81 330 GLY A CA 1
ATOM 2608 C C . GLY A 1 330 ? 14.933 -19.768 -2.748 1.00 75.81 330 GLY A C 1
ATOM 2609 O O . GLY A 1 330 ? 14.395 -20.507 -3.564 1.00 75.81 330 GLY A O 1
ATOM 2610 N N . LYS A 1 331 ? 14.309 -19.416 -1.615 1.00 76.44 331 LYS A N 1
ATOM 2611 C CA . LYS A 1 331 ? 12.971 -19.888 -1.193 1.00 76.44 331 LYS A CA 1
ATOM 2612 C C . LYS A 1 331 ? 11.838 -18.918 -1.540 1.00 76.44 331 LYS A C 1
ATOM 2614 O O . LYS A 1 331 ? 10.692 -19.172 -1.172 1.00 76.44 331 LYS A O 1
ATOM 2619 N N . ALA A 1 332 ? 12.160 -17.784 -2.154 1.00 76.31 332 ALA A N 1
ATOM 2620 C CA . ALA A 1 332 ? 11.212 -16.775 -2.615 1.00 76.31 332 ALA A CA 1
ATOM 2621 C C . ALA A 1 332 ? 11.724 -16.150 -3.914 1.00 76.31 332 ALA A C 1
ATOM 2623 O O . ALA A 1 332 ? 12.936 -16.066 -4.135 1.00 76.31 332 ALA A O 1
ATOM 2624 N N . LYS A 1 333 ? 10.806 -15.699 -4.767 1.00 77.69 333 LYS A N 1
ATOM 2625 C CA . LYS A 1 333 ? 11.150 -15.050 -6.032 1.00 77.69 333 LYS A CA 1
ATOM 2626 C C . LYS A 1 333 ? 11.592 -13.613 -5.766 1.00 77.69 333 LYS A C 1
ATOM 2628 O O . LYS A 1 333 ? 11.059 -12.930 -4.893 1.00 77.69 333 LYS A O 1
ATOM 2633 N N . ARG A 1 334 ? 12.519 -13.098 -6.583 1.00 74.44 334 ARG A N 1
ATOM 2634 C CA . ARG A 1 334 ? 12.999 -11.704 -6.475 1.00 74.44 334 ARG A CA 1
ATOM 2635 C C . ARG A 1 334 ? 11.870 -10.675 -6.634 1.00 74.44 334 ARG A C 1
ATOM 2637 O O . ARG A 1 334 ? 11.967 -9.589 -6.071 1.00 74.44 334 ARG A O 1
ATOM 2644 N N . MET A 1 335 ? 10.794 -11.023 -7.343 1.00 77.19 335 MET A N 1
ATOM 2645 C CA . MET A 1 335 ? 9.610 -10.175 -7.532 1.00 77.19 335 MET A CA 1
ATOM 2646 C C . MET A 1 335 ? 8.574 -10.260 -6.407 1.00 77.19 335 MET A C 1
ATOM 2648 O O . MET A 1 335 ? 7.701 -9.394 -6.342 1.00 77.19 335 MET A O 1
ATOM 2652 N N . ASP A 1 336 ? 8.667 -11.232 -5.497 1.00 78.06 336 ASP A N 1
ATOM 2653 C CA . ASP A 1 336 ? 7.713 -11.356 -4.391 1.00 78.06 336 ASP A CA 1
ATOM 2654 C C . ASP A 1 336 ? 7.798 -10.125 -3.497 1.00 78.06 336 ASP A C 1
ATOM 2656 O O . ASP A 1 336 ? 8.886 -9.594 -3.265 1.00 78.06 336 ASP A O 1
ATOM 2660 N N . VAL A 1 337 ? 6.660 -9.643 -3.014 1.00 74.69 337 VAL A N 1
ATOM 2661 C CA . VAL A 1 337 ? 6.607 -8.520 -2.081 1.00 74.69 337 VAL A CA 1
ATOM 2662 C C . VAL A 1 337 ? 6.141 -8.961 -0.707 1.00 74.69 337 VAL A C 1
ATOM 2664 O O . VAL A 1 337 ? 5.657 -10.065 -0.475 1.00 74.69 337 VAL A O 1
ATOM 2667 N N . VAL A 1 338 ? 6.366 -8.062 0.238 1.00 67.88 338 VAL A N 1
ATOM 2668 C CA . VAL A 1 338 ? 6.024 -8.207 1.641 1.00 67.88 338 VAL A CA 1
ATOM 2669 C C . VAL A 1 338 ? 4.505 -8.270 1.794 1.00 67.88 338 VAL A C 1
ATOM 2671 O O . VAL A 1 338 ? 3.834 -7.243 1.882 1.00 67.88 338 VAL A O 1
ATOM 2674 N N . TRP A 1 339 ? 3.958 -9.484 1.833 1.00 60.69 339 TRP A N 1
ATOM 2675 C CA . TRP A 1 339 ? 2.526 -9.680 2.005 1.00 60.69 339 TRP A CA 1
ATOM 2676 C C . TRP A 1 339 ? 2.195 -10.840 2.921 1.00 60.69 339 TRP A C 1
ATOM 2678 O O . TRP A 1 339 ? 2.270 -11.970 2.470 1.00 60.69 339 TRP A O 1
ATOM 2688 N N . GLY A 1 340 ? 1.784 -10.519 4.163 1.00 51.56 340 GLY A N 1
ATOM 2689 C CA . GLY A 1 340 ? 0.961 -11.293 5.123 1.00 51.56 340 GLY A CA 1
ATOM 2690 C C . GLY A 1 340 ? 1.408 -12.703 5.524 1.00 51.56 340 GLY A C 1
ATOM 2691 O O . GLY A 1 340 ? 1.313 -13.103 6.678 1.00 51.56 340 GLY A O 1
ATOM 2692 N N . GLU A 1 341 ? 1.913 -13.465 4.585 1.00 41.03 341 GLU A N 1
ATOM 2693 C CA . GLU A 1 341 ? 2.591 -14.715 4.741 1.00 41.03 341 GLU A CA 1
ATOM 2694 C C . GLU A 1 341 ? 3.980 -14.451 5.315 1.00 41.03 341 GLU A C 1
ATOM 2696 O O . GLU A 1 341 ? 4.658 -13.479 4.986 1.00 41.03 341 GLU A O 1
ATOM 2701 N N . THR A 1 342 ? 4.447 -15.404 6.110 1.00 38.78 342 THR A N 1
ATOM 2702 C CA . THR A 1 342 ? 5.852 -15.589 6.452 1.00 38.78 342 THR A CA 1
ATOM 2703 C C . THR A 1 342 ? 6.311 -15.012 7.821 1.00 38.78 342 THR A C 1
ATOM 2705 O O . THR A 1 342 ? 7.224 -14.215 7.942 1.00 38.78 342 THR A O 1
ATOM 2708 N N . ALA A 1 343 ? 5.894 -15.704 8.884 1.00 39.97 343 ALA A N 1
ATOM 2709 C CA . ALA A 1 343 ? 6.508 -15.787 10.223 1.00 39.97 343 ALA A CA 1
ATOM 2710 C C . ALA A 1 343 ? 8.032 -16.110 10.313 1.00 39.97 343 ALA A C 1
ATOM 2712 O O . ALA A 1 343 ? 8.419 -17.270 10.144 1.00 39.97 343 ALA A O 1
ATOM 2713 N N . GLY A 1 344 ? 8.875 -15.125 10.629 1.00 40.03 344 GLY A N 1
ATOM 2714 C CA . GLY A 1 344 ? 10.283 -15.219 11.063 1.00 40.03 344 GLY A CA 1
ATOM 2715 C C . GLY A 1 344 ? 10.525 -15.825 12.462 1.00 40.03 344 GLY A C 1
ATOM 2716 O O . GLY A 1 344 ? 9.659 -16.520 13.000 1.00 40.03 344 GLY A O 1
ATOM 2717 N N . VAL A 1 345 ? 11.741 -15.597 12.983 1.00 47.38 345 VAL A N 1
ATOM 2718 C CA . VAL A 1 345 ? 12.339 -16.172 14.212 1.00 47.38 345 VAL A CA 1
ATOM 2719 C C . VAL A 1 345 ? 11.349 -16.188 15.383 1.00 47.38 345 VAL A C 1
ATOM 2721 O O . VAL A 1 345 ? 10.554 -15.259 15.539 1.00 47.38 345 VAL A O 1
ATOM 2724 N N . GLU A 1 346 ? 11.377 -17.257 16.188 1.00 52.00 346 GLU A N 1
ATOM 2725 C CA . GLU A 1 346 ? 10.358 -17.576 17.203 1.00 52.00 346 GLU A CA 1
ATOM 2726 C C . GLU A 1 346 ? 10.051 -16.429 18.188 1.00 52.00 346 GLU A C 1
ATOM 2728 O O . GLU A 1 346 ? 8.899 -16.309 18.595 1.00 52.00 346 GLU A O 1
ATOM 2733 N N . GLY A 1 347 ? 11.000 -15.525 18.467 1.00 56.00 347 GLY A N 1
ATOM 2734 C CA . GLY A 1 347 ? 10.798 -14.375 19.363 1.00 56.00 347 GLY A CA 1
ATOM 2735 C C . GLY A 1 347 ? 10.032 -13.178 18.773 1.00 56.00 347 GLY A C 1
ATOM 2736 O O . GLY A 1 347 ? 9.162 -12.619 19.432 1.00 56.00 347 GLY A O 1
ATOM 2737 N N . GLN A 1 348 ? 10.282 -12.779 17.521 1.00 60.31 348 GLN A N 1
ATOM 2738 C CA . GLN A 1 348 ? 9.684 -11.550 16.960 1.00 60.31 348 GLN A CA 1
ATOM 2739 C C . GLN A 1 348 ? 8.228 -11.750 16.506 1.00 60.31 348 GLN A C 1
ATOM 2741 O O . GLN A 1 348 ? 7.414 -10.827 16.555 1.00 60.31 348 GLN A O 1
ATOM 2746 N N . LEU A 1 349 ? 7.868 -12.980 16.121 1.00 64.88 349 LEU A N 1
ATOM 2747 C CA . LEU A 1 349 ? 6.471 -13.338 15.860 1.00 64.88 349 LEU A CA 1
ATOM 2748 C C . LEU A 1 349 ? 5.633 -13.320 17.144 1.00 64.88 349 LEU A C 1
ATOM 2750 O O . LEU A 1 349 ? 4.459 -12.962 17.087 1.00 64.88 349 LEU A O 1
ATOM 2754 N N . LEU A 1 350 ? 6.234 -13.693 18.281 1.00 67.25 350 LEU A N 1
ATOM 2755 C CA . LEU A 1 350 ? 5.572 -13.710 19.585 1.00 67.25 350 LEU A CA 1
ATOM 2756 C C . LEU A 1 350 ? 5.115 -12.308 20.009 1.00 67.25 350 LEU A C 1
ATOM 2758 O O . LEU A 1 350 ? 4.093 -12.188 20.668 1.00 67.25 350 LEU A O 1
ATOM 2762 N N . LEU A 1 351 ? 5.836 -11.259 19.599 1.00 74.56 351 LEU A N 1
ATOM 2763 C CA . LEU A 1 351 ? 5.461 -9.870 19.870 1.00 74.56 351 LEU A CA 1
ATOM 2764 C C . LEU A 1 351 ? 4.426 -9.334 18.868 1.00 74.56 351 LEU A C 1
ATOM 2766 O O . LEU A 1 351 ? 3.459 -8.684 19.256 1.00 74.56 351 LEU A O 1
ATOM 2770 N N . LEU A 1 352 ? 4.614 -9.602 17.572 1.00 79.69 352 LEU A N 1
ATOM 2771 C CA . LEU A 1 352 ? 3.749 -9.054 16.521 1.00 79.69 352 LEU A CA 1
ATOM 2772 C C . LEU A 1 352 ? 2.348 -9.687 16.529 1.00 79.69 352 LEU A C 1
ATOM 2774 O O . LEU A 1 352 ? 1.352 -9.002 16.327 1.00 79.69 352 LEU A O 1
ATOM 2778 N N . CYS A 1 353 ? 2.266 -10.994 16.770 1.00 82.62 353 CYS A N 1
ATOM 2779 C CA . CYS A 1 353 ? 1.022 -11.758 16.749 1.00 82.62 353 CYS A CA 1
ATOM 2780 C C . CYS A 1 353 ? -0.052 -11.264 17.748 1.00 82.62 353 CYS A C 1
ATOM 2782 O O . CYS A 1 353 ? -1.169 -11.002 17.304 1.00 82.62 353 CYS A O 1
ATOM 2784 N N . PRO A 1 354 ? 0.222 -11.095 19.059 1.00 85.19 354 PRO A N 1
ATOM 2785 C CA . PRO A 1 354 ? -0.781 -10.596 20.003 1.00 85.19 354 PRO A CA 1
ATOM 2786 C C . PRO A 1 354 ? -1.218 -9.168 19.672 1.00 85.19 354 PRO A C 1
ATOM 2788 O O . PRO A 1 354 ? -2.395 -8.842 19.804 1.00 85.19 354 PRO A O 1
ATOM 2791 N N . LEU A 1 355 ? -0.298 -8.337 19.176 1.00 86.38 355 LEU A N 1
ATOM 2792 C CA . LEU A 1 355 ? -0.609 -6.974 18.768 1.00 86.38 355 LEU A CA 1
ATOM 2793 C C . LEU A 1 355 ? -1.564 -6.945 17.563 1.00 86.38 355 LEU A C 1
ATOM 2795 O O . LEU A 1 355 ? -2.481 -6.130 17.539 1.00 86.38 355 LEU A O 1
ATOM 2799 N N . LEU A 1 356 ? -1.406 -7.867 16.605 1.00 87.44 356 LEU A N 1
ATOM 2800 C CA . LEU A 1 356 ? -2.322 -8.016 15.469 1.00 87.44 356 LEU A CA 1
ATOM 2801 C C . LEU A 1 356 ? -3.725 -8.440 15.904 1.00 87.44 356 LEU A C 1
ATOM 2803 O O . LEU A 1 356 ? -4.700 -7.845 15.453 1.00 87.44 356 LEU A O 1
ATOM 2807 N N . PHE A 1 357 ? -3.837 -9.425 16.797 1.00 89.56 357 PHE A N 1
ATOM 2808 C CA . PHE A 1 357 ? -5.140 -9.854 17.312 1.00 89.56 357 PHE A CA 1
ATOM 2809 C C . PHE A 1 357 ? -5.838 -8.749 18.103 1.00 89.56 357 PHE A C 1
ATOM 2811 O O . PHE A 1 357 ? -7.034 -8.527 17.923 1.00 89.56 357 PHE A O 1
ATOM 2818 N N . LEU A 1 358 ? -5.094 -8.027 18.942 1.00 91.38 358 LEU A N 1
ATOM 2819 C CA . LEU A 1 358 ? -5.631 -6.904 19.704 1.00 91.38 358 LEU A CA 1
ATOM 2820 C C . LEU A 1 358 ? -6.124 -5.791 18.773 1.00 91.38 358 LEU A C 1
ATOM 2822 O O . LEU A 1 358 ? -7.204 -5.245 18.981 1.00 91.38 358 LEU A O 1
ATOM 2826 N N . LEU A 1 359 ? -5.366 -5.491 17.721 1.00 91.88 359 LEU A N 1
ATOM 2827 C CA . LEU A 1 359 ? -5.716 -4.488 16.722 1.00 91.88 359 LEU A CA 1
ATOM 2828 C C . LEU A 1 359 ? -6.975 -4.854 15.928 1.00 91.88 359 LEU A C 1
ATOM 2830 O O . LEU A 1 359 ? -7.836 -4.001 15.742 1.00 91.88 359 LEU A O 1
ATOM 2834 N N . GLN A 1 360 ? -7.103 -6.114 15.507 1.00 93.00 360 GLN A N 1
ATOM 2835 C CA . GLN A 1 360 ? -8.284 -6.633 14.802 1.00 93.00 360 GLN A CA 1
ATOM 2836 C C . GLN A 1 360 ? -9.512 -6.669 15.718 1.00 93.00 360 GLN A C 1
ATOM 2838 O O . GLN A 1 360 ? -10.610 -6.287 15.318 1.00 93.00 360 GLN A O 1
ATOM 2843 N N . GLY A 1 361 ? -9.330 -7.076 16.977 1.00 93.00 361 GLY A N 1
ATOM 2844 C CA . GLY A 1 361 ? -10.385 -7.016 17.986 1.00 93.00 361 GLY A CA 1
ATOM 2845 C C . GLY A 1 361 ? -10.854 -5.581 18.230 1.00 93.00 361 GLY A C 1
ATOM 2846 O O . GLY A 1 361 ? -12.056 -5.327 18.299 1.00 93.00 361 GLY A O 1
ATOM 2847 N N . PHE A 1 362 ? -9.920 -4.628 18.296 1.00 93.12 362 PHE A N 1
ATOM 2848 C CA . PHE A 1 362 ? -10.250 -3.215 18.451 1.00 93.12 362 PHE A CA 1
ATOM 2849 C C . PHE A 1 362 ? -10.928 -2.630 17.201 1.00 93.12 362 PHE A C 1
ATOM 2851 O O . PHE A 1 362 ? -11.902 -1.896 17.344 1.00 93.12 362 PHE A O 1
ATOM 2858 N N . GLU A 1 363 ? -10.491 -3.010 15.995 1.00 94.56 363 GLU A N 1
ATOM 2859 C CA . GLU A 1 363 ? -11.142 -2.667 14.718 1.00 94.56 363 GLU A CA 1
ATOM 2860 C C . GLU A 1 363 ? -12.623 -3.080 14.728 1.00 94.56 363 GLU A C 1
ATOM 2862 O O . GLU A 1 363 ? -13.515 -2.256 14.507 1.00 94.56 363 GLU A O 1
ATOM 2867 N N . GLY A 1 364 ? -12.895 -4.342 15.080 1.00 94.56 364 GLY A N 1
ATOM 2868 C CA . GLY A 1 364 ? -14.253 -4.873 15.191 1.00 94.56 364 GLY A CA 1
ATOM 2869 C C . GLY A 1 364 ? -15.073 -4.179 16.281 1.00 94.56 364 GLY A C 1
ATOM 2870 O O . GLY A 1 364 ? -16.237 -3.846 16.056 1.00 94.56 364 GLY A O 1
ATOM 2871 N N . TYR A 1 365 ? -14.470 -3.891 17.440 1.00 94.06 365 TYR A N 1
ATOM 2872 C CA . TYR A 1 365 ? -15.122 -3.146 18.522 1.00 94.06 365 TYR A CA 1
ATOM 2873 C C . TYR A 1 365 ? -15.546 -1.737 18.085 1.00 94.06 365 TYR A C 1
ATOM 2875 O O . TYR A 1 365 ? -16.678 -1.331 18.359 1.00 94.06 365 TYR A O 1
ATOM 2883 N N . VAL A 1 366 ? -14.682 -1.005 17.370 1.00 92.88 366 VAL A N 1
ATOM 2884 C CA . VAL A 1 366 ? -15.029 0.308 16.801 1.00 92.88 366 VAL A CA 1
ATOM 2885 C C . VAL A 1 366 ? -16.195 0.166 15.821 1.00 92.88 366 VAL A C 1
ATOM 2887 O O . VAL A 1 366 ? -17.157 0.929 15.921 1.00 92.88 366 VAL A O 1
ATOM 2890 N N . GLY A 1 367 ? -16.168 -0.839 14.941 1.00 92.62 367 GLY A N 1
ATOM 2891 C CA . GLY A 1 367 ? -17.265 -1.119 14.010 1.00 92.62 367 GLY A CA 1
ATOM 2892 C C . GLY A 1 367 ? -18.605 -1.376 14.712 1.00 92.62 367 GLY A C 1
ATOM 2893 O O . GLY A 1 367 ? -19.606 -0.736 14.390 1.00 92.62 367 GLY A O 1
ATOM 2894 N N . VAL A 1 368 ? -18.625 -2.236 15.736 1.00 93.06 368 VAL A N 1
ATOM 2895 C CA . VAL A 1 368 ? -19.832 -2.524 16.538 1.00 93.06 368 VAL A CA 1
ATOM 2896 C C . VAL A 1 368 ? -20.331 -1.277 17.266 1.00 93.06 368 VAL A C 1
ATOM 2898 O O . VAL A 1 368 ? -21.537 -1.026 17.321 1.00 93.06 368 VAL A O 1
ATOM 2901 N N . LEU A 1 369 ? -19.424 -0.466 17.810 1.00 90.50 369 LEU A N 1
ATOM 2902 C CA . LEU A 1 369 ? -19.793 0.760 18.508 1.00 90.50 369 LEU A CA 1
ATOM 2903 C C . LEU A 1 369 ? -20.422 1.793 17.563 1.00 90.50 369 LEU A C 1
ATOM 2905 O O . LEU A 1 369 ? -21.386 2.458 17.956 1.00 90.50 369 LEU A O 1
ATOM 2909 N N . LEU A 1 370 ? -19.934 1.907 16.323 1.00 88.25 370 LEU A N 1
ATOM 2910 C CA . LEU A 1 370 ? -20.553 2.755 15.298 1.00 88.25 370 LEU A CA 1
ATOM 2911 C C . LEU A 1 370 ? -21.972 2.281 14.968 1.00 88.25 370 LEU A C 1
ATOM 2913 O O . LEU A 1 370 ? -22.896 3.094 14.987 1.00 88.25 370 LEU A O 1
ATOM 2917 N N . LEU A 1 371 ? -22.175 0.972 14.778 1.00 89.75 371 LEU A N 1
ATOM 2918 C CA . LEU A 1 371 ? -23.508 0.405 14.535 1.00 89.75 371 LEU A CA 1
ATOM 2919 C C . LEU A 1 371 ? -24.466 0.644 15.702 1.00 89.75 371 LEU A C 1
ATOM 2921 O O . LEU A 1 371 ? -25.607 1.056 15.497 1.00 89.75 371 LEU A O 1
ATOM 2925 N N . ARG A 1 372 ? -23.996 0.458 16.940 1.00 88.06 372 ARG A N 1
ATOM 2926 C CA . ARG A 1 372 ? -24.791 0.740 18.141 1.00 88.06 372 ARG A CA 1
ATOM 2927 C C . ARG A 1 372 ? -25.172 2.220 18.230 1.00 88.06 372 ARG A C 1
ATOM 2929 O O . ARG A 1 372 ? -26.296 2.542 18.601 1.00 88.06 372 ARG A O 1
ATOM 2936 N N . THR A 1 373 ? -24.252 3.117 17.880 1.00 81.69 373 THR A N 1
ATOM 2937 C CA . THR A 1 373 ? -24.478 4.572 17.903 1.00 81.69 373 THR A CA 1
ATOM 2938 C C . THR A 1 373 ? -25.498 5.004 16.847 1.00 81.69 373 THR A C 1
ATOM 2940 O O . THR A 1 373 ? -26.348 5.852 17.132 1.00 81.69 373 THR A O 1
ATOM 2943 N N . ALA A 1 374 ? -25.457 4.384 15.664 1.00 84.19 374 ALA A N 1
ATOM 2944 C CA . ALA A 1 374 ? -26.447 4.590 14.613 1.00 84.19 374 ALA A CA 1
ATOM 2945 C C . ALA A 1 374 ? -27.832 4.062 15.025 1.00 84.19 374 ALA A C 1
ATOM 2947 O O . ALA A 1 374 ? -28.824 4.773 14.885 1.00 84.19 374 ALA A O 1
ATOM 2948 N N . HIS A 1 375 ? -27.899 2.869 15.629 1.00 81.19 375 HIS A N 1
ATOM 2949 C CA . HIS A 1 375 ? -29.156 2.254 16.073 1.00 81.19 375 HIS A CA 1
ATOM 2950 C C . HIS A 1 375 ? -29.850 3.030 17.206 1.00 81.19 375 HIS A C 1
ATOM 2952 O O . HIS A 1 375 ? -31.072 3.103 17.250 1.00 81.19 375 HIS A O 1
ATOM 2958 N N . ILE A 1 376 ? -29.089 3.627 18.132 1.00 79.19 376 ILE A N 1
ATOM 2959 C CA . ILE A 1 376 ? -29.640 4.463 19.220 1.00 79.19 376 ILE A CA 1
ATOM 2960 C C . ILE A 1 376 ? -30.094 5.846 18.694 1.00 79.19 376 ILE A C 1
ATOM 2962 O O . ILE A 1 376 ? -30.704 6.621 19.425 1.00 79.19 376 ILE A O 1
ATOM 2966 N N . GLY A 1 377 ? -29.827 6.174 17.423 1.00 68.38 377 GLY A N 1
ATOM 2967 C CA . GLY A 1 377 ? -30.253 7.430 16.800 1.00 68.38 377 GLY A CA 1
ATOM 2968 C C . GLY A 1 377 ? -29.400 8.643 17.184 1.00 68.38 377 GLY A C 1
ATOM 2969 O O . GLY A 1 377 ? -29.820 9.779 16.985 1.00 68.38 377 GLY A O 1
ATOM 2970 N N . VAL A 1 378 ? -28.193 8.437 17.728 1.00 65.94 378 VAL A N 1
ATOM 2971 C CA . VAL A 1 378 ? -27.272 9.545 18.059 1.00 65.94 378 VAL A CA 1
ATOM 2972 C C . VAL A 1 378 ? -26.701 10.178 16.782 1.00 65.94 378 VAL A C 1
ATOM 2974 O O . VAL A 1 378 ? -26.449 11.385 16.758 1.00 65.94 378 VAL A O 1
ATOM 2977 N N . VAL A 1 379 ? -26.507 9.353 15.745 1.00 64.94 379 VAL A N 1
ATOM 2978 C CA . VAL A 1 379 ? -26.016 9.695 14.399 1.00 64.94 379 VAL A CA 1
ATOM 2979 C C . VAL A 1 379 ? -26.684 8.718 13.403 1.00 64.94 379 VAL A C 1
ATOM 2981 O O . VAL A 1 379 ? -26.093 7.682 13.096 1.00 64.94 379 VAL A O 1
ATOM 2984 N N . PRO A 1 380 ? -27.951 8.939 12.987 1.00 67.19 380 PRO A N 1
ATOM 2985 C CA . PRO A 1 380 ? -28.708 8.002 12.143 1.00 67.19 380 PRO A CA 1
ATOM 2986 C C . PRO A 1 380 ? -28.276 8.002 10.661 1.00 67.19 380 PRO A C 1
ATOM 2988 O O . PRO A 1 380 ? -28.948 7.425 9.810 1.00 67.19 380 PRO A O 1
ATOM 2991 N N . GLU A 1 381 ? -27.172 8.666 10.328 1.00 83.69 381 GLU A N 1
ATOM 2992 C CA . GLU A 1 381 ? -26.597 8.725 8.992 1.00 83.69 381 GLU A CA 1
ATOM 2993 C C . GLU A 1 381 ? -26.201 7.326 8.474 1.00 83.69 381 GLU A C 1
ATOM 2995 O O . GLU A 1 381 ? -25.437 6.588 9.104 1.00 83.69 381 GLU A O 1
ATOM 3000 N N . TRP A 1 382 ? -26.683 6.970 7.278 1.00 86.94 382 TRP A N 1
ATOM 3001 C CA . TRP A 1 382 ? -26.424 5.669 6.650 1.00 86.94 382 TRP A CA 1
ATOM 3002 C C . TRP A 1 382 ? -24.924 5.399 6.439 1.00 86.94 382 TRP A C 1
ATOM 3004 O O . TRP A 1 382 ? -24.494 4.246 6.489 1.00 86.94 382 TRP A O 1
ATOM 3014 N N . GLN A 1 383 ? -24.114 6.451 6.271 1.00 90.62 383 GLN A N 1
ATOM 3015 C CA . GLN A 1 383 ? -22.658 6.360 6.147 1.00 90.62 383 GLN A CA 1
ATOM 3016 C C . GLN A 1 383 ? -22.036 5.652 7.356 1.00 90.62 383 GLN A C 1
ATOM 3018 O O . GLN A 1 383 ? -21.159 4.807 7.192 1.00 90.62 383 GLN A O 1
ATOM 3023 N N . VAL A 1 384 ? -22.520 5.943 8.569 1.00 87.56 384 VAL A N 1
ATOM 3024 C CA . VAL A 1 384 ? -22.013 5.338 9.811 1.00 87.56 384 VAL A CA 1
ATOM 3025 C C . VAL A 1 384 ? -22.345 3.851 9.869 1.00 87.56 384 VAL A C 1
ATOM 3027 O O . VAL A 1 384 ? -21.513 3.052 10.300 1.00 87.56 384 VAL A O 1
ATOM 3030 N N . VAL A 1 385 ? -23.530 3.469 9.383 1.00 90.50 385 VAL A N 1
ATOM 3031 C CA . VAL A 1 385 ? -23.945 2.064 9.291 1.00 90.50 385 VAL A CA 1
ATOM 3032 C C . VAL A 1 385 ? -23.036 1.305 8.328 1.00 90.50 385 VAL A C 1
ATOM 3034 O O . VAL A 1 385 ? -22.477 0.271 8.693 1.00 90.50 385 VAL A O 1
ATOM 3037 N N . VAL A 1 386 ? -22.823 1.834 7.120 1.00 92.38 386 VAL A N 1
ATOM 3038 C CA . VAL A 1 386 ? -21.983 1.170 6.113 1.00 92.38 386 VAL A CA 1
ATOM 3039 C C . VAL A 1 386 ? -20.522 1.098 6.563 1.00 92.38 386 VAL A C 1
ATOM 3041 O O . VAL A 1 386 ? -19.916 0.031 6.472 1.00 92.38 386 VAL A O 1
ATOM 3044 N N . CYS A 1 387 ? -19.962 2.173 7.126 1.00 91.88 387 CYS A N 1
ATOM 3045 C CA . CYS A 1 387 ? -18.605 2.155 7.679 1.00 91.88 387 CYS A CA 1
ATOM 3046 C C . CYS A 1 387 ? -18.463 1.163 8.845 1.00 91.88 387 CYS A C 1
ATOM 3048 O O . CYS A 1 387 ? -17.457 0.460 8.922 1.00 91.88 387 CYS A O 1
ATOM 3050 N N . GLY A 1 388 ? -19.473 1.052 9.716 1.00 92.62 388 GLY A N 1
ATOM 3051 C CA . GLY A 1 388 ? -19.500 0.066 10.798 1.00 92.62 388 GLY A CA 1
ATOM 3052 C C . GLY A 1 388 ? -19.485 -1.378 10.286 1.00 92.62 388 GLY A C 1
ATOM 3053 O O . GLY A 1 388 ? -18.690 -2.187 10.764 1.00 92.62 388 GLY A O 1
ATOM 3054 N N . ILE A 1 389 ? -20.299 -1.690 9.269 1.00 94.56 389 ILE A N 1
ATOM 3055 C CA . ILE A 1 389 ? -20.314 -3.010 8.612 1.00 94.56 389 ILE A CA 1
ATOM 3056 C C . ILE A 1 389 ? -18.957 -3.307 7.963 1.00 94.56 389 ILE A C 1
ATOM 3058 O O . ILE A 1 389 ? -18.412 -4.393 8.158 1.00 94.56 389 ILE A O 1
ATOM 3062 N N . LEU A 1 390 ? -18.391 -2.346 7.224 1.00 95.50 390 LEU A N 1
ATOM 3063 C CA . LEU A 1 390 ? -17.100 -2.510 6.554 1.00 95.50 390 LEU A CA 1
ATOM 3064 C C . LEU A 1 390 ? -15.955 -2.746 7.553 1.00 95.50 390 LEU A C 1
ATOM 3066 O O . LEU A 1 390 ? -15.130 -3.621 7.308 1.00 95.50 390 LEU A O 1
ATOM 3070 N N . LEU A 1 391 ? -15.921 -2.040 8.691 1.00 94.38 391 LEU A N 1
ATOM 3071 C CA . LEU A 1 391 ? -14.924 -2.271 9.750 1.00 94.38 391 LEU A CA 1
ATOM 3072 C C . LEU A 1 391 ? -15.022 -3.685 10.329 1.00 94.38 391 LEU A C 1
ATOM 3074 O O . LEU A 1 391 ? -14.007 -4.355 10.493 1.00 94.38 391 LEU A O 1
ATOM 3078 N N . ILE A 1 392 ? -16.238 -4.169 10.598 1.00 95.62 392 ILE A N 1
ATOM 3079 C CA . ILE A 1 392 ? -16.443 -5.533 11.108 1.00 95.62 392 ILE A CA 1
ATOM 3080 C C . ILE A 1 392 ? -16.007 -6.568 10.065 1.00 95.62 392 ILE A C 1
ATOM 3082 O O . ILE A 1 392 ? -15.303 -7.520 10.399 1.00 95.62 392 ILE A O 1
ATOM 3086 N N . ALA A 1 393 ? -16.381 -6.378 8.797 1.00 95.69 393 ALA A N 1
ATOM 3087 C CA . ALA A 1 393 ? -15.996 -7.278 7.715 1.00 95.69 393 ALA A CA 1
ATOM 3088 C C . ALA A 1 393 ? -14.468 -7.339 7.531 1.00 95.69 393 ALA A C 1
ATOM 3090 O O . ALA A 1 393 ? -13.907 -8.431 7.397 1.00 95.69 393 ALA A O 1
ATOM 3091 N N . MET A 1 394 ? -13.782 -6.191 7.577 1.00 94.69 394 MET A N 1
ATOM 3092 C CA . MET A 1 394 ? -12.318 -6.136 7.515 1.00 94.69 394 MET A CA 1
ATOM 3093 C C . MET A 1 394 ? -11.674 -6.789 8.737 1.00 94.69 394 MET A C 1
ATOM 3095 O O . MET A 1 394 ? -10.774 -7.608 8.558 1.00 94.69 394 MET A O 1
ATOM 3099 N N . ALA A 1 395 ? -12.175 -6.529 9.947 1.00 94.31 395 ALA A N 1
ATOM 3100 C CA . ALA A 1 395 ? -11.683 -7.160 11.169 1.00 94.31 395 ALA A CA 1
ATOM 3101 C C . ALA A 1 395 ? -11.768 -8.695 11.093 1.00 94.31 395 ALA A C 1
ATOM 3103 O O . ALA A 1 395 ? -10.787 -9.385 11.379 1.00 94.31 395 ALA A O 1
ATOM 3104 N N . ILE A 1 396 ? -12.905 -9.234 10.633 1.00 94.19 396 ILE A N 1
ATOM 3105 C CA . ILE A 1 396 ? -13.110 -10.680 10.456 1.00 94.19 396 ILE A CA 1
ATOM 3106 C C . ILE A 1 396 ? -12.131 -11.250 9.427 1.00 94.19 396 ILE A C 1
ATOM 3108 O O . ILE A 1 396 ? -11.491 -12.269 9.690 1.00 94.19 396 ILE A O 1
ATOM 3112 N N . GLY A 1 397 ? -11.981 -10.620 8.262 1.00 92.19 397 GLY A N 1
ATOM 3113 C CA . GLY A 1 397 ? -11.087 -11.158 7.237 1.00 92.19 397 GLY A CA 1
ATOM 3114 C C . GLY A 1 397 ? -9.600 -11.005 7.579 1.00 92.19 397 GLY A C 1
ATOM 3115 O O . GLY A 1 397 ? -8.807 -11.900 7.270 1.00 92.19 397 GLY A O 1
ATOM 3116 N N . ASN A 1 398 ? -9.215 -9.942 8.295 1.00 90.94 398 ASN A N 1
ATOM 3117 C CA . ASN A 1 398 ? -7.869 -9.768 8.851 1.00 90.94 398 ASN A CA 1
ATOM 3118 C C . ASN A 1 398 ? -7.566 -10.863 9.888 1.00 90.94 398 ASN A C 1
ATOM 3120 O O . ASN A 1 398 ? -6.475 -11.450 9.877 1.00 90.94 398 ASN A O 1
ATOM 3124 N N . PHE A 1 399 ? -8.547 -11.179 10.737 1.00 90.44 399 PHE A N 1
ATOM 3125 C CA . PHE A 1 399 ? -8.476 -12.268 11.706 1.00 90.44 399 PHE A CA 1
ATOM 3126 C C . PHE A 1 399 ? -8.331 -13.625 11.022 1.00 90.44 399 PHE A C 1
ATOM 3128 O O . PHE A 1 399 ? -7.367 -14.339 11.299 1.00 90.44 399 PHE A O 1
ATOM 3135 N N . ALA A 1 400 ? -9.205 -13.947 10.064 1.00 89.44 400 ALA A N 1
ATOM 3136 C CA . ALA A 1 400 ? -9.146 -15.196 9.305 1.00 89.44 400 ALA A CA 1
ATOM 3137 C C . ALA A 1 400 ? -7.774 -15.389 8.638 1.00 89.44 400 ALA A C 1
ATOM 3139 O O . ALA A 1 400 ? -7.133 -16.418 8.831 1.00 89.44 400 ALA A O 1
ATOM 3140 N N . ASN A 1 401 ? -7.245 -14.355 7.972 1.00 86.69 401 ASN A N 1
ATOM 3141 C CA . ASN A 1 401 ? -5.922 -14.418 7.343 1.00 86.69 401 ASN A CA 1
ATOM 3142 C C . ASN A 1 401 ? -4.780 -14.621 8.345 1.00 86.69 401 ASN A C 1
ATOM 3144 O O . ASN A 1 401 ? -3.782 -15.287 8.038 1.00 86.69 401 ASN A O 1
ATOM 3148 N N . THR A 1 402 ? -4.896 -14.034 9.536 1.00 85.69 402 THR A N 1
ATOM 3149 C CA . THR A 1 402 ? -3.906 -14.204 10.605 1.00 85.69 402 THR A CA 1
ATOM 3150 C C . THR A 1 402 ? -3.934 -15.640 11.119 1.00 85.69 402 THR A C 1
ATOM 3152 O O . THR A 1 402 ? -2.883 -16.284 11.193 1.00 85.69 402 THR A O 1
ATOM 3155 N N . VAL A 1 403 ? -5.127 -16.177 11.385 1.00 85.19 403 VAL A N 1
ATOM 3156 C CA . VAL A 1 403 ? -5.323 -17.564 11.823 1.00 85.19 403 VAL A CA 1
ATOM 3157 C C . VAL A 1 403 ? -4.832 -18.543 10.759 1.00 85.19 403 VAL A C 1
ATOM 3159 O O . VAL A 1 403 ? -4.041 -19.424 11.088 1.00 85.19 403 VAL A O 1
ATOM 3162 N N . ASP A 1 404 ? -5.182 -18.355 9.487 1.00 84.31 404 ASP A N 1
ATOM 3163 C CA . ASP A 1 404 ? -4.726 -19.209 8.382 1.00 84.31 404 ASP A CA 1
ATOM 3164 C C . ASP A 1 404 ? -3.198 -19.279 8.304 1.00 84.31 404 ASP A C 1
ATOM 3166 O O . ASP A 1 404 ? -2.609 -20.354 8.155 1.00 84.31 404 ASP A O 1
ATOM 3170 N N . THR A 1 405 ? -2.529 -18.142 8.499 1.00 79.00 405 THR A N 1
ATOM 3171 C CA . THR A 1 405 ? -1.062 -18.064 8.492 1.00 79.00 405 THR A CA 1
ATOM 3172 C C . THR A 1 405 ? -0.440 -18.825 9.666 1.00 79.00 405 THR A C 1
ATOM 3174 O O . THR A 1 405 ? 0.569 -19.522 9.502 1.00 79.00 405 THR A O 1
ATOM 3177 N N . LEU A 1 406 ? -1.039 -18.731 10.856 1.00 79.50 406 LEU A N 1
ATOM 3178 C CA . LEU A 1 406 ? -0.596 -19.469 12.041 1.00 79.50 406 LEU A CA 1
ATOM 3179 C C . LEU A 1 406 ? -0.877 -20.970 11.910 1.00 79.50 406 LEU A C 1
ATOM 3181 O O . LEU A 1 406 ? -0.009 -21.788 12.233 1.00 79.50 406 LEU A O 1
ATOM 3185 N N . MET A 1 407 ? -2.042 -21.341 11.376 1.00 80.62 407 MET A N 1
ATOM 3186 C CA . MET A 1 407 ? -2.425 -22.728 11.123 1.00 80.62 407 MET A CA 1
ATOM 3187 C C . MET A 1 407 ? -1.476 -23.383 10.124 1.00 80.62 407 MET A C 1
ATOM 3189 O O . MET A 1 407 ? -0.945 -24.458 10.415 1.00 80.62 407 MET A O 1
ATOM 3193 N N . ALA A 1 408 ? -1.177 -22.727 9.000 1.00 77.19 408 ALA A N 1
ATOM 3194 C CA . ALA A 1 408 ? -0.198 -23.215 8.033 1.00 77.19 408 ALA A CA 1
ATOM 3195 C C . ALA A 1 408 ? 1.158 -23.482 8.709 1.00 77.19 408 ALA A C 1
ATOM 3197 O O . ALA A 1 408 ? 1.717 -24.574 8.571 1.00 77.19 408 ALA A O 1
ATOM 3198 N N . LYS A 1 409 ? 1.649 -22.547 9.536 1.00 72.75 409 LYS A N 1
ATOM 3199 C CA . LYS A 1 409 ? 2.900 -22.723 10.293 1.00 72.75 409 LYS A CA 1
ATOM 3200 C C . LYS A 1 409 ? 2.838 -23.908 11.260 1.00 72.75 409 LYS A C 1
ATOM 3202 O O . LYS A 1 409 ? 3.785 -24.694 11.309 1.00 72.75 409 LYS A O 1
ATOM 3207 N N . SER A 1 410 ? 1.751 -24.046 12.020 1.00 76.00 410 SER A N 1
ATOM 3208 C CA . SER A 1 410 ? 1.582 -25.147 12.977 1.00 76.00 410 SER A CA 1
ATOM 3209 C C . SER A 1 410 ? 1.618 -26.510 12.277 1.00 76.00 410 SER A C 1
ATOM 3211 O O . SER A 1 410 ? 2.315 -27.416 12.736 1.00 76.00 410 SER A O 1
ATOM 3213 N N . ARG A 1 411 ? 0.989 -26.620 11.098 1.00 76.62 411 ARG A N 1
ATOM 3214 C CA . ARG A 1 411 ? 1.000 -27.824 10.257 1.00 76.62 411 ARG A CA 1
ATOM 3215 C C . ARG A 1 411 ? 2.404 -28.142 9.746 1.00 76.62 411 ARG A C 1
ATOM 3217 O O . ARG A 1 411 ? 2.822 -29.295 9.819 1.00 76.62 411 ARG A O 1
ATOM 3224 N N . PHE A 1 412 ? 3.165 -27.145 9.287 1.00 75.12 412 PHE A N 1
ATOM 3225 C CA . PHE A 1 412 ? 4.564 -27.348 8.885 1.00 75.12 412 PHE A CA 1
ATOM 3226 C C . PHE A 1 412 ? 5.453 -27.774 10.060 1.00 75.12 412 PHE A C 1
ATOM 3228 O O . PHE A 1 412 ? 6.230 -28.718 9.922 1.00 75.12 412 PHE A O 1
ATOM 3235 N N . LYS A 1 413 ? 5.314 -27.141 11.234 1.00 76.00 413 LYS A N 1
ATOM 3236 C CA . LYS A 1 413 ? 6.073 -27.516 12.441 1.00 76.00 413 LYS A CA 1
ATOM 3237 C C . LYS A 1 413 ? 5.723 -28.938 12.896 1.00 76.00 413 LYS A C 1
ATOM 3239 O O . LYS A 1 413 ? 6.627 -29.702 13.226 1.00 76.00 413 LYS A O 1
ATOM 3244 N N . ALA A 1 414 ? 4.448 -29.324 12.833 1.00 74.31 414 ALA A N 1
ATOM 3245 C CA . ALA A 1 414 ? 3.998 -30.684 13.125 1.00 74.31 414 ALA A CA 1
ATOM 3246 C C . ALA A 1 414 ? 4.575 -31.713 12.136 1.00 74.31 414 ALA A C 1
ATOM 3248 O O . ALA A 1 414 ? 5.098 -32.741 12.564 1.00 74.31 414 ALA A O 1
ATOM 3249 N N . LYS A 1 415 ? 4.564 -31.417 10.826 1.00 76.31 415 LYS A N 1
ATOM 3250 C CA . LYS A 1 415 ? 5.183 -32.273 9.795 1.00 76.31 415 LYS A CA 1
ATOM 3251 C C . LYS A 1 415 ? 6.693 -32.436 10.006 1.00 76.31 415 LYS A C 1
ATOM 3253 O O . LYS A 1 415 ? 7.193 -33.556 9.937 1.00 76.31 415 LYS A O 1
ATOM 3258 N N . MET A 1 416 ? 7.406 -31.355 10.328 1.00 71.94 416 MET A N 1
ATOM 3259 C CA . MET A 1 416 ? 8.845 -31.397 10.628 1.00 71.94 416 MET A CA 1
ATOM 3260 C C . MET A 1 416 ? 9.147 -32.234 11.874 1.00 71.94 416 MET A C 1
ATOM 3262 O O . MET A 1 416 ? 10.056 -33.061 11.848 1.00 71.94 416 MET A O 1
ATOM 3266 N N . LYS A 1 417 ? 8.359 -32.074 12.946 1.00 75.38 417 LYS A N 1
ATOM 3267 C CA . LYS A 1 417 ? 8.513 -32.866 14.175 1.00 75.38 417 LYS A CA 1
ATOM 3268 C C . LYS A 1 417 ? 8.239 -34.355 13.924 1.00 75.38 417 LYS A C 1
ATOM 3270 O O . LYS A 1 417 ? 8.992 -35.189 14.413 1.00 75.38 417 LYS A O 1
ATOM 3275 N N . LYS A 1 418 ? 7.232 -34.685 13.102 1.00 74.50 418 LYS A N 1
ATOM 3276 C CA . LYS A 1 418 ? 6.927 -36.064 12.678 1.00 74.50 418 LYS A CA 1
ATOM 3277 C C . LYS A 1 418 ? 8.052 -36.682 11.834 1.00 74.50 418 LYS A C 1
ATOM 3279 O O . LYS A 1 418 ? 8.413 -37.828 12.060 1.00 74.50 418 LYS A O 1
ATOM 3284 N N . SER A 1 419 ? 8.630 -35.929 10.893 1.00 67.69 419 SER A N 1
ATOM 3285 C CA . SER A 1 419 ? 9.770 -36.387 10.075 1.00 67.69 419 SER A CA 1
ATOM 3286 C C . SER A 1 419 ? 11.047 -36.582 10.899 1.00 67.69 419 SER A C 1
ATOM 3288 O O . SER A 1 419 ? 11.804 -37.512 10.629 1.00 67.69 419 SER A O 1
ATOM 3290 N N . LYS A 1 420 ? 11.289 -35.728 11.902 1.00 69.94 420 LYS A N 1
ATOM 3291 C CA . LYS A 1 420 ? 12.432 -35.879 12.810 1.00 69.94 420 LYS A CA 1
ATOM 3292 C C . LYS A 1 420 ? 12.270 -37.106 13.713 1.00 69.94 420 LYS A C 1
ATOM 3294 O O . LYS A 1 420 ? 13.157 -37.942 13.728 1.00 69.94 420 LYS A O 1
ATOM 3299 N N . GLY A 1 421 ? 11.096 -37.288 14.324 1.00 63.62 421 GLY A N 1
ATOM 3300 C CA . GLY A 1 421 ? 10.814 -38.473 15.144 1.00 63.62 421 GLY A CA 1
ATOM 3301 C C . GLY A 1 421 ? 10.879 -39.798 14.373 1.00 63.62 421 GLY A C 1
ATOM 3302 O O . GLY A 1 421 ? 11.256 -40.808 14.948 1.00 63.62 421 GLY A O 1
ATOM 3303 N N . LYS A 1 422 ? 10.564 -39.799 13.068 1.00 62.91 422 LYS A N 1
ATOM 3304 C CA . LYS A 1 422 ? 10.733 -40.984 12.213 1.00 62.91 422 LYS A CA 1
ATOM 3305 C C . LYS A 1 422 ? 12.211 -41.286 11.911 1.00 62.91 422 LYS A C 1
ATOM 3307 O O . LYS A 1 422 ? 12.610 -42.434 12.010 1.00 62.91 422 LYS A O 1
ATOM 3312 N N . ARG A 1 423 ? 13.032 -40.263 11.639 1.00 59.56 423 ARG A N 1
ATOM 3313 C CA . ARG A 1 423 ? 14.490 -40.427 11.468 1.00 59.56 423 ARG A CA 1
ATOM 3314 C C . ARG A 1 423 ? 15.183 -40.923 12.737 1.00 59.56 423 ARG A C 1
ATOM 3316 O O . ARG A 1 423 ? 16.056 -41.775 12.648 1.00 59.56 423 ARG A O 1
ATOM 3323 N N . ASP A 1 424 ? 14.765 -40.434 13.902 1.00 62.09 424 ASP A N 1
ATOM 3324 C CA . ASP A 1 424 ? 15.329 -40.870 15.184 1.00 62.09 424 ASP A CA 1
ATOM 3325 C C . ASP A 1 424 ? 14.981 -42.349 15.493 1.00 62.09 424 ASP A C 1
ATOM 3327 O O . ASP A 1 424 ? 15.776 -43.041 16.122 1.00 62.09 424 ASP A O 1
ATOM 3331 N N . LEU A 1 425 ? 13.840 -42.858 14.999 1.00 58.56 425 LEU A N 1
ATOM 3332 C CA . LEU A 1 425 ? 13.456 -44.280 15.073 1.00 58.56 425 LEU A CA 1
ATOM 3333 C C . LEU A 1 425 ? 14.255 -45.166 14.102 1.00 58.56 425 LEU A C 1
ATOM 3335 O O . LEU A 1 425 ? 14.660 -46.261 14.481 1.00 58.56 425 LEU A O 1
ATOM 3339 N N . ASP A 1 426 ? 14.523 -44.684 12.887 1.00 57.31 426 ASP A N 1
ATOM 3340 C CA . ASP A 1 426 ? 15.256 -45.438 11.857 1.00 57.31 426 ASP A CA 1
ATOM 3341 C C . ASP A 1 426 ? 16.786 -45.480 12.107 1.00 57.31 426 ASP A C 1
ATOM 3343 O O . ASP A 1 426 ? 17.491 -46.269 11.484 1.00 57.31 426 ASP A O 1
ATOM 3347 N N . THR A 1 427 ? 17.318 -44.664 13.032 1.00 55.41 427 THR A N 1
ATOM 3348 C CA . THR A 1 427 ? 18.763 -44.607 13.366 1.00 55.41 427 THR A CA 1
ATOM 3349 C C . THR A 1 427 ? 19.137 -45.455 14.597 1.00 55.41 427 THR A C 1
ATOM 3351 O O . THR A 1 427 ? 20.281 -45.431 15.046 1.00 55.41 427 THR A O 1
ATOM 3354 N N . CYS A 1 428 ? 18.203 -46.222 15.167 1.00 42.44 428 CYS A N 1
ATOM 3355 C CA . CYS A 1 428 ? 18.525 -47.183 16.225 1.00 42.44 428 CYS A CA 1
ATOM 3356 C C . CYS A 1 428 ? 18.962 -48.515 15.585 1.00 42.44 428 CYS A C 1
ATOM 3358 O O . CYS A 1 428 ? 18.116 -49.185 14.985 1.00 42.44 428 CYS A O 1
ATOM 3360 N N . PRO A 1 429 ? 20.239 -48.942 15.684 1.00 48.09 429 PRO A N 1
ATOM 3361 C CA . PRO A 1 429 ? 20.603 -50.279 15.247 1.00 48.09 429 PRO A CA 1
ATOM 3362 C C . PRO A 1 429 ? 19.874 -51.274 16.151 1.00 48.09 429 PRO A C 1
ATOM 3364 O O . PRO A 1 429 ? 19.967 -51.214 17.379 1.00 48.09 429 PRO A O 1
ATOM 3367 N N . SER A 1 430 ? 19.108 -52.169 15.532 1.00 47.38 430 SER A N 1
ATOM 3368 C CA . SER A 1 430 ? 18.493 -53.292 16.234 1.00 47.38 430 SER A CA 1
ATOM 3369 C C . SER A 1 430 ? 19.599 -54.082 16.942 1.00 47.38 430 SER A C 1
ATOM 3371 O O . SER A 1 430 ? 20.582 -54.430 16.284 1.00 47.38 430 SER A O 1
ATOM 3373 N N . PRO A 1 431 ? 19.489 -54.383 18.248 1.00 44.72 431 PRO A N 1
ATOM 3374 C CA . PRO A 1 431 ? 20.421 -55.293 18.882 1.00 44.72 431 PRO A CA 1
ATOM 3375 C C . PRO A 1 431 ? 20.116 -56.688 18.334 1.00 44.72 431 PRO A C 1
ATOM 3377 O O . PRO A 1 431 ? 19.192 -57.361 18.787 1.00 44.72 431 PRO A O 1
ATOM 3380 N N . THR A 1 432 ? 20.863 -57.122 17.319 1.00 42.00 432 THR A N 1
ATOM 3381 C CA . THR A 1 432 ? 20.940 -58.536 16.954 1.00 42.00 432 THR A CA 1
ATOM 3382 C C . THR A 1 432 ? 21.586 -59.267 18.120 1.00 42.00 432 THR A C 1
ATOM 3384 O O . THR A 1 432 ? 22.806 -59.321 18.256 1.00 42.00 432 THR A O 1
ATOM 3387 N N . GLY A 1 433 ? 20.736 -59.768 19.012 1.00 48.12 433 GLY A N 1
ATOM 3388 C CA . GLY A 1 433 ? 21.105 -60.754 20.004 1.00 48.12 433 GLY A CA 1
ATOM 3389 C C . GLY A 1 433 ? 21.342 -62.097 19.326 1.00 48.12 433 GLY A C 1
ATOM 3390 O O . GLY A 1 433 ? 20.453 -62.631 18.672 1.00 48.12 433 GLY A O 1
ATOM 3391 N N . SER A 1 434 ? 22.527 -62.652 19.537 1.00 39.28 434 SER A N 1
ATOM 3392 C CA . SER A 1 434 ? 22.753 -64.095 19.537 1.00 39.28 434 SER A CA 1
ATOM 3393 C C . SER A 1 434 ? 24.055 -64.372 20.284 1.00 39.28 434 SER A C 1
ATOM 3395 O O . SER A 1 434 ? 25.136 -64.323 19.703 1.00 39.28 434 SER A O 1
ATOM 3397 N N . SER A 1 435 ? 23.950 -64.629 21.588 1.00 38.47 435 SER A N 1
ATOM 3398 C CA . SER A 1 435 ? 24.983 -65.361 22.321 1.00 38.47 435 SER A CA 1
ATOM 3399 C C . SER A 1 435 ? 24.490 -66.805 22.429 1.00 38.47 435 SER A C 1
ATOM 3401 O O . SER A 1 435 ? 23.404 -67.003 22.986 1.00 38.47 435 SER A O 1
ATOM 3403 N N . PRO A 1 436 ? 25.185 -67.806 21.864 1.00 44.88 436 PRO A N 1
ATOM 3404 C CA . PRO A 1 436 ? 24.808 -69.191 22.065 1.00 44.88 436 PRO A CA 1
ATOM 3405 C C . PRO A 1 436 ? 25.274 -69.621 23.456 1.00 44.88 436 PRO A C 1
ATOM 3407 O O . PRO A 1 436 ? 26.436 -69.462 23.828 1.00 44.88 436 PRO A O 1
ATOM 3410 N N . ALA A 1 437 ? 24.331 -70.146 24.232 1.00 44.19 437 ALA A N 1
ATOM 3411 C CA . ALA A 1 437 ? 24.644 -70.965 25.384 1.00 44.19 437 ALA A CA 1
ATOM 3412 C C . ALA A 1 437 ? 25.414 -72.195 24.899 1.00 44.19 437 ALA A C 1
ATOM 3414 O O . ALA A 1 437 ? 24.947 -72.876 23.987 1.00 44.19 437 ALA A O 1
ATOM 3415 N N . ASP A 1 438 ? 26.541 -72.498 25.538 1.00 36.28 438 ASP A N 1
ATOM 3416 C CA . ASP A 1 438 ? 27.037 -73.862 25.544 1.00 36.28 438 ASP A CA 1
ATOM 3417 C C . ASP A 1 438 ? 27.485 -74.266 26.946 1.00 36.28 438 ASP A C 1
ATOM 3419 O O . ASP A 1 438 ? 28.003 -73.476 27.739 1.00 36.28 438 ASP A O 1
ATOM 3423 N N . SER A 1 439 ? 27.152 -75.506 27.255 1.00 42.03 439 SER A N 1
ATOM 3424 C CA . SER A 1 439 ? 27.202 -76.143 28.563 1.00 42.03 439 SER A CA 1
ATOM 3425 C C . SER A 1 439 ? 28.315 -77.191 28.598 1.00 42.03 439 SER A C 1
ATOM 3427 O O . SER A 1 439 ? 28.774 -77.612 27.543 1.00 42.03 439 SER A O 1
ATOM 3429 N N . THR A 1 440 ? 28.643 -77.678 29.808 1.00 41.22 440 THR A N 1
ATOM 3430 C CA . THR A 1 440 ? 29.522 -78.830 30.158 1.00 41.22 440 THR A CA 1
ATOM 3431 C C . THR A 1 440 ? 31.025 -78.488 30.308 1.00 41.22 440 THR A C 1
ATOM 3433 O O . THR A 1 440 ? 31.549 -77.681 29.561 1.00 41.22 440 THR A O 1
ATOM 3436 N N . THR A 1 441 ? 31.828 -78.986 31.269 1.00 38.97 441 THR A N 1
ATOM 3437 C CA . THR A 1 441 ? 31.725 -80.095 32.244 1.00 38.97 441 THR A CA 1
ATOM 3438 C C . THR A 1 441 ? 32.812 -79.957 33.342 1.00 38.97 441 THR A C 1
ATOM 3440 O O . THR A 1 441 ? 33.878 -79.427 33.064 1.00 38.97 441 THR A O 1
ATOM 3443 N N . LYS A 1 442 ? 32.536 -80.500 34.544 1.00 41.06 442 LYS A N 1
ATOM 3444 C CA . LYS A 1 442 ? 33.426 -81.136 35.559 1.00 41.06 442 LYS A CA 1
ATOM 3445 C C . LYS A 1 442 ? 34.960 -80.925 35.505 1.00 41.06 442 LYS A C 1
ATOM 3447 O O . LYS A 1 442 ? 35.596 -81.391 34.566 1.00 41.06 442 LYS A O 1
ATOM 3452 N N . ALA A 1 443 ? 35.539 -80.524 36.643 1.00 41.88 443 ALA A N 1
ATOM 3453 C CA . ALA A 1 443 ? 36.302 -81.388 37.567 1.00 41.88 443 ALA A CA 1
ATOM 3454 C C . ALA A 1 443 ? 36.466 -80.681 38.919 1.00 41.88 443 ALA A C 1
ATOM 3456 O O . ALA A 1 443 ? 36.765 -79.466 38.895 1.00 41.88 443 ALA A O 1
#

Organism: NCBI:txid422564